Protein AF-0000000080285010 (afdb_homodimer)

pLDDT: mean 76.25, std 22.32, range [32.5, 98.94]

Sequence (422 aa):
MGVKKRWVRLGAFAVIGLLIVAAALQITGLLPKLDPFGTSTVDRSQPAVLQAVRDLSQYHAAAGDYQVVVDIEKDVKWVPASIAGERTLFVAAGTVDAYLDFGPLVENSLTVSEDRRSVEVRLPEPRLAKPNLDHERSYVFGQERGLIDRLGALVSVPDQRQFHLAAEKRIAEAAQHSGLLERAKANTKSMLTGMLRALGFQVTFPGEPTTMGVKKRWVRLGAFAVIGLLIVAAALQITGLLPKLDPFGTSTVDRSQPAVLQAVRDLSQYHAAAGDYQVVVDIEKDVKWVPASIAGERTLFVAAGTVDAYLDFGPLVENSLTVSEDRRSVEVRLPEPRLAKPNLDHERSYVFGQERGLIDRLGALVSVPDQRQFHLAAEKRIAEAAQHSGLLERAKANTKSMLTGMLRALGFQVTFPGEPTT

Radius of gyration: 30.97 Å; Cα contacts (8 Å, |Δi|>4): 823; chains: 2; bounding box: 46×106×61 Å

Organism: Amycolatopsis orientalis (NCBI:txid31958)

Nearest PDB structures (foldseek):
  6vfe-assembly1_C  TM=3.641E-01  e=1.955E+00  Homo sapiens
  3qrd-assembly1_B  TM=2.170E-01  e=9.123E-01  Homo sapiens
  7pag-assembly1_A  TM=2.673E-01  e=5.956E+00  Mus musculus
  6h03-assembly1_G  TM=2.225E-01  e=9.520E+00  Homo sapiens
  6vfe-assembly1_C  TM=3.643E-01  e=1.964E+00  Homo sapiens

Solvent-accessible surface area (backbone atoms only — not comparable to full-atom values): 22263 Å² total; per-residue (Å²): 134,73,66,62,59,54,54,52,52,50,46,51,49,47,52,49,47,51,51,47,49,53,52,48,40,62,70,68,61,72,52,70,89,65,60,50,57,45,53,54,67,50,75,68,50,53,79,32,42,81,74,47,79,43,87,42,46,31,37,35,14,16,37,38,34,34,39,30,47,36,32,45,31,46,34,45,36,88,45,58,57,90,56,52,35,40,49,34,36,34,38,38,27,32,35,34,42,13,27,31,63,45,65,57,45,48,74,76,19,65,46,66,42,93,85,65,44,36,34,39,41,56,78,68,74,55,42,74,50,78,54,33,70,37,56,91,66,28,50,76,46,69,54,79,64,46,78,65,39,39,58,56,37,20,68,64,73,65,67,62,44,54,57,53,46,52,46,42,50,37,42,47,57,39,50,75,71,65,57,40,49,61,48,13,50,51,40,44,50,52,50,50,43,43,40,41,40,70,72,60,33,46,57,30,37,82,97,46,82,67,119,134,72,68,63,59,54,54,52,51,52,47,51,50,47,52,49,47,49,51,47,49,54,54,48,41,62,70,67,62,71,52,68,87,64,59,49,59,44,53,53,66,52,75,70,48,51,78,31,41,81,75,46,77,45,85,42,45,31,38,34,14,17,34,38,35,36,38,30,48,37,32,47,29,47,34,45,35,90,45,58,58,91,56,54,37,40,50,34,35,34,38,39,27,31,35,33,41,12,26,31,65,46,66,57,43,48,74,73,18,67,46,67,41,94,85,64,44,35,34,39,41,56,76,69,74,54,44,73,49,76,54,34,70,37,56,90,66,27,50,74,47,66,54,79,61,48,78,64,37,40,57,55,37,19,68,64,76,67,68,62,46,55,56,54,48,52,46,42,50,36,42,46,57,39,51,75,72,63,56,39,50,62,47,13,49,52,41,44,49,53,51,52,43,44,40,40,40,68,72,59,33,45,56,29,38,80,98,45,81,66,118

Structure (mmCIF, N/CA/C/O backbone):
data_AF-0000000080285010-model_v1
#
loop_
_entity.id
_entity.type
_entity.pdbx_description
1 polymer 'DUF4230 domain-containing protein'
#
loop_
_atom_site.group_PDB
_atom_site.id
_atom_site.type_symbol
_atom_site.label_atom_id
_atom_site.label_alt_id
_atom_site.label_comp_id
_atom_site.label_asym_id
_atom_site.label_entity_id
_atom_site.label_seq_id
_atom_site.pdbx_PDB_ins_code
_atom_site.Cartn_x
_atom_site.Cartn_y
_atom_site.Cartn_z
_atom_site.occupancy
_atom_site.B_iso_or_equiv
_atom_site.auth_seq_id
_atom_site.auth_comp_id
_atom_site.auth_asym_id
_atom_site.auth_atom_id
_atom_site.pdbx_PDB_model_num
ATOM 1 N N . MET A 1 1 ? -8.344 67.562 26.891 1 32.5 1 MET A N 1
ATOM 2 C CA . MET A 1 1 ? -7.812 66.625 25.938 1 32.5 1 MET A CA 1
ATOM 3 C C . MET A 1 1 ? -7.59 65.25 26.625 1 32.5 1 MET A C 1
ATOM 5 O O . MET A 1 1 ? -7.074 64.312 26 1 32.5 1 MET A O 1
ATOM 9 N N . GLY A 1 2 ? -7.625 65.188 27.938 1 44.69 2 GLY A N 1
ATOM 10 C CA . GLY A 1 2 ? -7.348 64.25 29 1 44.69 2 GLY A CA 1
ATOM 11 C C . GLY A 1 2 ? -8.352 63.125 29.062 1 44.69 2 GLY A C 1
ATOM 12 O O . GLY A 1 2 ? -8.164 62.156 29.812 1 44.69 2 GLY A O 1
ATOM 13 N N . VAL A 1 3 ? -9.578 63.375 28.656 1 52.19 3 VAL A N 1
ATOM 14 C CA . VAL A 1 3 ? -10.742 62.562 28.922 1 52.19 3 VAL A CA 1
ATOM 15 C C . VAL A 1 3 ? -10.703 61.312 28.016 1 52.19 3 VAL A C 1
ATOM 17 O O . VAL A 1 3 ? -11.367 60.312 28.312 1 52.19 3 VAL A O 1
ATOM 20 N N . LYS A 1 4 ? -10.039 61.438 26.922 1 57.06 4 LYS A N 1
ATOM 21 C CA . LYS A 1 4 ? -10.164 60.344 25.953 1 57.06 4 LYS A CA 1
ATOM 22 C C . LYS A 1 4 ? -9.305 59.156 26.344 1 57.06 4 LYS A C 1
ATOM 24 O O . LYS A 1 4 ? -9.602 58.031 25.969 1 57.06 4 LYS A O 1
ATOM 29 N N . LYS A 1 5 ? -8.32 59.344 27.062 1 60.97 5 LYS A N 1
ATOM 30 C CA . LYS A 1 5 ? -7.43 58.281 27.469 1 60.97 5 LYS A CA 1
ATOM 31 C C . LYS A 1 5 ? -8.07 57.406 28.547 1 60.97 5 LYS A C 1
ATOM 33 O O . LYS A 1 5 ? -7.867 56.188 28.562 1 60.97 5 LYS A O 1
ATOM 38 N N . ARG A 1 6 ? -8.859 58.031 29.375 1 58.88 6 ARG A N 1
ATOM 39 C CA . ARG A 1 6 ? -9.492 57.281 30.469 1 58.88 6 ARG A CA 1
ATOM 40 C C . ARG A 1 6 ? -10.578 56.344 29.953 1 58.88 6 ARG A C 1
ATOM 42 O O . ARG A 1 6 ? -10.742 55.25 30.469 1 58.88 6 ARG A O 1
ATOM 49 N N . TRP A 1 7 ? -11.227 56.781 28.891 1 55.72 7 TRP A N 1
ATOM 50 C CA . T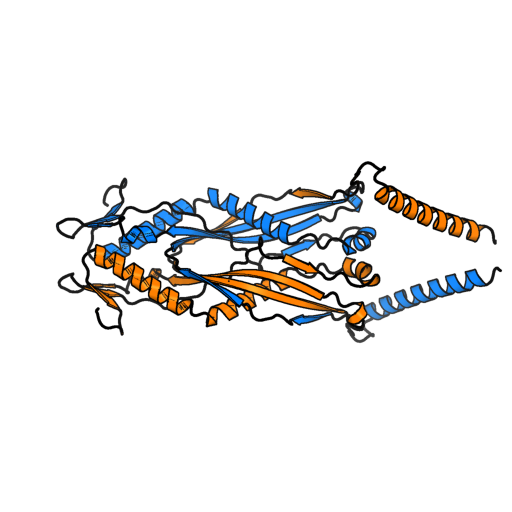RP A 1 7 ? -12.289 55.938 28.359 1 55.72 7 TRP A CA 1
ATOM 51 C C . TRP A 1 7 ? -11.711 54.719 27.641 1 55.72 7 TRP A C 1
ATOM 53 O O . TRP A 1 7 ? -12.258 53.625 27.719 1 55.72 7 TRP A O 1
ATOM 63 N N . VAL A 1 8 ? -10.57 54.875 27.016 1 56.12 8 VAL A N 1
ATOM 64 C CA . VAL A 1 8 ? -9.922 53.781 26.297 1 56.12 8 VAL A CA 1
ATOM 65 C C . VAL A 1 8 ? -9.359 52.75 27.297 1 56.12 8 VAL A C 1
ATOM 67 O O . VAL A 1 8 ? -9.469 51.562 27.094 1 56.12 8 VAL A O 1
ATOM 70 N N . ARG A 1 9 ? -8.805 53.156 28.391 1 58.53 9 ARG A N 1
ATOM 71 C CA . ARG A 1 9 ? -8.328 52.25 29.438 1 58.53 9 ARG A CA 1
ATOM 72 C C . ARG A 1 9 ? -9.492 51.562 30.141 1 58.53 9 ARG A C 1
ATOM 74 O O . ARG A 1 9 ? -9.414 50.375 30.453 1 58.53 9 ARG A O 1
ATOM 81 N N . LEU A 1 10 ? -10.562 52.312 30.312 1 58.47 10 LEU A N 1
ATOM 82 C CA . LEU A 1 10 ? -11.742 51.719 30.922 1 58.47 10 LEU A CA 1
ATOM 83 C C . LEU A 1 10 ? -12.359 50.688 30 1 58.47 10 LEU A C 1
ATOM 85 O O . LEU A 1 10 ? -12.805 49.625 30.453 1 58.47 10 LEU A O 1
ATOM 89 N N . GLY A 1 11 ? -12.219 50.969 28.719 1 56.91 11 GLY A N 1
ATOM 90 C CA . GLY A 1 11 ? -12.688 50 27.75 1 56.91 11 GLY A CA 1
ATOM 91 C C . GLY A 1 11 ? -11.812 48.781 27.672 1 56.91 11 GLY A C 1
ATOM 92 O O . GLY A 1 11 ? -12.32 47.656 27.609 1 56.91 11 GLY A O 1
ATOM 93 N N . ALA A 1 12 ? -10.539 48.969 27.719 1 57.75 12 ALA A N 1
ATOM 94 C CA . ALA A 1 12 ? -9.609 47.844 27.734 1 57.75 12 ALA A CA 1
ATOM 95 C C . ALA A 1 12 ? -9.789 47.031 29 1 57.75 12 ALA A C 1
ATOM 97 O O . ALA A 1 12 ? -9.766 45.781 28.953 1 57.75 12 ALA A O 1
ATOM 98 N N . PHE A 1 13 ? -9.992 47.656 30.109 1 58.62 13 PHE A N 1
ATOM 99 C CA . PHE A 1 13 ? -10.25 46.938 31.359 1 58.62 13 PHE A CA 1
ATOM 100 C C . PHE A 1 13 ? -11.586 46.219 31.297 1 58.62 13 PHE A C 1
ATOM 102 O O . PHE A 1 13 ? -11.703 45.094 31.781 1 58.62 13 PHE A O 1
ATOM 109 N N . ALA A 1 14 ? -12.531 46.844 30.594 1 56.75 14 ALA A N 1
ATOM 110 C CA . ALA A 1 14 ? -13.828 46.156 30.438 1 56.75 14 ALA A CA 1
ATOM 111 C C . ALA A 1 14 ? -13.703 44.938 29.547 1 56.75 14 ALA A C 1
ATOM 113 O O . ALA A 1 14 ? -14.273 43.875 29.859 1 56.75 14 ALA A O 1
ATOM 114 N N . VAL A 1 15 ? -12.891 45.062 28.516 1 56.22 15 VAL A N 1
ATOM 115 C CA . VAL A 1 15 ? -12.688 43.906 27.625 1 56.22 15 VAL A CA 1
ATOM 116 C C . VAL A 1 15 ? -11.906 42.812 28.359 1 56.22 15 VAL A C 1
ATOM 118 O O . VAL A 1 15 ? -12.25 41.656 28.297 1 56.22 15 VAL A O 1
ATOM 121 N N . ILE A 1 16 ? -10.945 43.188 29.125 1 58.22 16 ILE A N 1
ATOM 122 C CA . ILE A 1 16 ? -10.195 42.25 29.938 1 58.22 16 ILE A CA 1
ATOM 123 C C . ILE A 1 16 ? -11.102 41.656 31.016 1 58.22 16 ILE A C 1
ATOM 125 O O . ILE A 1 16 ? -11.07 40.438 31.25 1 58.22 16 ILE A O 1
ATOM 129 N N . GLY A 1 17 ? -11.867 42.469 31.641 1 57.84 17 GLY A N 1
ATOM 130 C CA . GLY A 1 17 ? -12.828 41.969 32.594 1 57.84 17 GLY A CA 1
ATOM 131 C C . GLY A 1 17 ? -13.805 40.969 32 1 57.84 17 GLY A C 1
ATOM 132 O O . GLY A 1 17 ? -14.078 39.938 32.594 1 57.84 17 GLY A O 1
ATOM 133 N N . LEU A 1 18 ? -14.289 41.312 30.797 1 57.28 18 LEU A N 1
ATOM 134 C CA . LEU A 1 18 ? -15.211 40.406 30.109 1 57.28 18 LEU A CA 1
ATOM 135 C C . LEU A 1 18 ? -14.523 39.094 29.75 1 57.28 18 LEU A C 1
ATOM 137 O O . LEU A 1 18 ? -15.109 38.031 29.891 1 57.28 18 LEU A O 1
ATOM 141 N N . LEU A 1 19 ? -13.234 39.188 29.406 1 55.5 19 LEU A N 1
ATOM 142 C CA . LEU A 1 19 ? -12.469 37.969 29.109 1 55.5 19 LEU A CA 1
ATOM 143 C C . LEU A 1 19 ? -12.227 37.156 30.375 1 55.5 19 LEU A C 1
ATOM 145 O O . LEU A 1 19 ? -12.328 35.906 30.344 1 55.5 19 LEU A O 1
ATOM 149 N N . ILE A 1 20 ? -12.031 37.781 31.453 1 55.53 20 ILE A N 1
ATOM 150 C CA . ILE A 1 20 ? -11.828 37.094 32.719 1 55.53 20 ILE A CA 1
ATOM 151 C C . ILE A 1 20 ? -13.141 36.5 33.219 1 55.53 20 ILE A C 1
ATOM 153 O O . ILE A 1 20 ? -13.172 35.344 33.656 1 55.53 20 ILE A O 1
ATOM 157 N N . VAL A 1 21 ? -14.219 37.25 33.094 1 57.94 21 VAL A N 1
ATOM 158 C CA . VAL A 1 21 ? -15.508 36.719 33.5 1 57.94 21 VAL A CA 1
ATOM 159 C C . VAL A 1 21 ? -15.875 35.531 32.625 1 57.94 21 VAL A C 1
ATOM 161 O O . VAL A 1 21 ? -16.344 34.5 33.125 1 57.94 21 VAL A O 1
ATOM 164 N N . ALA A 1 22 ? -15.547 35.625 31.359 1 52.38 22 ALA A N 1
ATOM 165 C CA . ALA A 1 22 ? -15.828 34.531 30.438 1 52.38 22 ALA A CA 1
ATOM 166 C C . ALA A 1 22 ? -14.977 33.312 30.781 1 52.38 22 ALA A C 1
ATOM 168 O O . ALA A 1 22 ? -15.469 32.188 30.797 1 52.38 22 ALA A O 1
ATOM 169 N N . ALA A 1 23 ? -13.734 33.469 31.141 1 53.62 23 ALA A N 1
ATOM 170 C CA . ALA A 1 23 ? -12.852 32.406 31.609 1 53.62 23 ALA A CA 1
ATOM 171 C C . ALA A 1 23 ? -13.328 31.828 32.938 1 53.62 23 ALA A C 1
ATOM 173 O O . ALA A 1 23 ? -13.336 30.609 33.125 1 53.62 23 ALA A O 1
ATOM 174 N N . ALA A 1 24 ? -13.719 32.656 33.812 1 52.59 24 ALA A N 1
ATOM 175 C CA . ALA A 1 24 ? -14.219 32.25 35.125 1 52.59 24 ALA A CA 1
ATOM 176 C C . ALA A 1 24 ? -15.523 31.469 35 1 52.59 24 ALA A C 1
ATOM 178 O O . ALA A 1 24 ? -15.711 30.453 35.688 1 52.59 24 ALA A O 1
ATOM 179 N N . LEU A 1 25 ? -16.453 31.938 34.188 1 50 25 LEU A N 1
ATOM 180 C CA . LEU A 1 25 ? -17.703 31.219 34 1 50 25 LEU A CA 1
ATOM 181 C C . LEU A 1 25 ? -17.453 29.859 33.375 1 50 25 LEU A C 1
ATOM 183 O O . LEU A 1 25 ? -18.172 28.891 33.688 1 50 25 LEU A O 1
ATOM 187 N N . GLN A 1 26 ? -16.406 29.719 32.594 1 45 26 GLN A N 1
ATOM 188 C CA . GLN A 1 26 ? -16.031 28.422 32.031 1 45 26 GLN A CA 1
ATOM 189 C C . GLN A 1 26 ? -15.516 27.484 33.094 1 45 26 GLN A C 1
ATOM 191 O O . GLN A 1 26 ? -15.805 26.297 33.094 1 45 26 GLN A O 1
ATOM 196 N N . ILE A 1 27 ? -14.867 27.953 34.062 1 46.5 27 ILE A N 1
ATOM 197 C CA . ILE A 1 27 ? -14.328 27.141 35.125 1 46.5 27 ILE A CA 1
ATOM 198 C C . ILE A 1 27 ? -15.461 26.734 36.094 1 46.5 27 ILE A C 1
ATOM 200 O O . ILE A 1 27 ? -15.469 25.609 36.594 1 46.5 27 ILE A O 1
ATOM 204 N N . THR A 1 28 ? -16.344 27.703 36.406 1 49.34 28 THR A N 1
ATOM 205 C CA . THR A 1 28 ? -17.328 27.375 37.438 1 49.34 28 THR A CA 1
ATOM 206 C C . THR A 1 28 ? -18.469 26.562 36.844 1 49.34 28 THR A C 1
ATOM 208 O O . THR A 1 28 ? -19.422 26.234 37.562 1 49.34 28 THR A O 1
ATOM 211 N N . GLY A 1 29 ? -18.469 25.875 35.719 1 44.84 29 GLY A N 1
ATOM 212 C CA . GLY A 1 29 ? -19.391 24.922 35.156 1 44.84 29 GLY A CA 1
ATOM 213 C C . GLY A 1 29 ? -20.766 25.516 34.875 1 44.84 29 GLY A C 1
ATOM 214 O O . GLY A 1 29 ? -21.719 24.781 34.625 1 44.84 29 GLY A O 1
ATOM 215 N N . LEU A 1 30 ? -21.125 26.594 35.406 1 41.53 30 LEU A N 1
ATOM 216 C CA . LEU A 1 30 ? -22.484 27.125 35.312 1 41.53 30 LEU A CA 1
ATOM 217 C C . LEU A 1 30 ? -22.828 27.469 33.875 1 41.53 30 LEU A C 1
ATOM 219 O O . LEU A 1 30 ? -23.984 27.781 33.562 1 41.53 30 LEU A O 1
ATOM 223 N N . LEU A 1 31 ? -21.969 28.016 33.031 1 39.28 31 LEU A N 1
ATOM 224 C CA . LEU A 1 31 ? -22.359 28.172 31.625 1 39.28 31 LEU A CA 1
ATOM 225 C C . LEU A 1 31 ? -22.578 26.797 30.969 1 39.28 31 LEU A C 1
ATOM 227 O O . LEU A 1 31 ? -21.781 25.875 31.188 1 39.28 31 LEU A O 1
ATOM 231 N N . PRO A 1 32 ? -23.812 26.453 30.641 1 39.94 32 PRO A N 1
ATOM 232 C CA . PRO A 1 32 ? -23.938 25.172 29.938 1 39.94 32 PRO A CA 1
ATOM 233 C C . PRO A 1 32 ? -22.766 24.891 29.016 1 39.94 32 PRO A C 1
ATOM 235 O O . PRO A 1 32 ? -22.109 25.812 28.547 1 39.94 32 PRO A O 1
ATOM 238 N N . LYS A 1 33 ? -22.062 23.828 29.125 1 41.59 33 LYS A N 1
ATOM 239 C CA . LYS A 1 33 ? -21.062 23.391 28.156 1 41.59 33 LYS A CA 1
ATOM 240 C C . LYS A 1 33 ? -21.391 23.906 26.766 1 41.59 33 LYS A C 1
ATOM 242 O O . LYS A 1 33 ? -22.016 23.188 25.969 1 41.59 33 LYS A O 1
ATOM 247 N N . LEU A 1 34 ? -22.016 25.094 26.578 1 34.59 34 LEU A N 1
ATOM 248 C CA . LEU A 1 34 ? -22.188 25.688 25.25 1 34.59 34 LEU A CA 1
ATOM 249 C C . LEU A 1 34 ? -20.875 25.719 24.484 1 34.59 34 LEU A C 1
ATOM 251 O O . LEU A 1 34 ? -19.953 26.453 24.844 1 34.59 34 LEU A O 1
ATOM 255 N N . ASP A 1 35 ? -20.375 24.656 24.312 1 36.16 35 ASP A N 1
ATOM 256 C CA . ASP A 1 35 ? -19.219 24.656 23.406 1 36.16 35 ASP A CA 1
ATOM 257 C C . ASP A 1 35 ? -19.469 25.547 22.188 1 36.16 35 ASP A C 1
ATOM 259 O O . ASP A 1 35 ? -19.953 25.078 21.172 1 36.16 35 ASP A O 1
ATOM 263 N N . PRO A 1 36 ? -19.922 26.734 22.406 1 38.62 36 PRO A N 1
ATOM 264 C CA . PRO A 1 36 ? -20.234 27.672 21.312 1 38.62 36 PRO A CA 1
ATOM 265 C C . PRO A 1 36 ? -19.219 27.594 20.172 1 38.62 36 PRO A C 1
ATOM 267 O O . PRO A 1 36 ? -19.469 28.125 19.078 1 38.62 36 PRO A O 1
ATOM 270 N N . PHE A 1 37 ? -18.062 27.266 20.406 1 38.59 37 PHE A N 1
ATOM 271 C CA . PHE A 1 37 ? -17 27.109 19.438 1 38.59 37 PHE A CA 1
ATOM 272 C C . PHE A 1 37 ? -16.938 25.672 18.922 1 38.59 37 PHE A C 1
ATOM 274 O O . PHE A 1 37 ? -15.883 25.219 18.453 1 38.59 37 PHE A O 1
ATOM 281 N N . GLY A 1 38 ? -17.953 25.016 19.219 1 40.72 38 GLY A N 1
ATOM 282 C CA . GLY A 1 38 ? -17.906 23.688 18.641 1 40.72 38 GLY A CA 1
ATOM 283 C C . GLY A 1 38 ? -17.703 23.688 17.141 1 40.72 38 GLY A C 1
ATOM 284 O O . GLY A 1 38 ? -18.219 24.578 16.438 1 40.72 38 GLY A O 1
ATOM 285 N N . THR A 1 39 ? -16.625 23.359 16.625 1 45.81 39 THR A N 1
ATOM 286 C CA . THR A 1 39 ? -16.281 23.188 15.219 1 45.81 39 THR A CA 1
ATOM 287 C C . THR A 1 39 ? -17 21.984 14.625 1 45.81 39 THR A C 1
ATOM 289 O O . THR A 1 39 ? -17.016 20.906 15.219 1 45.81 39 THR A O 1
ATOM 292 N N . SER A 1 40 ? -18.203 22.312 14.031 1 48.41 40 SER A N 1
ATOM 293 C CA . SER A 1 40 ? -18.797 21.219 13.258 1 48.41 40 SER A CA 1
ATOM 294 C C . SER A 1 40 ? -18 20.969 11.977 1 48.41 40 SER A C 1
ATOM 296 O O . SER A 1 40 ? -17.656 21.906 11.25 1 48.41 40 SER A O 1
ATOM 298 N N . THR A 1 41 ? -17.281 19.953 11.984 1 52.5 41 THR A N 1
ATOM 299 C CA . THR A 1 41 ? -16.609 19.5 10.781 1 52.5 41 THR A CA 1
ATOM 300 C C . THR A 1 41 ? -17.625 18.969 9.766 1 52.5 41 THR A C 1
ATOM 302 O O . THR A 1 41 ? -18.375 18.031 10.062 1 52.5 41 THR A O 1
ATOM 305 N N . VAL A 1 42 ? -18.141 19.781 8.891 1 53.66 42 VAL A N 1
ATOM 306 C CA . VAL A 1 42 ? -19 19.297 7.816 1 53.66 42 VAL A CA 1
ATOM 307 C C . VAL A 1 42 ? -18.141 18.703 6.699 1 53.66 42 VAL A C 1
ATOM 309 O O . VAL A 1 42 ? -17.266 19.391 6.156 1 53.66 42 VAL A O 1
ATOM 312 N N . ASP A 1 43 ? -18.141 17.391 6.527 1 57.81 43 ASP A N 1
ATOM 313 C CA . ASP A 1 43 ? -17.453 16.641 5.48 1 57.81 43 ASP A CA 1
ATOM 314 C C . ASP A 1 43 ? -18.172 16.766 4.145 1 57.81 43 ASP A C 1
ATOM 316 O O . ASP A 1 43 ? -19.234 16.172 3.941 1 57.81 43 ASP A O 1
ATOM 320 N N . ARG A 1 44 ? -18.016 17.797 3.443 1 65.69 44 ARG A N 1
ATOM 321 C CA . ARG A 1 44 ? -18.547 17.938 2.094 1 65.69 44 ARG A CA 1
ATOM 322 C C . ARG A 1 44 ? -17.625 17.266 1.07 1 65.69 44 ARG A C 1
ATOM 324 O O . ARG A 1 44 ? -17.406 17.812 -0.01 1 65.69 44 ARG A O 1
ATOM 331 N N . SER A 1 45 ? -17.141 16.125 1.424 1 70.75 45 SER A N 1
ATOM 332 C CA . SER A 1 45 ? -16.203 15.43 0.561 1 70.75 45 SER A CA 1
ATOM 333 C C . SER A 1 45 ? -16.891 14.812 -0.645 1 70.75 45 SER A C 1
ATOM 335 O O . SER A 1 45 ? -18.047 14.383 -0.546 1 70.75 45 SER A O 1
ATOM 337 N N . GLN A 1 46 ? -16.391 15.039 -1.846 1 81.06 46 GLN A N 1
ATOM 338 C CA . GLN A 1 46 ? -16.844 14.406 -3.08 1 81.06 46 GLN A CA 1
ATOM 339 C C . GLN A 1 46 ? -16.391 12.953 -3.15 1 81.06 46 GLN A C 1
ATOM 341 O O . GLN A 1 46 ? -15.414 12.562 -2.5 1 81.06 46 GLN A O 1
ATOM 346 N N . PRO A 1 47 ? -17.203 12.203 -3.904 1 87.75 47 PRO A N 1
ATOM 347 C CA . PRO A 1 47 ? -16.734 10.836 -4.133 1 87.75 47 PRO A CA 1
ATOM 348 C C . PRO A 1 47 ? -15.391 10.781 -4.852 1 87.75 47 PRO A C 1
ATOM 350 O O . PRO A 1 47 ? -15.07 11.672 -5.637 1 87.75 47 PRO A O 1
ATOM 353 N N . ALA A 1 48 ? -14.57 9.805 -4.41 1 94.88 48 ALA A N 1
ATOM 354 C CA . ALA A 1 48 ? -13.297 9.625 -5.109 1 94.88 48 ALA A CA 1
ATOM 355 C C . ALA A 1 48 ? -13.523 9.203 -6.559 1 94.88 48 ALA A C 1
ATOM 357 O O . ALA A 1 48 ? -14.438 8.422 -6.852 1 94.88 48 ALA A O 1
ATOM 358 N N . VAL A 1 49 ? -12.703 9.688 -7.414 1 95.31 49 VAL A N 1
ATOM 359 C CA . VAL A 1 49 ? -12.812 9.422 -8.844 1 95.31 49 VAL A CA 1
ATOM 360 C C . VAL A 1 49 ? -11.727 8.438 -9.273 1 95.31 49 VAL A C 1
ATOM 362 O O . VAL A 1 49 ? -10.555 8.625 -8.961 1 95.31 49 VAL A O 1
ATOM 365 N N . LEU A 1 50 ? -12.164 7.367 -9.977 1 96.88 50 LEU A N 1
ATOM 366 C CA . LEU A 1 50 ? -11.219 6.434 -10.578 1 96.88 50 LEU A CA 1
ATOM 367 C C . LEU A 1 50 ? -10.5 7.074 -11.758 1 96.88 50 LEU A C 1
ATOM 369 O O . LEU A 1 50 ? -11.141 7.504 -12.719 1 96.88 50 LEU A O 1
ATOM 373 N N . GLN A 1 51 ? -9.211 7.094 -11.633 1 97.06 51 GLN A N 1
ATOM 374 C CA . GLN A 1 51 ? -8.43 7.738 -12.688 1 97.06 51 GLN A CA 1
ATOM 375 C C . GLN A 1 51 ? -7.938 6.715 -13.703 1 97.06 51 GLN A C 1
ATOM 377 O O . GLN A 1 51 ? -7.898 7 -14.906 1 97.06 51 GLN A O 1
ATOM 382 N N . ALA A 1 52 ? -7.52 5.527 -13.195 1 98 52 ALA A N 1
ATOM 383 C CA . ALA A 1 52 ? -6.984 4.492 -14.078 1 98 52 ALA A CA 1
ATOM 384 C C . ALA A 1 52 ? -7.047 3.119 -13.414 1 98 52 ALA A C 1
ATOM 386 O O . ALA A 1 52 ? -7.012 3.018 -12.18 1 98 52 ALA A O 1
ATOM 387 N N . VAL A 1 53 ? -7.188 2.143 -14.219 1 97.94 53 VAL A N 1
ATOM 388 C CA . VAL A 1 53 ? -7.062 0.752 -13.797 1 97.94 53 VAL A CA 1
ATOM 389 C C . VAL A 1 53 ? -5.82 0.13 -14.43 1 97.94 53 VAL A C 1
ATOM 391 O O . VAL A 1 53 ? -5.562 0.308 -15.617 1 97.94 53 VAL A O 1
ATOM 394 N N . ARG A 1 54 ? -5.062 -0.532 -13.617 1 98.25 54 ARG A N 1
ATOM 395 C CA . ARG A 1 54 ? -3.861 -1.21 -14.094 1 98.25 54 ARG A CA 1
ATOM 396 C C . ARG A 1 54 ? -3.936 -2.709 -13.828 1 98.25 54 ARG A C 1
ATOM 398 O O . ARG A 1 54 ? -4.402 -3.133 -12.766 1 98.25 54 ARG A O 1
ATOM 405 N N . ASP A 1 55 ? -3.477 -3.473 -14.82 1 98.12 55 ASP A N 1
ATOM 406 C CA . ASP A 1 55 ? -3.279 -4.902 -14.609 1 98.12 55 ASP A CA 1
ATOM 407 C C . ASP A 1 55 ? -1.957 -5.176 -13.891 1 98.12 55 ASP A C 1
ATOM 409 O O . ASP A 1 55 ? -0.911 -4.664 -14.297 1 98.12 55 ASP A O 1
ATOM 413 N N . LEU A 1 56 ? -2.07 -5.969 -12.891 1 98.19 56 LEU A N 1
ATOM 414 C CA . LEU A 1 56 ? -0.872 -6.359 -12.148 1 98.19 56 LEU A CA 1
ATOM 415 C C . LEU A 1 56 ? -0.634 -7.859 -12.25 1 98.19 56 LEU A C 1
ATOM 417 O O . LEU A 1 56 ? -1.531 -8.609 -12.641 1 98.19 56 LEU A O 1
ATOM 421 N N . SER A 1 57 ? 0.573 -8.258 -11.984 1 97.62 57 SER A N 1
ATOM 422 C CA . SER A 1 57 ? 0.99 -9.641 -11.805 1 97.62 57 SER A CA 1
ATOM 423 C C . SER A 1 57 ? 2.061 -9.766 -10.727 1 97.62 57 SER A C 1
ATOM 425 O O . SER A 1 57 ? 3.15 -10.281 -10.984 1 97.62 57 SER A O 1
ATOM 427 N N . GLN A 1 58 ? 1.673 -9.328 -9.57 1 98.44 58 GLN A N 1
ATOM 428 C CA . GLN A 1 58 ? 2.648 -9.273 -8.484 1 98.44 58 GLN A CA 1
ATOM 429 C C . GLN A 1 58 ? 2.293 -10.258 -7.379 1 98.44 58 GLN A C 1
ATOM 431 O O . GLN A 1 58 ? 1.164 -10.266 -6.883 1 98.44 58 GLN A O 1
ATOM 436 N N . TYR A 1 59 ? 3.223 -11.086 -7.043 1 98 59 TYR A N 1
ATOM 437 C CA . TYR A 1 59 ? 3.061 -11.945 -5.879 1 98 59 TYR A CA 1
ATOM 438 C C . TYR A 1 59 ? 3.713 -11.328 -4.648 1 98 59 TYR A C 1
ATOM 440 O O . TYR A 1 59 ? 4.941 -11.328 -4.52 1 98 59 TYR A O 1
ATOM 448 N N . HIS A 1 60 ? 2.924 -10.766 -3.775 1 98.81 60 HIS A N 1
ATOM 449 C CA . HIS A 1 60 ? 3.398 -10.234 -2.504 1 98.81 60 HIS A CA 1
ATOM 450 C C . HIS A 1 60 ? 3.617 -11.344 -1.485 1 98.81 60 HIS A C 1
ATOM 452 O O . HIS A 1 60 ? 2.668 -12.023 -1.081 1 98.81 60 HIS A O 1
ATOM 458 N N . ALA A 1 61 ? 4.879 -11.477 -1.021 1 98.75 61 ALA A N 1
ATOM 459 C CA . ALA A 1 61 ? 5.258 -12.695 -0.321 1 98.75 61 ALA A CA 1
ATOM 460 C C . ALA A 1 61 ? 5.691 -12.398 1.112 1 98.75 61 ALA A C 1
ATOM 462 O O . ALA A 1 61 ? 5.746 -13.305 1.951 1 98.75 61 ALA A O 1
ATOM 463 N N . ALA A 1 62 ? 6.02 -11.211 1.382 1 98.88 62 ALA A N 1
ATOM 464 C CA . ALA A 1 62 ? 6.395 -10.789 2.73 1 98.88 62 ALA A CA 1
ATOM 465 C C . ALA A 1 62 ? 6.07 -9.32 2.955 1 98.88 62 ALA A C 1
ATOM 467 O O . ALA A 1 62 ? 6.008 -8.539 2.002 1 98.88 62 ALA A O 1
ATOM 468 N N . ALA A 1 63 ? 5.887 -8.984 4.238 1 98.88 63 ALA A N 1
ATOM 469 C CA . ALA A 1 63 ? 5.652 -7.59 4.613 1 98.88 63 ALA A CA 1
ATOM 470 C C . ALA A 1 63 ? 6.379 -7.242 5.91 1 98.88 63 ALA A C 1
ATOM 472 O O . ALA A 1 63 ? 6.461 -8.07 6.82 1 98.88 63 ALA A O 1
ATOM 473 N N . GLY A 1 64 ? 6.852 -6.047 5.91 1 98.88 64 GLY A N 1
ATOM 474 C CA . GLY A 1 64 ? 7.395 -5.488 7.137 1 98.88 64 GLY A CA 1
ATOM 475 C C . GLY A 1 64 ? 6.57 -4.344 7.691 1 98.88 64 GLY A C 1
ATOM 476 O O . GLY A 1 64 ? 6.102 -3.488 6.938 1 98.88 64 GLY A O 1
ATOM 477 N N . ASP A 1 65 ? 6.414 -4.395 9.031 1 98.62 65 ASP A N 1
ATOM 478 C CA . ASP A 1 65 ? 5.805 -3.281 9.75 1 98.62 65 ASP A CA 1
ATOM 479 C C . ASP A 1 65 ? 6.871 -2.408 10.414 1 98.62 65 ASP A C 1
ATOM 481 O O . ASP A 1 65 ? 7.758 -2.916 11.102 1 98.62 65 ASP A O 1
ATOM 485 N N . TYR A 1 66 ? 6.699 -1.116 10.195 1 98.5 66 TYR A N 1
ATOM 486 C CA . TYR A 1 66 ? 7.727 -0.197 10.68 1 98.5 66 TYR A CA 1
ATOM 487 C C . TYR A 1 66 ? 7.109 0.938 11.484 1 98.5 66 TYR A C 1
ATOM 489 O O . TYR A 1 66 ? 5.926 1.252 11.32 1 98.5 66 TYR A O 1
ATOM 497 N N . GLN A 1 67 ? 7.969 1.529 12.297 1 97.19 67 GLN A N 1
ATOM 498 C CA . GLN A 1 67 ? 7.66 2.771 12.992 1 97.19 67 GLN A CA 1
ATOM 499 C C . GLN A 1 67 ? 8.828 3.748 12.922 1 97.19 67 GLN A C 1
ATOM 501 O O . GLN A 1 67 ? 9.992 3.34 13.016 1 97.19 67 GLN A O 1
ATOM 506 N N . VAL A 1 68 ? 8.469 5.039 12.727 1 95.75 68 VAL A N 1
ATOM 507 C CA . VAL A 1 68 ? 9.516 6.051 12.68 1 95.75 68 VAL A CA 1
ATOM 508 C C . VAL A 1 68 ? 9.039 7.324 13.375 1 95.75 68 VAL A C 1
ATOM 510 O O . VAL A 1 68 ? 7.844 7.641 13.359 1 95.75 68 VAL A O 1
ATOM 513 N N . VAL A 1 69 ? 9.969 7.949 14.008 1 91.75 69 VAL A N 1
ATOM 514 C CA . VAL A 1 69 ? 9.711 9.266 14.586 1 91.75 69 VAL A CA 1
ATOM 515 C C . VAL A 1 69 ? 10.445 10.336 13.789 1 91.75 69 VAL A C 1
ATOM 517 O O . VAL A 1 69 ? 11.68 10.32 13.711 1 91.75 69 VAL A O 1
ATOM 520 N N . VAL A 1 70 ? 9.625 11.164 13.188 1 87.12 70 VAL A N 1
ATOM 521 C CA . VAL A 1 70 ? 10.188 12.258 12.406 1 87.12 70 VAL A CA 1
ATOM 522 C C . VAL A 1 70 ? 10.133 13.555 13.211 1 87.12 70 VAL A C 1
ATOM 524 O O . VAL A 1 70 ? 9.078 13.914 13.734 1 87.12 70 VAL A O 1
ATOM 527 N N . ASP A 1 71 ? 11.25 14.141 13.391 1 80.12 71 ASP A N 1
ATOM 528 C CA . ASP A 1 71 ? 11.367 15.414 14.086 1 80.12 71 ASP A CA 1
ATOM 529 C C . ASP A 1 71 ? 11.711 16.547 13.117 1 80.12 71 ASP A C 1
ATOM 531 O O . ASP A 1 71 ? 12.828 16.609 12.602 1 80.12 71 ASP A O 1
ATOM 535 N N . ILE A 1 72 ? 10.648 17.297 12.875 1 64.56 72 ILE A N 1
ATOM 536 C CA . ILE A 1 72 ? 10.922 18.406 11.977 1 64.56 72 ILE A CA 1
ATOM 537 C C . ILE A 1 72 ? 10.945 19.703 12.758 1 64.56 72 ILE A C 1
ATOM 539 O O . ILE A 1 72 ? 9.977 20.062 13.438 1 64.56 72 ILE A O 1
ATOM 543 N N . GLU A 1 73 ? 12.023 20.172 12.945 1 63.41 73 GLU A N 1
ATOM 544 C CA . GLU A 1 73 ? 12.18 21.469 13.602 1 63.41 73 GLU A CA 1
ATOM 545 C C . GLU A 1 73 ? 12.172 22.609 12.578 1 63.41 73 GLU A C 1
ATOM 547 O O . GLU A 1 73 ? 12.898 22.562 11.586 1 63.41 73 GLU A O 1
ATOM 552 N N . LYS A 1 74 ? 11.078 23.375 12.688 1 54.94 74 LYS A N 1
ATOM 553 C CA . LYS A 1 74 ? 11.148 24.594 11.891 1 54.94 74 LYS A CA 1
ATOM 554 C C . LYS A 1 74 ? 11.797 25.719 12.672 1 54.94 74 LYS A C 1
ATOM 556 O O . LYS A 1 74 ? 11.281 26.141 13.719 1 54.94 74 LYS A O 1
ATOM 561 N N . ASP A 1 75 ? 13 25.922 12.43 1 52.84 75 ASP A N 1
ATOM 562 C CA . ASP A 1 75 ? 13.688 27.031 13.094 1 52.84 75 ASP A CA 1
ATOM 563 C C . ASP A 1 75 ? 13.492 28.344 12.336 1 52.84 75 ASP A C 1
ATOM 565 O O . ASP A 1 75 ? 13.594 28.375 11.109 1 52.84 75 ASP A O 1
ATOM 569 N N . VAL A 1 76 ? 12.672 29.219 13.023 1 49.44 76 VAL A N 1
ATOM 570 C CA . VAL A 1 76 ? 12.633 30.578 12.469 1 49.44 76 VAL A CA 1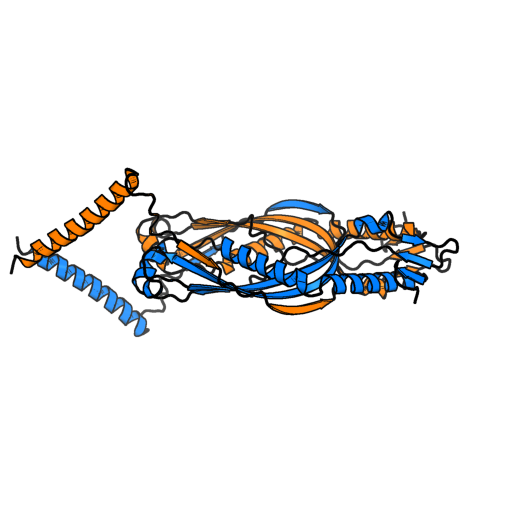
ATOM 571 C C . VAL A 1 76 ? 13.992 31.25 12.656 1 49.44 76 VAL A C 1
ATOM 573 O O . VAL A 1 76 ? 14.562 31.219 13.742 1 49.44 76 VAL A O 1
ATOM 576 N N . LYS A 1 77 ? 14.344 31.734 11.594 1 50.47 77 LYS A N 1
ATOM 577 C CA . LYS A 1 77 ? 15.625 32.469 11.641 1 50.47 77 LYS A CA 1
ATOM 578 C C . LYS A 1 77 ? 15.586 33.594 12.672 1 50.47 77 LYS A C 1
ATOM 580 O O . LYS A 1 77 ? 14.594 34.312 12.773 1 50.47 77 LYS A O 1
ATOM 585 N N . TRP A 1 78 ? 16.625 33.594 13.586 1 49.81 78 TRP A N 1
ATOM 586 C CA . TRP A 1 78 ? 17 34.656 14.508 1 49.81 78 TRP A CA 1
ATOM 587 C C . TRP A 1 78 ? 16.312 34.469 15.859 1 49.81 78 TRP A C 1
ATOM 589 O O . TRP A 1 78 ? 16.531 35.281 16.781 1 49.81 78 TRP A O 1
ATOM 599 N N . VAL A 1 79 ? 15.289 33.688 15.828 1 51.12 79 VAL A N 1
ATOM 600 C CA . VAL A 1 79 ? 14.688 33.5 17.141 1 51.12 79 VAL A CA 1
ATOM 601 C C . VAL A 1 79 ? 15.289 32.281 17.812 1 51.12 79 VAL A C 1
ATOM 603 O O . VAL A 1 79 ? 15.328 31.188 17.234 1 51.12 79 VAL A O 1
ATOM 606 N N . PRO A 1 80 ? 15.992 32.656 18.875 1 52.75 80 PRO A N 1
ATOM 607 C CA . PRO A 1 80 ? 16.578 31.5 19.594 1 52.75 80 PRO A CA 1
ATOM 608 C C . PRO A 1 80 ? 15.602 30.344 19.734 1 52.75 80 PRO A C 1
ATOM 610 O O . PRO A 1 80 ? 14.398 30.547 19.938 1 52.75 80 PRO A O 1
ATOM 613 N N . ALA A 1 81 ? 16.016 29.109 19.422 1 52.22 81 ALA A N 1
ATOM 614 C CA . ALA A 1 81 ? 15.25 27.875 19.453 1 52.22 81 ALA A CA 1
ATOM 615 C C . ALA A 1 81 ? 14.453 27.766 20.766 1 52.22 81 ALA A C 1
ATOM 617 O O . ALA A 1 81 ? 13.375 27.172 20.781 1 52.22 81 ALA A O 1
ATOM 618 N N . SER A 1 82 ? 15.07 28.234 21.75 1 52.06 82 SER A N 1
ATOM 619 C CA . SER A 1 82 ? 14.492 28.141 23.078 1 52.06 82 SER A CA 1
ATOM 620 C C . SER A 1 82 ? 13.164 28.891 23.156 1 52.06 82 SER A C 1
ATOM 622 O O . SER A 1 82 ? 12.344 28.609 24.047 1 52.06 82 SER A O 1
ATOM 624 N N . ILE A 1 83 ? 13 29.75 22.297 1 49.56 83 ILE A N 1
ATOM 625 C CA . ILE A 1 83 ? 11.805 30.578 22.375 1 49.56 83 ILE A CA 1
ATOM 626 C C . ILE A 1 83 ? 10.82 30.172 21.281 1 49.56 83 ILE A C 1
ATOM 628 O O . ILE A 1 83 ? 9.609 30.094 21.531 1 49.56 83 ILE A O 1
ATOM 632 N N . ALA A 1 84 ? 11.344 30.094 20.047 1 49.41 84 ALA A N 1
ATOM 633 C CA . ALA A 1 84 ? 10.445 30.016 18.891 1 49.41 84 ALA A CA 1
ATOM 634 C C . ALA A 1 84 ? 10.438 28.594 18.312 1 49.41 84 ALA A C 1
ATOM 636 O O . ALA A 1 84 ? 9.711 28.312 17.359 1 49.41 84 ALA A O 1
ATOM 637 N N . GLY A 1 85 ? 11.164 27.719 18.984 1 50.81 85 GLY A N 1
ATOM 638 C CA . GLY A 1 85 ? 11.336 26.453 18.281 1 50.81 85 GLY A CA 1
ATOM 639 C C . GLY A 1 85 ? 10.148 25.516 18.438 1 50.81 85 GLY A C 1
ATOM 640 O O . GLY A 1 85 ? 9.68 25.297 19.547 1 50.81 85 GLY A O 1
ATOM 641 N N . GLU A 1 86 ? 9.227 25.547 17.5 1 57.19 86 GLU A N 1
ATOM 642 C CA . GLU A 1 86 ? 8.195 24.516 17.531 1 57.19 86 GLU A CA 1
ATOM 643 C C . GLU A 1 86 ? 8.742 23.172 17.047 1 57.19 86 GLU A C 1
ATOM 645 O O . GLU A 1 86 ? 9.375 23.109 15.992 1 57.19 86 GLU A O 1
ATOM 650 N N . ARG A 1 87 ? 9 22.344 18.156 1 63.66 87 ARG A N 1
ATOM 651 C CA . ARG A 1 87 ? 9.375 20.984 17.781 1 63.66 87 ARG A CA 1
ATOM 652 C C . ARG A 1 87 ? 8.133 20.141 17.516 1 63.66 87 ARG A C 1
ATOM 654 O O . ARG A 1 87 ? 7.219 20.094 18.344 1 63.66 87 ARG A O 1
ATOM 661 N N . THR A 1 88 ? 7.977 19.859 16.266 1 71.62 88 THR A N 1
ATOM 662 C CA . THR A 1 88 ? 6.902 18.938 15.906 1 71.62 88 THR A CA 1
ATOM 663 C C . THR A 1 88 ? 7.445 17.547 15.656 1 71.62 88 THR A C 1
ATOM 665 O O . THR A 1 88 ? 8.406 17.359 14.906 1 71.62 88 THR A O 1
ATOM 668 N N . LEU A 1 89 ? 6.914 16.625 16.484 1 79.62 89 LEU A N 1
ATOM 669 C CA . LEU A 1 89 ? 7.238 15.219 16.312 1 79.62 89 LEU A CA 1
ATOM 670 C C . LEU A 1 89 ? 6.109 14.484 15.586 1 79.62 89 LEU A C 1
ATOM 672 O O . LEU A 1 89 ? 4.934 14.719 15.867 1 79.62 89 LEU A O 1
ATOM 676 N N . PHE A 1 90 ? 6.543 13.828 14.609 1 84.31 90 PHE A N 1
ATOM 677 C CA . PHE A 1 90 ? 5.598 12.992 13.875 1 84.31 90 PHE A CA 1
ATOM 678 C C . PHE A 1 90 ? 5.945 11.516 14.031 1 84.31 90 PHE A C 1
ATOM 680 O O . PHE A 1 90 ? 6.992 11.07 13.562 1 84.31 90 PHE A O 1
ATOM 687 N N . VAL A 1 91 ? 5.074 10.82 14.703 1 90.38 91 VAL A N 1
ATOM 688 C CA . VAL A 1 91 ? 5.215 9.367 14.812 1 90.38 91 VAL A CA 1
ATOM 689 C C . VAL A 1 91 ? 4.414 8.695 13.703 1 90.38 91 VAL A C 1
ATOM 691 O O . VAL A 1 91 ? 3.193 8.852 13.617 1 90.38 91 VAL A O 1
ATOM 694 N N . ALA A 1 92 ? 5.129 7.965 12.922 1 93.5 92 ALA A N 1
ATOM 695 C CA . ALA A 1 92 ? 4.477 7.359 11.766 1 93.5 92 ALA A CA 1
ATOM 696 C C . ALA A 1 92 ? 4.672 5.844 11.758 1 93.5 92 ALA A C 1
ATOM 698 O O . ALA A 1 92 ? 5.766 5.352 12.047 1 93.5 92 ALA A O 1
ATOM 699 N N . ALA A 1 93 ? 3.584 5.156 11.516 1 96.94 93 ALA A N 1
ATOM 700 C CA . ALA A 1 93 ? 3.607 3.719 11.25 1 96.94 93 ALA A CA 1
ATOM 701 C C . ALA A 1 93 ? 3.357 3.43 9.773 1 96.94 93 ALA A C 1
ATOM 703 O O . ALA A 1 93 ? 2.643 4.176 9.102 1 96.94 93 ALA A O 1
ATOM 704 N N . GLY A 1 94 ? 3.996 2.346 9.273 1 98.12 94 GLY A N 1
ATOM 705 C CA . GLY A 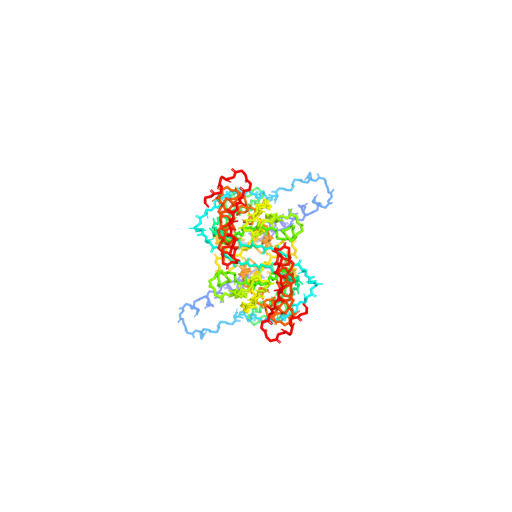1 94 ? 3.779 1.97 7.883 1 98.12 94 GLY A CA 1
ATOM 706 C C . GLY A 1 94 ? 4.227 0.554 7.57 1 98.12 94 GLY A C 1
ATOM 707 O O . GLY A 1 94 ? 4.875 -0.094 8.398 1 98.12 94 GLY A O 1
ATOM 708 N N . THR A 1 95 ? 3.842 0.129 6.422 1 98.75 95 THR A N 1
ATOM 709 C CA . THR A 1 95 ? 4.176 -1.212 5.957 1 98.75 95 THR A CA 1
ATOM 710 C C . THR A 1 95 ? 4.883 -1.155 4.605 1 98.75 95 THR A C 1
ATOM 712 O O . THR A 1 95 ? 4.66 -0.231 3.82 1 98.75 95 THR A O 1
ATOM 715 N N . VAL A 1 96 ? 5.75 -2.064 4.41 1 98.88 96 VAL A N 1
ATOM 716 C CA . VAL A 1 96 ? 6.379 -2.285 3.111 1 98.88 96 VAL A CA 1
ATOM 717 C C . VAL A 1 96 ? 6.238 -3.752 2.711 1 98.88 96 VAL A C 1
ATOM 719 O O . VAL A 1 96 ? 6.637 -4.648 3.459 1 98.88 96 VAL A O 1
ATOM 722 N N . ASP A 1 97 ? 5.688 -3.949 1.554 1 98.88 97 ASP A N 1
ATOM 723 C CA . ASP A 1 97 ? 5.625 -5.301 1.009 1 98.88 97 ASP A CA 1
ATOM 724 C C . ASP A 1 97 ? 6.871 -5.621 0.183 1 98.88 97 ASP A C 1
ATOM 726 O O . ASP A 1 97 ? 7.453 -4.73 -0.437 1 98.88 97 ASP A O 1
ATOM 730 N N . ALA A 1 98 ? 7.277 -6.836 0.187 1 98.94 98 ALA A N 1
ATOM 731 C CA . ALA A 1 98 ? 8.219 -7.398 -0.78 1 98.94 98 ALA A CA 1
ATOM 732 C C . ALA A 1 98 ? 7.52 -8.375 -1.723 1 98.94 98 ALA A C 1
ATOM 734 O O . ALA A 1 98 ? 6.75 -9.227 -1.28 1 98.94 98 ALA A O 1
ATOM 735 N N . TYR A 1 99 ? 7.793 -8.195 -3.033 1 98.75 99 TYR A N 1
ATOM 736 C CA . TYR A 1 99 ? 7.027 -8.984 -3.998 1 98.75 99 TYR A CA 1
ATOM 737 C C . TYR A 1 99 ? 7.898 -9.383 -5.188 1 98.75 99 TYR A C 1
ATOM 739 O O . TYR A 1 99 ? 9 -8.852 -5.363 1 98.75 99 TYR A O 1
ATOM 747 N N . LEU A 1 100 ? 7.441 -10.367 -5.848 1 97.88 100 LEU A N 1
ATOM 748 C CA . LEU A 1 100 ? 8.023 -10.773 -7.121 1 97.88 100 LEU A CA 1
ATOM 749 C C . LEU A 1 100 ? 7.027 -10.57 -8.258 1 97.88 100 LEU A C 1
ATOM 751 O O . LEU A 1 100 ? 5.84 -10.852 -8.109 1 97.88 100 LEU A O 1
ATOM 755 N N . ASP A 1 101 ? 7.523 -10.094 -9.375 1 96.75 101 ASP A N 1
ATOM 756 C CA . ASP A 1 101 ? 6.699 -9.945 -10.57 1 96.75 101 ASP A CA 1
ATOM 757 C C . ASP A 1 101 ? 6.527 -11.281 -11.281 1 96.75 101 ASP A C 1
ATOM 759 O O . ASP A 1 101 ? 7.504 -11.883 -11.742 1 96.75 101 ASP A O 1
ATOM 763 N N . PHE A 1 102 ? 5.277 -11.711 -11.477 1 95.88 102 PHE A N 1
ATOM 764 C CA . PHE A 1 102 ? 5.02 -13.008 -12.094 1 95.88 102 PHE A CA 1
ATOM 765 C C . PHE A 1 102 ? 4.742 -12.859 -13.586 1 95.88 102 PHE A C 1
ATOM 767 O O . PHE A 1 102 ? 4.539 -13.852 -14.281 1 95.88 102 PHE A O 1
ATOM 774 N N . GLY A 1 103 ? 4.746 -11.695 -14.031 1 89.69 103 GLY A N 1
ATOM 775 C CA . GLY A 1 103 ? 4.582 -11.508 -15.461 1 89.69 103 GLY A CA 1
ATOM 776 C C . GLY A 1 103 ? 5.504 -12.391 -16.281 1 89.69 103 GLY A C 1
ATOM 777 O O . GLY A 1 103 ? 5.039 -13.172 -17.125 1 89.69 103 GLY A O 1
ATOM 778 N N . PRO A 1 104 ? 6.762 -12.391 -15.992 1 79.75 104 PRO A N 1
ATOM 779 C CA . PRO A 1 104 ? 7.734 -13.195 -16.734 1 79.75 104 PRO A CA 1
ATOM 780 C C . PRO A 1 104 ? 7.594 -14.688 -16.469 1 79.75 104 PRO A C 1
ATOM 782 O O . PRO A 1 104 ? 8.133 -15.508 -17.219 1 79.75 104 PRO A O 1
ATOM 785 N N . LEU A 1 105 ? 7.008 -15.102 -15.359 1 78.12 105 LEU A N 1
ATOM 786 C CA . LEU A 1 105 ? 6.949 -16.516 -14.969 1 78.12 105 LEU A CA 1
ATOM 787 C C . LEU A 1 105 ? 6.23 -17.344 -16.031 1 78.12 105 LEU A C 1
ATOM 789 O O . LEU A 1 105 ? 6.629 -18.469 -16.312 1 78.12 105 LEU A O 1
ATOM 793 N N . VAL A 1 106 ? 5.246 -16.875 -16.609 1 73.38 106 VAL A N 1
ATOM 794 C CA . VAL A 1 106 ? 4.438 -17.562 -17.609 1 73.38 106 VAL A CA 1
ATOM 795 C C . VAL A 1 106 ? 5.234 -17.719 -18.906 1 73.38 106 VAL A C 1
ATOM 797 O O . VAL A 1 106 ? 5.109 -18.719 -19.609 1 73.38 106 VAL A O 1
ATOM 800 N N . GLU A 1 107 ? 6.129 -16.891 -19.141 1 73.25 107 GLU A N 1
ATOM 801 C CA . GLU A 1 107 ? 6.742 -16.859 -20.469 1 73.25 107 GLU A CA 1
ATOM 802 C C . GLU A 1 107 ? 8.039 -17.672 -20.484 1 73.25 107 GLU A C 1
ATOM 804 O O . GLU A 1 107 ? 8.258 -18.469 -21.406 1 73.25 107 GLU A O 1
ATOM 809 N N . ASN A 1 108 ? 8.836 -17.5 -19.531 1 78.38 108 ASN A N 1
ATOM 810 C CA . ASN A 1 108 ? 10.188 -18.016 -19.75 1 78.38 108 ASN A CA 1
ATOM 811 C C . ASN A 1 108 ? 10.797 -18.531 -18.438 1 78.38 108 ASN A C 1
ATOM 813 O O . ASN A 1 108 ? 11.992 -18.812 -18.375 1 78.38 108 ASN A O 1
ATOM 817 N N . SER A 1 109 ? 9.906 -18.75 -17.562 1 88.69 109 SER A N 1
ATOM 818 C CA . SER A 1 109 ? 10.539 -19.016 -16.281 1 88.69 109 SER A CA 1
ATOM 819 C C . SER A 1 109 ? 10.305 -20.453 -15.82 1 88.69 109 SER A C 1
ATOM 821 O O . SER A 1 109 ? 10.789 -20.859 -14.766 1 88.69 109 SER A O 1
ATOM 823 N N . LEU A 1 110 ? 9.594 -21.156 -16.578 1 92.94 110 LEU A N 1
ATOM 824 C CA . LEU A 1 110 ? 9.328 -22.562 -16.25 1 92.94 110 LEU A CA 1
ATOM 825 C C . LEU A 1 110 ? 9.875 -23.484 -17.312 1 92.94 110 LEU A C 1
ATOM 827 O O . LEU A 1 110 ? 9.57 -23.344 -18.5 1 92.94 110 LEU A O 1
ATOM 831 N N . THR A 1 111 ? 10.758 -24.375 -16.969 1 93.44 111 THR A N 1
ATOM 832 C CA . THR A 1 111 ? 11.258 -25.406 -17.859 1 93.44 111 THR A CA 1
ATOM 833 C C . THR A 1 111 ? 10.836 -26.797 -17.391 1 93.44 111 THR A C 1
ATOM 835 O O . THR A 1 111 ? 11.234 -27.234 -16.312 1 93.44 111 THR A O 1
ATOM 838 N N . VAL A 1 112 ? 10.078 -27.438 -18.219 1 92.94 112 VAL A N 1
ATOM 839 C CA . VAL A 1 112 ? 9.555 -28.766 -17.875 1 92.94 112 VAL A CA 1
ATOM 840 C C . VAL A 1 112 ? 10.422 -29.844 -18.5 1 92.94 112 VAL A C 1
ATOM 842 O O . VAL A 1 112 ? 10.828 -29.719 -19.656 1 92.94 112 VAL A O 1
ATOM 845 N N . SER A 1 113 ? 10.656 -30.844 -17.719 1 92.69 113 SER A N 1
ATOM 846 C CA . SER A 1 113 ? 11.438 -31.953 -18.25 1 92.69 113 SER A CA 1
ATOM 847 C C . SER A 1 113 ? 10.68 -32.688 -19.344 1 92.69 113 SER A C 1
ATOM 849 O O . SER A 1 113 ? 9.453 -32.562 -19.453 1 92.69 113 SER A O 1
ATOM 851 N N . GLU A 1 114 ? 11.438 -33.469 -20.109 1 91.38 114 GLU A N 1
ATOM 852 C CA . GLU A 1 114 ? 10.859 -34.219 -21.219 1 91.38 114 GLU A CA 1
ATOM 853 C C . GLU A 1 114 ? 9.828 -35.219 -20.734 1 91.38 114 GLU A C 1
ATOM 855 O O . GLU A 1 114 ? 8.805 -35.438 -21.391 1 91.38 114 GLU A O 1
ATOM 860 N N . ASP A 1 115 ? 10.164 -35.875 -19.594 1 88.44 115 ASP A N 1
ATOM 861 C CA . ASP A 1 115 ? 9.258 -36.875 -19.078 1 88.44 115 ASP A CA 1
ATOM 862 C C . ASP A 1 115 ? 8.117 -36.25 -18.281 1 88.44 115 ASP A C 1
ATOM 864 O O . ASP A 1 115 ? 7.297 -36.969 -17.703 1 88.44 115 ASP A O 1
ATOM 868 N N . ARG A 1 116 ? 8.086 -34.906 -18.156 1 87.88 116 ARG A N 1
ATOM 869 C CA . ARG A 1 116 ? 7.043 -34.125 -17.5 1 87.88 116 ARG A CA 1
ATOM 870 C C . ARG A 1 116 ? 6.961 -34.469 -16.016 1 87.88 116 ARG A C 1
ATOM 872 O O . ARG A 1 116 ? 5.871 -34.531 -15.438 1 87.88 116 ARG A O 1
ATOM 879 N N . ARG A 1 117 ? 8.102 -34.688 -15.414 1 91.56 117 ARG A N 1
ATOM 880 C CA . ARG A 1 117 ? 8.102 -35.062 -14 1 91.56 117 ARG A CA 1
ATOM 881 C C . ARG A 1 117 ? 8.797 -33.969 -13.172 1 91.56 117 ARG A C 1
ATOM 883 O O . ARG A 1 117 ? 8.656 -33.938 -11.945 1 91.56 117 ARG A O 1
ATOM 890 N N . SER A 1 118 ? 9.539 -33.156 -13.883 1 95.38 118 SER A N 1
ATOM 891 C CA . SER A 1 118 ? 10.281 -32.125 -13.148 1 95.38 118 SER A CA 1
ATOM 892 C C . SER A 1 118 ? 10.148 -30.766 -13.812 1 95.38 118 SER A C 1
ATOM 894 O O . SER A 1 118 ? 9.953 -30.672 -15.023 1 95.38 118 SER A O 1
ATOM 896 N N . VAL A 1 119 ? 10.164 -29.797 -12.961 1 95.75 119 VAL A N 1
ATOM 897 C CA . VAL A 1 119 ? 10.109 -28.422 -13.445 1 95.75 119 VAL A CA 1
ATOM 898 C C . VAL A 1 119 ? 11.227 -27.609 -12.812 1 95.75 119 VAL A C 1
ATOM 900 O O . VAL A 1 119 ? 11.453 -27.688 -11.602 1 95.75 119 VAL A O 1
ATOM 903 N N . GLU A 1 120 ? 11.969 -26.891 -13.594 1 95.94 120 GLU A N 1
ATOM 904 C CA . GLU A 1 120 ? 12.914 -25.891 -13.125 1 95.94 120 GLU A CA 1
ATOM 905 C C . GLU A 1 120 ? 12.305 -24.484 -13.18 1 95.94 120 GLU A C 1
ATOM 907 O O . GLU A 1 120 ? 11.82 -24.062 -14.227 1 95.94 120 GLU A O 1
ATOM 912 N N . VAL A 1 121 ? 12.375 -23.844 -12.039 1 95.62 121 VAL A N 1
ATOM 913 C CA . VAL A 1 121 ? 11.766 -22.531 -11.953 1 95.62 121 VAL A CA 1
ATOM 914 C C . VAL A 1 121 ? 12.844 -21.469 -11.781 1 95.62 121 VAL A C 1
ATOM 916 O O . VAL A 1 121 ? 13.641 -21.516 -10.836 1 95.62 121 VAL A O 1
ATOM 919 N N . ARG A 1 122 ? 12.836 -20.5 -12.648 1 94.62 122 ARG A N 1
ATOM 920 C CA . ARG A 1 122 ? 13.688 -19.328 -12.5 1 94.62 122 ARG A CA 1
ATOM 921 C C . ARG A 1 122 ? 12.898 -18.141 -11.953 1 94.62 122 ARG A C 1
ATOM 923 O O . ARG A 1 122 ? 12.023 -17.609 -12.641 1 94.62 122 ARG A O 1
ATOM 930 N N . LEU A 1 123 ? 13.266 -17.75 -10.812 1 94.56 123 LEU A N 1
ATOM 931 C CA . LEU A 1 123 ? 12.523 -16.656 -10.172 1 94.56 123 LEU A CA 1
ATOM 932 C C . LEU A 1 123 ? 13.141 -15.305 -10.508 1 94.56 123 LEU A C 1
ATOM 934 O O . LEU A 1 123 ? 14.367 -15.172 -10.555 1 94.56 123 LEU A O 1
ATOM 938 N N . PRO A 1 124 ? 12.312 -14.312 -10.805 1 94.31 124 PRO A N 1
ATOM 939 C CA . PRO A 1 124 ? 12.852 -12.953 -10.867 1 94.31 124 PRO A CA 1
ATOM 940 C C . PRO A 1 124 ? 13.305 -12.438 -9.508 1 94.31 124 PRO A C 1
ATOM 942 O O . PRO A 1 124 ? 13.039 -13.07 -8.484 1 94.31 124 PRO A O 1
ATOM 945 N N . GLU A 1 125 ? 13.984 -11.312 -9.516 1 95.25 125 GLU A N 1
ATOM 946 C CA . GLU A 1 125 ? 14.422 -10.703 -8.258 1 95.25 125 GLU A CA 1
ATOM 947 C C . GLU A 1 125 ? 13.25 -10.062 -7.523 1 95.25 125 GLU A C 1
ATOM 949 O O . GLU A 1 125 ? 12.391 -9.43 -8.148 1 95.25 125 GLU A O 1
ATOM 954 N N . PRO A 1 126 ? 13.195 -10.305 -6.293 1 98.06 126 PRO A N 1
ATOM 955 C CA . PRO A 1 126 ? 12.156 -9.609 -5.52 1 98.06 126 PRO A CA 1
ATOM 956 C C . PRO A 1 126 ? 12.375 -8.102 -5.461 1 98.06 126 PRO A C 1
ATOM 958 O O . PRO A 1 126 ? 13.5 -7.629 -5.645 1 98.06 126 PRO A O 1
ATOM 961 N N . ARG A 1 127 ? 11.305 -7.387 -5.215 1 98.5 127 ARG A N 1
ATOM 962 C CA . ARG A 1 127 ? 11.328 -5.93 -5.105 1 98.5 127 ARG A CA 1
ATOM 963 C C . ARG A 1 127 ? 10.539 -5.461 -3.889 1 98.5 127 ARG A C 1
ATOM 965 O O . ARG A 1 127 ? 9.688 -6.188 -3.371 1 98.5 127 ARG A O 1
ATOM 972 N N . LEU A 1 128 ? 10.859 -4.273 -3.479 1 98.88 128 LEU A N 1
ATOM 973 C CA . LEU A 1 128 ? 10.109 -3.646 -2.398 1 98.88 128 LEU A CA 1
ATOM 974 C C . LEU A 1 128 ? 9.039 -2.715 -2.951 1 98.88 128 LEU A C 1
ATOM 976 O O . LEU A 1 128 ? 9.289 -1.975 -3.908 1 98.88 128 LEU A O 1
ATOM 980 N N . ALA A 1 129 ? 7.848 -2.854 -2.391 1 98.69 129 ALA A N 1
ATOM 981 C CA . ALA A 1 129 ? 6.781 -1.922 -2.744 1 98.69 129 ALA A CA 1
ATOM 982 C C . ALA A 1 129 ? 6.98 -0.573 -2.059 1 98.69 129 ALA A C 1
ATOM 984 O O . ALA A 1 129 ? 7.793 -0.452 -1.139 1 98.69 129 ALA A O 1
ATOM 985 N N . LYS A 1 130 ? 6.238 0.445 -2.557 1 97.75 130 LYS A N 1
ATOM 986 C CA . LYS A 1 130 ? 6.207 1.732 -1.869 1 97.75 130 LYS A CA 1
ATOM 987 C C . LYS A 1 130 ? 5.617 1.593 -0.469 1 97.75 130 LYS A C 1
ATOM 989 O O . LYS A 1 130 ? 4.633 0.875 -0.273 1 97.75 130 LYS A O 1
ATOM 994 N N . PRO A 1 131 ? 6.207 2.289 0.446 1 98.69 131 PRO A N 1
ATOM 995 C CA . PRO A 1 131 ? 5.625 2.246 1.79 1 98.69 131 PRO A CA 1
ATOM 996 C C . PRO A 1 131 ? 4.172 2.719 1.819 1 98.69 131 PRO A C 1
ATOM 998 O O . PRO A 1 131 ? 3.812 3.662 1.111 1 98.69 131 PRO A O 1
ATOM 1001 N N . ASN A 1 132 ? 3.396 2.08 2.598 1 98.62 132 ASN A N 1
ATOM 1002 C CA . ASN A 1 132 ? 2.031 2.494 2.9 1 98.62 132 ASN A CA 1
ATOM 1003 C C . ASN A 1 132 ? 1.895 2.957 4.348 1 98.62 132 ASN A C 1
ATOM 1005 O O . ASN A 1 132 ? 1.953 2.145 5.273 1 98.62 132 ASN A O 1
ATOM 1009 N N . LEU A 1 133 ? 1.694 4.25 4.516 1 97.44 133 LEU A N 1
ATOM 1010 C CA . LEU A 1 133 ? 1.567 4.781 5.867 1 97.44 133 LEU A CA 1
ATOM 1011 C C . LEU A 1 133 ? 0.204 4.441 6.461 1 97.44 133 LEU A C 1
ATOM 1013 O O . LEU A 1 133 ? -0.815 4.523 5.77 1 97.44 133 LEU A O 1
ATOM 1017 N N . ASP A 1 134 ? 0.211 4.012 7.695 1 96.69 134 ASP A N 1
ATOM 1018 C CA . ASP A 1 134 ? -1.011 3.779 8.461 1 96.69 134 ASP A CA 1
ATOM 1019 C C . ASP A 1 134 ? -1.438 5.039 9.211 1 96.69 134 ASP A C 1
ATOM 1021 O O . ASP A 1 134 ? -0.943 5.312 10.305 1 96.69 134 ASP A O 1
ATOM 1025 N N . HIS A 1 135 ? -2.398 5.688 8.711 1 93.44 135 HIS A N 1
ATOM 1026 C CA . HIS A 1 135 ? -2.76 6.988 9.258 1 93.44 135 HIS A CA 1
ATOM 1027 C C . HIS A 1 135 ? -3.525 6.84 10.57 1 93.44 135 HIS A C 1
ATOM 1029 O O . HIS A 1 135 ? -3.629 7.793 11.344 1 93.44 135 HIS A O 1
ATOM 1035 N N . GLU A 1 136 ? -4.078 5.66 10.852 1 92.56 136 GLU A N 1
ATOM 1036 C CA . GLU A 1 136 ? -4.707 5.406 12.141 1 92.56 136 GLU A CA 1
ATOM 1037 C C . GLU A 1 136 ? -3.668 5.324 13.258 1 92.56 136 GLU A C 1
ATOM 1039 O O . GLU A 1 136 ? -3.963 5.641 14.414 1 92.56 136 GLU A O 1
ATOM 1044 N N . ARG A 1 137 ? -2.516 4.98 12.852 1 93.81 137 ARG A N 1
ATOM 1045 C CA . ARG A 1 137 ? -1.478 4.746 13.852 1 93.81 137 ARG A CA 1
ATOM 1046 C C . ARG A 1 137 ? -0.392 5.812 13.781 1 93.81 137 ARG A C 1
ATOM 1048 O O . ARG A 1 137 ? 0.655 5.688 14.414 1 93.81 137 ARG A O 1
ATOM 1055 N N . SER A 1 138 ? -0.6 6.785 12.984 1 91.75 138 SER A N 1
ATOM 1056 C CA . SER A 1 138 ? 0.336 7.895 12.852 1 91.75 138 SER A CA 1
ATOM 1057 C C . SER A 1 138 ? -0.237 9.18 13.453 1 91.75 138 SER A C 1
ATOM 1059 O O . SER A 1 138 ? -1.429 9.453 13.305 1 91.75 138 SER A O 1
ATOM 1061 N N . TYR A 1 139 ? 0.619 9.898 14.141 1 83.12 139 TYR A N 1
ATOM 1062 C CA . TYR A 1 139 ? 0.105 11.109 14.766 1 83.12 139 TYR A CA 1
ATOM 1063 C C . TYR A 1 139 ? 1.224 12.117 15 1 83.12 139 TYR A C 1
ATOM 1065 O O . TYR A 1 139 ? 2.391 11.742 15.133 1 83.12 139 TYR A O 1
ATOM 1073 N N . VAL A 1 140 ? 0.766 13.414 14.938 1 77.81 140 VAL A N 1
ATOM 1074 C CA . VAL A 1 140 ? 1.685 14.523 15.164 1 77.81 140 VAL A CA 1
ATOM 1075 C C . VAL A 1 140 ? 1.622 14.953 16.625 1 77.81 140 VAL A C 1
ATOM 1077 O O . VAL A 1 140 ? 0.535 15.109 17.188 1 77.81 140 VAL A O 1
ATOM 1080 N N . PHE A 1 141 ? 2.797 14.914 17.25 1 70.38 141 PHE A N 1
ATOM 1081 C CA . PHE A 1 141 ? 2.924 15.477 18.578 1 70.38 141 PHE A CA 1
ATOM 1082 C C . PHE A 1 141 ? 3.582 16.844 18.547 1 70.38 141 PHE A C 1
ATOM 1084 O O . PHE A 1 141 ? 4.656 17.016 17.953 1 70.38 141 PHE A O 1
ATOM 1091 N N . GLY A 1 142 ? 2.688 17.922 18.703 1 62.25 142 GLY A N 1
ATOM 1092 C CA . GLY A 1 142 ? 3.268 19.25 18.766 1 62.25 142 GLY A CA 1
ATOM 1093 C C . GLY A 1 142 ? 3.494 19.734 20.172 1 62.25 142 GLY A C 1
ATOM 1094 O O . GLY A 1 142 ? 2.646 19.547 21.047 1 62.25 142 GLY A O 1
ATOM 1095 N N . GLN A 1 143 ? 4.727 19.906 20.578 1 51.88 143 GLN A N 1
ATOM 1096 C CA . GLN A 1 143 ? 4.984 20.594 21.828 1 51.88 143 GLN A CA 1
ATO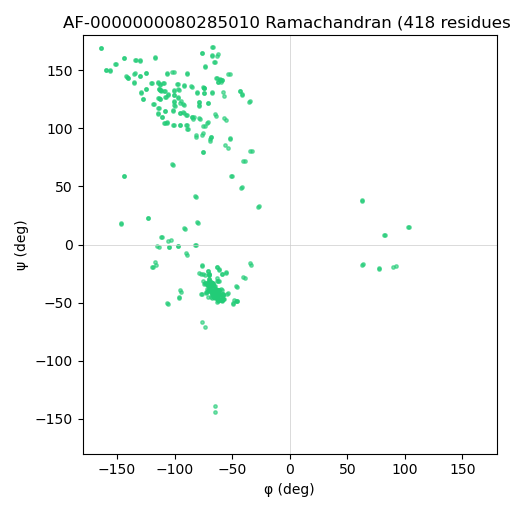M 1097 C C . GLN A 1 143 ? 4.805 22.109 21.672 1 51.88 143 GLN A C 1
ATOM 1099 O O . GLN A 1 143 ? 5.398 22.719 20.781 1 51.88 143 GLN A O 1
ATOM 1104 N N . GLU A 1 144 ? 3.521 22.562 22.031 1 48.03 144 GLU A N 1
ATOM 1105 C CA . GLU A 1 144 ? 3.203 24 22.016 1 48.03 144 GLU A CA 1
ATOM 1106 C C . GLU A 1 144 ? 4.168 24.781 22.906 1 48.03 144 GLU A C 1
ATOM 1108 O O . GLU A 1 144 ? 4.309 24.484 24.094 1 48.03 144 GLU A O 1
ATOM 1113 N N . ARG A 1 145 ? 5.211 25.172 22.547 1 47.25 145 ARG A N 1
ATOM 1114 C CA . ARG A 1 145 ? 5.859 26.094 23.469 1 47.25 145 ARG A CA 1
ATOM 1115 C C . ARG A 1 145 ? 5.059 27.375 23.609 1 47.25 145 ARG A C 1
ATOM 1117 O O . ARG A 1 145 ? 3.969 27.5 23.047 1 47.25 145 ARG A O 1
ATOM 1124 N N . GLY A 1 146 ? 6.004 28.625 23.641 1 41.25 146 GLY A N 1
ATOM 1125 C CA . GLY A 1 146 ? 5.781 29.953 24.203 1 41.25 146 GLY A CA 1
ATOM 1126 C C . GLY A 1 146 ? 4.656 30.703 23.531 1 41.25 146 GLY A C 1
ATOM 1127 O O . GLY A 1 146 ? 4.18 30.297 22.469 1 41.25 146 GLY A O 1
ATOM 1128 N N . LEU A 1 147 ? 4.09 31.797 24.203 1 37.34 147 LEU A N 1
ATOM 1129 C CA . LEU A 1 147 ? 3.035 32.75 23.906 1 37.34 147 LEU A CA 1
ATOM 1130 C C . LEU A 1 147 ? 3.158 33.281 22.484 1 37.34 147 LEU A C 1
ATOM 1132 O O . LEU A 1 147 ? 2.148 33.531 21.812 1 37.34 147 LEU A O 1
ATOM 1136 N N . ILE A 1 148 ? 4.277 33.688 22.094 1 37.53 148 ILE A N 1
ATOM 1137 C CA . ILE A 1 148 ? 4.504 34.344 20.828 1 37.53 148 ILE A CA 1
ATOM 1138 C C . ILE A 1 148 ? 4.258 33.375 19.672 1 37.53 148 ILE A C 1
ATOM 1140 O O . ILE A 1 148 ? 3.834 33.781 18.594 1 37.53 148 ILE A O 1
ATOM 1144 N N . ASP A 1 149 ? 4.543 32.219 19.875 1 44.12 149 ASP A N 1
ATOM 1145 C CA . ASP A 1 149 ? 4.473 31.141 18.859 1 44.12 149 ASP A CA 1
ATOM 1146 C C . ASP A 1 149 ? 3.025 30.844 18.5 1 44.12 149 ASP A C 1
ATOM 1148 O O . ASP A 1 149 ? 2.738 30.453 17.359 1 44.12 149 ASP A O 1
ATOM 1152 N N . ARG A 1 150 ? 2.361 31.016 19.516 1 41.97 150 ARG A N 1
ATOM 1153 C CA . ARG A 1 150 ? 0.929 30.938 19.25 1 41.97 150 ARG A CA 1
ATOM 1154 C C . ARG A 1 150 ? 0.534 31.906 18.141 1 41.97 150 ARG A C 1
ATOM 1156 O O . ARG A 1 150 ? -0.342 31.609 17.328 1 41.97 150 ARG A O 1
ATOM 1163 N N . LEU A 1 151 ? 1.166 33.094 18.312 1 38.56 151 LEU A N 1
ATOM 1164 C CA . LEU A 1 151 ? 0.867 34.094 17.297 1 38.56 151 LEU A CA 1
ATOM 1165 C C . LEU A 1 151 ? 1.439 33.688 15.938 1 38.56 151 LEU A C 1
ATOM 1167 O O . LEU A 1 151 ? 0.846 34 14.898 1 38.56 151 LEU A O 1
ATOM 1171 N N . GLY A 1 152 ? 2.674 33.25 15.914 1 37.53 152 GLY A N 1
ATOM 1172 C CA . GLY A 1 152 ? 3.336 32.812 14.695 1 37.53 152 GLY A CA 1
ATOM 1173 C C . GLY A 1 152 ? 2.777 31.516 14.141 1 37.53 152 GLY A C 1
ATOM 1174 O O . GLY A 1 152 ? 3.004 31.172 12.977 1 37.53 152 GLY A O 1
ATOM 1175 N N . ALA A 1 153 ? 2.34 30.734 15.008 1 40.88 153 ALA A N 1
ATOM 1176 C CA . ALA A 1 153 ? 1.714 29.469 14.656 1 40.88 153 ALA A CA 1
ATOM 1177 C C . ALA A 1 153 ? 0.554 29.672 13.688 1 40.88 153 ALA A C 1
ATOM 1179 O O . ALA A 1 153 ? 0.072 28.719 13.078 1 40.88 153 ALA A O 1
ATOM 1180 N N . LEU A 1 154 ? 0.045 30.859 13.773 1 35.16 154 LEU A N 1
ATOM 1181 C CA . LEU A 1 154 ? -1.012 31.219 12.836 1 35.16 154 LEU A CA 1
ATOM 1182 C C . LEU A 1 154 ? -0.631 30.828 11.414 1 35.16 154 LEU A C 1
ATOM 1184 O O . LEU A 1 154 ? -1.502 30.531 10.594 1 35.16 154 LEU A O 1
ATOM 1188 N N . VAL A 1 155 ? 0.533 31.203 11.102 1 35 155 VAL A N 1
ATOM 1189 C CA . VAL A 1 155 ? 0.881 31.266 9.688 1 35 155 VAL A CA 1
ATOM 1190 C C . VAL A 1 155 ? 1.061 29.859 9.133 1 35 155 VAL A C 1
ATOM 1192 O O . VAL A 1 155 ? 0.62 29.562 8.023 1 35 155 VAL A O 1
ATOM 1195 N N . SER A 1 156 ? 2.213 29 9.5 1 38.97 156 SER A N 1
ATOM 1196 C CA . SER A 1 156 ? 2.672 28.031 8.508 1 38.97 156 SER A CA 1
ATOM 1197 C C . SER A 1 156 ? 2.166 26.625 8.828 1 38.97 156 SER A C 1
ATOM 1199 O O . SER A 1 156 ? 2.531 26.047 9.859 1 38.97 156 SER A O 1
ATOM 1201 N N . VAL A 1 157 ? 0.873 26.344 8.727 1 43.22 157 VAL A N 1
ATOM 1202 C CA . VAL A 1 157 ? 0.561 24.922 8.648 1 43.22 157 VAL A CA 1
ATOM 1203 C C . VAL A 1 157 ? 1.686 24.172 7.922 1 43.22 157 VAL A C 1
ATOM 1205 O O . VAL A 1 157 ? 1.92 24.406 6.734 1 43.22 157 VAL A O 1
ATOM 1208 N N . PRO A 1 158 ? 2.773 23.891 8.688 1 46.72 158 PRO A N 1
ATOM 1209 C CA . PRO A 1 158 ? 3.83 23.219 7.934 1 46.72 158 PRO A CA 1
ATOM 1210 C C . PRO A 1 158 ? 3.285 22.156 6.977 1 46.72 158 PRO A C 1
ATOM 1212 O O . PRO A 1 158 ? 2.225 21.578 7.227 1 46.72 158 PRO A O 1
ATOM 1215 N N . ASP A 1 159 ? 3.738 22.266 5.738 1 55.56 159 ASP A N 1
ATOM 1216 C CA . ASP A 1 159 ? 3.477 21.328 4.648 1 55.56 159 ASP A CA 1
ATOM 1217 C C . ASP A 1 159 ? 3.508 19.875 5.145 1 55.56 159 ASP A C 1
ATOM 1219 O O . ASP A 1 159 ? 4.582 19.328 5.375 1 55.56 159 ASP A O 1
ATOM 1223 N N . GLN A 1 160 ? 2.498 19.453 5.898 1 68.12 160 GLN A N 1
ATOM 1224 C CA . GLN A 1 160 ? 2.271 18.094 6.383 1 68.12 160 GLN A CA 1
ATOM 1225 C C . GLN A 1 160 ? 2.754 17.062 5.367 1 68.12 160 GLN A C 1
ATOM 1227 O O . GLN A 1 160 ? 3.121 15.945 5.734 1 68.12 160 GLN A O 1
ATOM 1232 N N . ARG A 1 161 ? 2.918 17.5 4.199 1 77.94 161 ARG A N 1
ATOM 1233 C CA . ARG A 1 161 ? 3.4 16.625 3.146 1 77.94 161 ARG A CA 1
ATOM 1234 C C . ARG A 1 161 ? 4.848 16.203 3.395 1 77.94 161 ARG A C 1
ATOM 1236 O O . ARG A 1 161 ? 5.219 15.055 3.18 1 77.94 161 ARG A O 1
ATOM 1243 N N . GLN A 1 162 ? 5.488 17.109 3.957 1 79.38 162 GLN A N 1
ATOM 1244 C CA . GLN A 1 162 ? 6.91 16.844 4.152 1 79.38 162 GLN A CA 1
ATOM 1245 C C . GLN A 1 162 ? 7.129 15.789 5.23 1 79.38 162 GLN A C 1
ATOM 1247 O O . GLN A 1 162 ? 8.047 14.977 5.129 1 79.38 162 GLN A O 1
ATOM 1252 N N . PHE A 1 163 ? 6.281 15.805 6.207 1 83.12 163 PHE A N 1
ATOM 1253 C CA . PHE A 1 163 ? 6.402 14.82 7.277 1 83.12 163 PHE A CA 1
ATOM 1254 C C . PHE A 1 163 ? 6.117 13.414 6.758 1 83.12 163 PHE A C 1
ATOM 1256 O O . PHE A 1 163 ? 6.859 12.477 7.051 1 83.12 163 PHE A O 1
ATOM 1263 N N . HIS A 1 164 ? 5.109 13.367 5.953 1 90.38 164 HIS A N 1
ATOM 1264 C CA . HIS A 1 164 ? 4.734 12.055 5.43 1 90.38 164 HIS A CA 1
ATOM 1265 C C . HIS A 1 164 ? 5.781 11.539 4.445 1 90.38 164 HIS A C 1
ATOM 1267 O O . HIS A 1 164 ? 6.125 10.352 4.469 1 90.38 164 HIS A O 1
ATOM 1273 N N . LEU A 1 165 ? 6.262 12.469 3.703 1 92.44 165 LEU A N 1
ATOM 1274 C CA . LEU A 1 165 ? 7.289 12.055 2.75 1 92.44 165 LEU A CA 1
ATOM 1275 C C . LEU A 1 165 ? 8.562 11.625 3.471 1 92.44 165 LEU A C 1
ATOM 1277 O O . LEU A 1 165 ? 9.211 10.656 3.066 1 92.44 165 LEU A O 1
ATOM 1281 N N . ALA A 1 166 ? 8.898 12.383 4.473 1 90.44 166 ALA A N 1
ATOM 1282 C CA . ALA A 1 166 ? 10.078 12.016 5.254 1 90.44 166 ALA A CA 1
ATOM 1283 C C . ALA A 1 166 ? 9.898 10.656 5.914 1 90.44 166 ALA A C 1
ATOM 1285 O O . ALA A 1 166 ? 10.82 9.836 5.93 1 90.44 166 ALA A O 1
ATOM 1286 N N . ALA A 1 167 ? 8.758 10.398 6.441 1 93.88 167 ALA A N 1
ATOM 1287 C CA . ALA A 1 167 ? 8.461 9.109 7.062 1 93.88 167 ALA A CA 1
ATOM 1288 C C . ALA A 1 167 ? 8.555 7.973 6.047 1 93.88 167 ALA A C 1
ATOM 1290 O O . ALA A 1 167 ? 9.172 6.941 6.312 1 93.88 167 ALA A O 1
ATOM 1291 N N . GLU A 1 168 ? 7.934 8.172 4.883 1 96.81 168 GLU A N 1
ATOM 1292 C CA . GLU A 1 168 ? 7.984 7.168 3.826 1 96.81 168 GLU A CA 1
ATOM 1293 C C . GLU A 1 168 ? 9.422 6.863 3.418 1 96.81 168 GLU A C 1
ATOM 1295 O O . GLU A 1 168 ? 9.781 5.703 3.207 1 96.81 168 GLU A O 1
ATOM 1300 N N . LYS A 1 169 ? 10.172 7.895 3.311 1 96.06 169 LYS A N 1
ATOM 1301 C CA . LYS A 1 169 ? 11.57 7.719 2.908 1 96.06 169 LYS A CA 1
ATOM 1302 C C . LYS A 1 169 ? 12.344 6.902 3.941 1 96.06 169 LYS A C 1
ATOM 1304 O O . LYS A 1 169 ? 13.078 5.984 3.586 1 96.06 169 LYS A O 1
ATOM 1309 N N . ARG A 1 170 ? 12.172 7.207 5.184 1 96.19 170 ARG A N 1
ATOM 1310 C CA . ARG A 1 170 ? 12.875 6.504 6.25 1 96.19 170 ARG A CA 1
ATOM 1311 C C . ARG A 1 170 ? 12.438 5.043 6.328 1 96.19 170 ARG A C 1
ATOM 1313 O O . ARG A 1 170 ? 13.258 4.152 6.551 1 96.19 170 ARG A O 1
ATOM 1320 N N . ILE A 1 171 ? 11.203 4.82 6.164 1 98 171 ILE A N 1
ATOM 1321 C CA . ILE A 1 171 ? 10.672 3.459 6.188 1 98 171 ILE A CA 1
ATOM 1322 C C . ILE A 1 171 ? 11.211 2.676 4.992 1 98 171 ILE A C 1
ATOM 1324 O O . ILE A 1 171 ? 11.625 1.522 5.133 1 98 171 ILE A O 1
ATOM 1328 N N . ALA A 1 172 ? 11.188 3.287 3.838 1 98.25 172 ALA A N 1
ATOM 1329 C CA . ALA A 1 172 ? 11.734 2.639 2.646 1 98.25 172 ALA A CA 1
ATOM 1330 C C . ALA A 1 172 ? 13.195 2.266 2.844 1 98.25 172 ALA A C 1
ATOM 1332 O O . ALA A 1 172 ? 13.625 1.173 2.463 1 98.25 172 ALA A O 1
ATOM 1333 N N . GLU A 1 173 ? 13.922 3.158 3.404 1 97.38 173 GLU A N 1
ATOM 1334 C CA . GLU A 1 173 ? 15.336 2.908 3.65 1 97.38 173 GLU A CA 1
ATOM 1335 C C . GLU A 1 173 ? 15.531 1.743 4.617 1 97.38 173 GLU A C 1
ATOM 1337 O O . GLU A 1 173 ? 16.375 0.875 4.391 1 97.38 173 GLU A O 1
ATOM 1342 N N . ALA A 1 174 ? 14.797 1.737 5.641 1 97.69 174 ALA A N 1
ATOM 1343 C CA . ALA A 1 174 ? 14.883 0.645 6.609 1 97.69 174 ALA A CA 1
ATOM 1344 C C . ALA A 1 174 ? 14.523 -0.689 5.961 1 97.69 174 ALA A C 1
ATOM 1346 O O . ALA A 1 174 ? 15.125 -1.719 6.266 1 97.69 174 ALA A O 1
ATOM 1347 N N . ALA A 1 175 ? 13.531 -0.684 5.102 1 98.62 175 ALA A N 1
ATOM 1348 C CA . ALA A 1 175 ? 13.055 -1.905 4.461 1 98.62 175 ALA A CA 1
ATOM 1349 C C . ALA A 1 175 ? 14.141 -2.531 3.594 1 98.62 175 ALA A C 1
ATOM 1351 O O . ALA A 1 175 ? 14.195 -3.754 3.439 1 98.62 175 ALA A O 1
ATOM 1352 N N . GLN A 1 176 ? 14.992 -1.711 3.031 1 97.88 176 GLN A N 1
ATOM 1353 C CA . GLN A 1 176 ? 16.062 -2.201 2.182 1 97.88 176 GLN A CA 1
ATOM 1354 C C . GLN A 1 176 ? 17.031 -3.096 2.967 1 97.88 176 GLN A C 1
ATOM 1356 O O . GLN A 1 176 ? 17.703 -3.941 2.387 1 97.88 176 GLN A O 1
ATOM 1361 N N . HIS A 1 177 ? 17 -2.967 4.258 1 95.88 177 HIS A N 1
ATOM 1362 C CA . HIS A 1 177 ? 17.984 -3.678 5.062 1 95.88 177 HIS A CA 1
ATOM 1363 C C . HIS A 1 177 ? 17.312 -4.59 6.082 1 95.88 177 HIS A C 1
ATOM 1365 O O . HIS A 1 177 ? 17.906 -4.93 7.105 1 95.88 177 HIS A O 1
ATOM 1371 N N . SER A 1 178 ? 16.141 -4.98 5.867 1 96.94 178 SER A N 1
ATOM 1372 C CA . SER A 1 178 ? 15.391 -5.703 6.883 1 96.94 178 SER A CA 1
ATOM 1373 C C . SER A 1 178 ? 15.297 -7.191 6.551 1 96.94 178 SER A C 1
ATOM 1375 O O . SER A 1 178 ? 14.695 -7.961 7.305 1 96.94 178 SER A O 1
ATOM 1377 N N . GLY A 1 179 ? 15.82 -7.699 5.426 1 97.31 179 GLY A N 1
ATOM 1378 C CA . GLY A 1 179 ? 15.734 -9.094 5.027 1 97.31 179 GLY A CA 1
ATOM 1379 C C . GLY A 1 179 ? 14.422 -9.453 4.359 1 97.31 179 GLY A C 1
ATOM 1380 O O . GLY A 1 179 ? 14.117 -10.625 4.164 1 97.31 179 GLY A O 1
ATOM 1381 N N . LEU A 1 180 ? 13.641 -8.453 4.082 1 98.5 180 LEU A N 1
ATOM 1382 C CA . LEU A 1 180 ? 12.336 -8.68 3.479 1 98.5 180 LEU A CA 1
ATOM 1383 C C . LEU A 1 180 ? 12.477 -9.328 2.107 1 98.5 180 LEU A C 1
ATOM 1385 O O . LEU A 1 180 ? 11.672 -10.195 1.739 1 98.5 180 LEU A O 1
ATOM 1389 N N . LEU A 1 181 ? 13.445 -8.906 1.381 1 98.56 181 LEU A N 1
ATOM 1390 C CA . LEU A 1 181 ? 13.633 -9.422 0.03 1 98.56 181 LEU A CA 1
ATOM 1391 C C . LEU A 1 181 ? 13.961 -10.914 0.06 1 98.56 181 LEU A C 1
ATOM 1393 O O . LEU A 1 181 ? 13.406 -11.695 -0.71 1 98.56 181 LEU A O 1
ATOM 1397 N N . GLU A 1 182 ? 14.844 -11.312 0.916 1 98.06 182 GLU A N 1
ATOM 1398 C CA . GLU A 1 182 ? 15.203 -12.727 1.064 1 98.06 182 GLU A CA 1
ATOM 1399 C C . GLU A 1 182 ? 14.008 -13.547 1.531 1 98.06 182 GLU A C 1
ATOM 1401 O O . GLU A 1 182 ? 13.789 -14.664 1.053 1 98.06 182 GLU A O 1
ATOM 1406 N N . ARG A 1 183 ? 13.305 -12.961 2.418 1 98.62 183 ARG A N 1
ATOM 1407 C CA . ARG A 1 183 ? 12.117 -13.648 2.926 1 98.62 183 ARG A CA 1
ATOM 1408 C C . ARG A 1 183 ? 11.078 -13.828 1.825 1 98.62 183 ARG A C 1
ATOM 1410 O O . ARG A 1 183 ? 10.438 -14.883 1.733 1 98.62 183 ARG A O 1
ATOM 1417 N N . ALA A 1 184 ? 10.883 -12.812 1.049 1 98.75 184 ALA A N 1
ATOM 1418 C CA . ALA A 1 184 ? 9.938 -12.891 -0.061 1 98.75 184 ALA A CA 1
ATOM 1419 C C . ALA A 1 184 ? 10.344 -13.977 -1.049 1 98.75 184 ALA A C 1
ATOM 1421 O O . ALA A 1 184 ? 9.5 -14.734 -1.536 1 98.75 184 ALA A O 1
ATOM 1422 N N . LYS A 1 185 ? 11.625 -14.023 -1.335 1 97.81 185 LYS A N 1
ATOM 1423 C CA . LYS A 1 185 ? 12.117 -15.062 -2.23 1 97.81 185 LYS A CA 1
ATOM 1424 C C . LYS A 1 185 ? 11.852 -16.453 -1.656 1 97.81 185 LYS A C 1
ATOM 1426 O O . LYS A 1 185 ? 11.352 -17.328 -2.357 1 97.81 185 LYS A O 1
ATOM 1431 N N . ALA A 1 186 ? 12.164 -16.641 -0.458 1 97.75 186 ALA A N 1
ATOM 1432 C CA . ALA A 1 186 ? 11.961 -17.922 0.202 1 97.75 186 ALA A CA 1
ATOM 1433 C C . ALA A 1 186 ? 10.484 -18.312 0.214 1 97.75 186 ALA A C 1
ATOM 1435 O O . ALA A 1 186 ? 10.133 -19.453 -0.078 1 97.75 186 ALA A O 1
ATOM 1436 N N . ASN A 1 187 ? 9.648 -17.344 0.545 1 98.06 187 ASN A N 1
ATOM 1437 C CA . ASN A 1 187 ? 8.219 -17.609 0.593 1 98.06 187 ASN A CA 1
ATOM 1438 C C . ASN A 1 187 ? 7.664 -17.938 -0.791 1 98.06 187 ASN A C 1
ATOM 1440 O O . ASN A 1 187 ? 6.766 -18.766 -0.925 1 98.06 187 ASN A O 1
ATOM 1444 N N . THR A 1 188 ? 8.172 -17.25 -1.747 1 96.88 188 THR A N 1
ATOM 1445 C CA . THR A 1 188 ? 7.742 -17.531 -3.115 1 96.88 188 THR A CA 1
ATOM 1446 C C . THR A 1 188 ? 8.141 -18.938 -3.531 1 96.88 188 THR A C 1
ATOM 1448 O O . THR A 1 188 ? 7.336 -19.672 -4.105 1 96.88 188 THR A O 1
ATOM 1451 N N . LYS A 1 189 ? 9.359 -19.297 -3.238 1 96.44 189 LYS A N 1
ATOM 1452 C CA . LYS A 1 189 ? 9.82 -20.656 -3.537 1 96.44 189 LYS A CA 1
ATOM 1453 C C . LYS A 1 189 ? 8.938 -21.688 -2.85 1 96.44 189 LYS A C 1
ATOM 1455 O O . LYS A 1 189 ? 8.555 -22.688 -3.463 1 96.44 189 LYS A O 1
ATOM 1460 N N . SER A 1 190 ? 8.711 -21.438 -1.65 1 96.25 190 SER A N 1
ATOM 1461 C CA . SER A 1 190 ? 7.879 -22.359 -0.888 1 96.25 190 SER A CA 1
ATOM 1462 C C . SER A 1 190 ? 6.496 -22.516 -1.519 1 96.25 190 SER A C 1
ATOM 1464 O O . SER A 1 190 ? 6 -23.625 -1.685 1 96.25 190 SER A O 1
ATOM 1466 N N . MET A 1 191 ? 5.914 -21.422 -1.859 1 95.81 191 MET A N 1
ATOM 1467 C CA . MET A 1 191 ? 4.586 -21.438 -2.469 1 95.81 191 MET A CA 1
ATOM 1468 C C . MET A 1 191 ? 4.617 -22.172 -3.809 1 95.81 191 MET A C 1
ATOM 1470 O O . MET A 1 191 ? 3.773 -23.031 -4.07 1 95.81 191 MET A O 1
ATOM 1474 N N . LEU A 1 192 ? 5.531 -21.844 -4.648 1 95.06 192 LEU A N 1
ATOM 1475 C CA . LEU A 1 192 ? 5.621 -22.469 -5.965 1 95.06 192 LEU A CA 1
ATOM 1476 C C . LEU A 1 192 ? 5.93 -23.953 -5.84 1 95.06 192 LEU A C 1
ATOM 1478 O O . LEU A 1 192 ? 5.387 -24.766 -6.59 1 95.06 192 LEU A O 1
ATOM 1482 N N . THR A 1 193 ? 6.82 -24.281 -4.93 1 95.44 193 THR A N 1
ATOM 1483 C CA . THR A 1 193 ? 7.121 -25.688 -4.691 1 95.44 193 THR A CA 1
ATOM 1484 C C . THR A 1 193 ? 5.863 -26.453 -4.277 1 95.44 193 THR A C 1
ATOM 1486 O O . THR A 1 193 ? 5.57 -27.516 -4.82 1 95.44 193 THR A O 1
ATOM 1489 N N . GLY A 1 194 ? 5.156 -25.891 -3.34 1 94.12 194 GLY A N 1
ATOM 1490 C CA . GLY A 1 194 ? 3.918 -26.531 -2.922 1 94.12 194 GLY A CA 1
ATOM 1491 C C . GLY A 1 194 ? 2.926 -26.703 -4.059 1 94.12 194 GLY A C 1
ATOM 1492 O O . GLY A 1 194 ? 2.352 -27.781 -4.223 1 94.12 194 GLY A O 1
ATOM 1493 N N . MET A 1 195 ? 2.705 -25.719 -4.797 1 94.06 195 MET A N 1
ATOM 1494 C CA . MET A 1 195 ? 1.758 -25.75 -5.906 1 94.06 195 MET A CA 1
ATOM 1495 C C . MET A 1 195 ? 2.191 -26.781 -6.957 1 94.06 195 MET A C 1
ATOM 1497 O O . MET A 1 195 ? 1.385 -27.594 -7.406 1 94.06 195 MET A O 1
ATOM 1501 N N . LEU A 1 196 ? 3.441 -26.75 -7.328 1 94.19 196 LEU A N 1
ATOM 1502 C CA . LEU A 1 196 ? 3.938 -27.625 -8.391 1 94.19 196 LEU A CA 1
ATOM 1503 C C . LEU A 1 196 ? 3.99 -29.078 -7.918 1 94.19 196 LEU A C 1
ATOM 1505 O O . LEU A 1 196 ? 3.746 -29.984 -8.703 1 94.19 196 LEU A O 1
ATOM 1509 N N . ARG A 1 197 ? 4.297 -29.25 -6.68 1 93.81 197 ARG A N 1
ATOM 1510 C CA . ARG A 1 197 ? 4.242 -30.609 -6.133 1 93.81 197 ARG A CA 1
ATOM 1511 C C . ARG A 1 197 ? 2.816 -31.141 -6.164 1 93.81 197 ARG A C 1
ATOM 1513 O O . ARG A 1 197 ? 2.604 -32.312 -6.457 1 93.81 197 ARG A O 1
ATOM 1520 N N . ALA A 1 198 ? 1.92 -30.281 -5.844 1 91.75 198 ALA A N 1
ATOM 1521 C CA . ALA A 1 198 ? 0.52 -30.688 -5.914 1 91.75 198 ALA A CA 1
ATOM 1522 C C . ALA A 1 198 ? 0.146 -31.125 -7.328 1 91.75 198 ALA A C 1
ATOM 1524 O O . ALA A 1 198 ? -0.723 -31.984 -7.516 1 91.75 198 ALA A O 1
ATOM 1525 N N . LEU A 1 199 ? 0.8 -30.656 -8.242 1 92.75 199 LEU A N 1
ATOM 1526 C CA . LEU A 1 199 ? 0.543 -30.984 -9.641 1 92.75 199 LEU A CA 1
ATOM 1527 C C . LEU A 1 199 ? 1.344 -32.219 -10.062 1 92.75 199 LEU A C 1
ATOM 1529 O O . LEU A 1 199 ? 1.202 -32.688 -11.195 1 92.75 199 LEU A O 1
ATOM 1533 N N . GLY A 1 200 ? 2.217 -32.625 -9.18 1 91.38 200 GLY A N 1
ATOM 1534 C CA . GLY A 1 200 ? 2.932 -33.875 -9.43 1 91.38 200 GLY A CA 1
ATOM 1535 C C . GLY A 1 200 ? 4.355 -33.656 -9.906 1 91.38 200 GLY A C 1
ATOM 1536 O O . GLY A 1 200 ? 4.996 -34.594 -10.406 1 91.38 200 GLY A O 1
ATOM 1537 N N . PHE A 1 201 ? 4.828 -32.469 -9.742 1 94.56 201 PHE A N 1
ATOM 1538 C CA . PHE A 1 201 ? 6.164 -32.188 -10.25 1 94.56 201 PHE A CA 1
ATOM 1539 C C . PHE A 1 201 ? 7.188 -32.219 -9.125 1 94.56 201 PHE A C 1
ATOM 1541 O O . PHE A 1 201 ? 6.875 -31.859 -7.984 1 94.56 201 PHE A O 1
ATOM 1548 N N . GLN A 1 202 ? 8.391 -32.625 -9.492 1 95.88 202 GLN A N 1
ATOM 1549 C CA . GLN A 1 202 ? 9.562 -32.25 -8.703 1 95.88 202 GLN A CA 1
ATOM 1550 C C . GLN A 1 202 ? 10.094 -30.875 -9.094 1 95.88 202 GLN A C 1
ATOM 1552 O O . GLN A 1 202 ? 10.18 -30.547 -10.281 1 95.88 202 GLN A O 1
ATOM 1557 N N . VAL A 1 203 ? 10.414 -30.094 -8.094 1 96.06 203 VAL A N 1
ATOM 1558 C CA . VAL A 1 203 ? 10.719 -28.688 -8.367 1 96.06 203 VAL A CA 1
ATOM 1559 C C . VAL A 1 203 ? 12.195 -28.422 -8.07 1 96.06 203 VAL A C 1
ATOM 1561 O O . VAL A 1 203 ? 12.719 -28.844 -7.035 1 96.06 203 VAL A O 1
ATOM 1564 N N . THR A 1 204 ? 12.805 -27.75 -8.992 1 95.31 204 THR A N 1
ATOM 1565 C CA . THR A 1 204 ? 14.172 -27.281 -8.758 1 95.31 204 THR A CA 1
ATOM 1566 C C . THR A 1 204 ? 14.297 -25.797 -9.094 1 95.31 204 THR A C 1
ATOM 1568 O O . THR A 1 204 ? 13.539 -25.266 -9.906 1 95.31 204 THR A O 1
ATOM 1571 N N . PHE A 1 205 ? 15.102 -25.125 -8.352 1 95.19 205 PHE A N 1
ATOM 1572 C CA . PHE A 1 205 ? 15.461 -23.734 -8.617 1 95.19 205 PHE A CA 1
ATOM 1573 C C . PHE A 1 205 ? 16.938 -23.625 -9 1 95.19 205 PHE A C 1
ATOM 1575 O O . PHE A 1 205 ? 17.797 -24.266 -8.383 1 95.19 205 PHE A O 1
ATOM 1582 N N . PRO A 1 206 ? 17.141 -22.844 -10.102 1 87.12 206 PRO A N 1
ATOM 1583 C CA . PRO A 1 206 ? 18.547 -22.781 -10.492 1 87.12 206 PRO A CA 1
ATOM 1584 C C . PRO A 1 206 ? 19.453 -22.344 -9.336 1 87.12 206 PRO A C 1
ATOM 1586 O O . PRO A 1 206 ? 19.078 -21.469 -8.555 1 87.12 206 PRO A O 1
ATOM 1589 N N . GLY A 1 207 ? 20.703 -22.875 -9.312 1 76.88 207 GLY A N 1
ATOM 1590 C CA . GLY A 1 207 ? 21.703 -22.609 -8.297 1 76.88 207 GLY A CA 1
ATOM 1591 C C . GLY A 1 207 ? 21.469 -23.375 -7.008 1 76.88 207 GLY A C 1
ATOM 1592 O O . GLY A 1 207 ? 22.25 -23.266 -6.059 1 76.88 207 GLY A O 1
ATOM 1593 N N . GLU A 1 208 ? 20.297 -23.859 -6.695 1 65.81 208 GLU A N 1
ATOM 1594 C CA . GLU A 1 208 ? 20 -24.672 -5.52 1 65.81 208 GLU A CA 1
ATOM 1595 C C . GLU A 1 208 ? 19.75 -26.125 -5.91 1 65.81 208 GLU A C 1
ATOM 1597 O O . GLU A 1 208 ? 19.234 -26.406 -6.988 1 65.81 208 GLU A O 1
ATOM 1602 N N . PRO A 1 209 ? 20.531 -27.016 -5.207 1 52.03 209 PRO A N 1
ATOM 1603 C CA . PRO A 1 209 ? 20.312 -28.422 -5.574 1 52.03 209 PRO A CA 1
ATOM 1604 C C . PRO A 1 209 ? 18.875 -28.875 -5.344 1 52.03 209 PRO A C 1
ATOM 1606 O O . PRO A 1 209 ? 18.156 -28.281 -4.539 1 52.03 209 PRO A O 1
ATOM 1609 N N . THR A 1 210 ? 18.234 -29.719 -6.281 1 50.84 210 THR A N 1
ATOM 1610 C CA . THR A 1 210 ? 16.922 -30.359 -6.242 1 50.84 210 THR A CA 1
ATOM 1611 C C . THR A 1 210 ? 16.75 -31.125 -4.93 1 50.84 210 THR A C 1
ATOM 1613 O O . THR A 1 210 ? 17.609 -31.906 -4.535 1 50.84 210 THR A O 1
ATOM 1616 N N . THR A 1 211 ? 16.188 -30.516 -3.793 1 39.16 211 THR A N 1
ATOM 1617 C CA . THR A 1 211 ? 15.953 -31.484 -2.725 1 39.16 211 THR A CA 1
ATOM 1618 C C . THR A 1 211 ? 14.797 -32.406 -3.078 1 39.16 211 THR A C 1
ATOM 1620 O O . THR A 1 211 ? 13.805 -31.984 -3.666 1 39.16 211 THR A O 1
ATOM 1623 N N . MET B 1 1 ? 0.797 64.875 34.5 1 33.44 1 MET B N 1
ATOM 1624 C CA . MET B 1 1 ? 0.37 63.469 34.344 1 33.44 1 MET B CA 1
ATOM 1625 C C . MET B 1 1 ? 0.268 63.094 32.875 1 33.44 1 MET B C 1
ATOM 1627 O O . MET B 1 1 ? -0.1 61.969 32.531 1 33.44 1 MET B O 1
ATOM 1631 N N . GLY B 1 2 ? 0.223 64.062 31.953 1 45.25 2 GLY B N 1
ATOM 1632 C CA . GLY B 1 2 ? -0.023 64.188 30.516 1 45.25 2 GLY B CA 1
ATOM 1633 C C . GLY B 1 2 ? 1.103 63.594 29.672 1 45.25 2 GLY B C 1
ATOM 1634 O O . GLY B 1 2 ? 0.983 63.531 28.453 1 45.25 2 GLY B O 1
ATOM 1635 N N . VAL B 1 3 ? 2.289 63.625 30.188 1 52.56 3 VAL B N 1
ATOM 1636 C CA . VAL B 1 3 ? 3.521 63.406 29.438 1 52.56 3 VAL B CA 1
ATOM 1637 C C . VAL B 1 3 ? 3.666 61.906 29.094 1 52.56 3 VAL B C 1
ATOM 1639 O O . VAL B 1 3 ? 4.41 61.562 28.188 1 52.56 3 VAL B O 1
ATOM 1642 N N . LYS B 1 4 ? 3.061 61.125 29.906 1 58.12 4 LYS B N 1
ATOM 1643 C CA . LYS B 1 4 ? 3.344 59.688 29.734 1 58.12 4 LYS B CA 1
ATOM 1644 C C . LYS B 1 4 ? 2.588 59.125 28.531 1 58.12 4 LYS B C 1
ATOM 1646 O O . LYS B 1 4 ? 3.02 58.156 27.922 1 58.12 4 LYS B O 1
ATOM 1651 N N . LYS B 1 5 ? 1.539 59.688 28.172 1 61.72 5 LYS B N 1
ATOM 1652 C CA . LYS B 1 5 ? 0.742 59.156 27.047 1 61.72 5 LYS B CA 1
ATOM 1653 C C . LYS B 1 5 ? 1.406 59.469 25.719 1 61.72 5 LYS B C 1
ATOM 1655 O O . LYS B 1 5 ? 1.312 58.688 24.766 1 61.72 5 LYS B O 1
ATOM 1660 N N . ARG B 1 6 ? 2.096 60.594 25.672 1 59.44 6 ARG B N 1
ATOM 1661 C CA . ARG B 1 6 ? 2.729 61 24.422 1 59.44 6 ARG B CA 1
ATOM 1662 C C . ARG B 1 6 ? 3.926 60.125 24.094 1 59.44 6 ARG B C 1
ATOM 1664 O O . ARG B 1 6 ? 4.172 59.781 22.922 1 59.44 6 ARG B O 1
ATOM 1671 N N . TRP B 1 7 ? 4.59 59.688 25.125 1 55.84 7 TRP B N 1
ATOM 1672 C CA . TRP B 1 7 ? 5.758 58.844 24.891 1 55.84 7 TRP B CA 1
ATOM 1673 C C . TRP B 1 7 ? 5.344 57.438 24.438 1 55.84 7 TRP B C 1
ATOM 1675 O O . TRP B 1 7 ? 5.992 56.844 23.562 1 55.84 7 TRP B O 1
ATOM 1685 N N . VAL B 1 8 ? 4.227 56.938 24.906 1 56.81 8 VAL B N 1
ATOM 1686 C CA . VAL B 1 8 ? 3.736 55.625 24.516 1 56.81 8 VAL B CA 1
ATOM 1687 C C . VAL B 1 8 ? 3.221 55.656 23.078 1 56.81 8 VAL B C 1
ATOM 1689 O O . VAL B 1 8 ? 3.463 54.719 22.312 1 56.81 8 VAL B O 1
ATOM 1692 N N . ARG B 1 9 ? 2.572 56.688 22.641 1 58.44 9 ARG B N 1
ATOM 1693 C CA . ARG B 1 9 ? 2.137 56.844 21.25 1 58.44 9 ARG B CA 1
ATOM 1694 C C . ARG B 1 9 ? 3.33 57.031 20.328 1 58.44 9 ARG B C 1
ATOM 1696 O O . ARG B 1 9 ? 3.361 56.469 19.219 1 58.44 9 ARG B O 1
ATOM 1703 N N . LEU B 1 10 ? 4.312 57.781 20.812 1 59.12 10 LEU B N 1
ATOM 1704 C CA . LEU B 1 10 ? 5.508 57.969 20 1 59.12 10 LEU B CA 1
ATOM 1705 C C . LEU B 1 10 ? 6.273 56.656 19.859 1 59.12 10 LEU B C 1
ATOM 1707 O O . LEU B 1 10 ? 6.805 56.344 18.781 1 59.12 10 LEU B O 1
ATOM 1711 N N . GLY B 1 11 ? 6.18 55.875 20.922 1 57.22 11 GLY B N 1
ATOM 1712 C CA . GLY B 1 11 ? 6.797 54.562 20.844 1 57.22 11 GLY B CA 1
ATOM 1713 C C . GLY B 1 11 ? 6.051 53.594 19.938 1 57.22 11 GLY B C 1
ATOM 1714 O O . GLY B 1 11 ? 6.668 52.875 19.156 1 57.22 11 GLY B O 1
ATOM 1715 N N . ALA B 1 12 ? 4.75 53.625 20.016 1 58.41 12 ALA B N 1
ATOM 1716 C CA . ALA B 1 12 ? 3.932 52.812 19.125 1 58.41 12 ALA B CA 1
ATOM 1717 C C . ALA B 1 12 ? 4.121 53.25 17.672 1 58.41 12 ALA B C 1
ATOM 1719 O O . ALA B 1 12 ? 4.223 52.406 16.781 1 58.41 12 ALA B O 1
ATOM 1720 N N . PHE B 1 13 ? 4.207 54.531 17.422 1 59.09 13 PHE B N 1
ATOM 1721 C CA . PHE B 1 13 ? 4.465 55 16.078 1 59.09 13 PHE B CA 1
ATOM 1722 C C . PHE B 1 13 ? 5.867 54.625 15.617 1 59.09 13 PHE B C 1
ATOM 1724 O O . PHE B 1 13 ? 6.066 54.281 14.461 1 59.09 13 PHE B O 1
ATOM 1731 N N . ALA B 1 14 ? 6.793 54.594 16.578 1 57.59 14 ALA B N 1
ATOM 1732 C CA . ALA B 1 14 ? 8.148 54.188 16.234 1 57.59 14 ALA B CA 1
ATOM 1733 C C . ALA B 1 14 ? 8.195 52.719 15.883 1 57.59 14 ALA B C 1
ATOM 1735 O O . ALA B 1 14 ? 8.852 52.312 14.914 1 57.59 14 ALA B O 1
ATOM 1736 N N . VAL B 1 15 ? 7.441 51.938 16.641 1 56.91 15 VAL B N 1
ATOM 1737 C CA . VAL B 1 15 ? 7.398 50.5 16.344 1 56.91 15 VAL B CA 1
ATOM 1738 C C . VAL B 1 15 ? 6.68 50.25 15.023 1 56.91 15 VAL B C 1
ATOM 1740 O O . VAL B 1 15 ? 7.145 49.469 14.195 1 56.91 15 VAL B O 1
ATOM 1743 N N . ILE B 1 16 ? 5.645 50.969 14.766 1 58.91 16 ILE B N 1
ATOM 1744 C CA . ILE B 1 16 ? 4.941 50.875 13.484 1 58.91 16 ILE B CA 1
ATOM 1745 C C . ILE B 1 16 ? 5.84 51.406 12.367 1 58.91 16 ILE B C 1
ATOM 1747 O O . ILE B 1 16 ? 5.914 50.781 11.297 1 58.91 16 ILE B O 1
ATOM 1751 N N . GLY B 1 17 ? 6.488 52.5 12.609 1 58.06 17 GLY B N 1
ATOM 1752 C CA . GLY B 1 17 ? 7.441 53 11.625 1 58.06 17 GLY B CA 1
ATOM 1753 C C . GLY B 1 17 ? 8.539 52 11.305 1 58.06 17 GLY B C 1
ATOM 1754 O O . GLY B 1 17 ? 8.883 51.812 10.141 1 58.06 17 GLY B O 1
ATOM 1755 N N . LEU B 1 18 ? 9.055 51.344 12.375 1 57.19 18 LEU B N 1
ATOM 1756 C CA . LEU B 1 18 ? 10.102 50.344 12.188 1 57.19 18 LEU B CA 1
ATOM 1757 C C . LEU B 1 18 ? 9.562 49.156 11.406 1 57.19 18 LEU B C 1
ATOM 1759 O O . LEU B 1 18 ? 10.242 48.625 10.523 1 57.19 18 LEU B O 1
ATOM 1763 N N . LEU B 1 19 ? 8.305 48.812 11.648 1 55.75 19 LEU B N 1
ATOM 1764 C CA . LEU B 1 19 ? 7.676 47.719 10.906 1 55.75 19 LEU B CA 1
ATOM 1765 C C . LEU B 1 19 ? 7.445 48.094 9.453 1 55.75 19 LEU B C 1
ATOM 1767 O O . LEU B 1 19 ? 7.668 47.312 8.547 1 55.75 19 LEU B O 1
ATOM 1771 N N . ILE B 1 20 ? 7.121 49.312 9.195 1 55.62 20 ILE B N 1
ATOM 1772 C CA . ILE B 1 20 ? 6.91 49.812 7.84 1 55.62 20 ILE B CA 1
ATOM 1773 C C . ILE B 1 20 ? 8.25 49.906 7.113 1 55.62 20 ILE B C 1
ATOM 1775 O O . ILE B 1 20 ? 8.367 49.531 5.953 1 55.62 20 ILE B O 1
ATOM 1779 N N . VAL B 1 21 ? 9.25 50.438 7.785 1 58.28 21 VAL B N 1
ATOM 1780 C CA . VAL B 1 21 ? 10.562 50.531 7.16 1 58.28 21 VAL B CA 1
ATOM 1781 C C . VAL B 1 21 ? 11.094 49.125 6.848 1 58.28 21 VAL B C 1
ATOM 1783 O O . VAL B 1 21 ? 11.625 48.906 5.766 1 58.28 21 VAL B O 1
ATOM 1786 N N . ALA B 1 22 ? 10.844 48.219 7.766 1 53.06 22 ALA B N 1
ATOM 1787 C CA . ALA B 1 22 ? 11.281 46.844 7.543 1 53.06 22 ALA B CA 1
ATOM 1788 C C . ALA B 1 22 ? 10.523 46.188 6.379 1 53.06 22 ALA B C 1
ATOM 1790 O O . ALA B 1 22 ? 11.125 45.531 5.535 1 53.06 22 ALA B O 1
ATOM 1791 N N . ALA B 1 23 ? 9.258 46.469 6.227 1 53.72 23 ALA B N 1
ATOM 1792 C CA . ALA B 1 23 ? 8.453 46.031 5.09 1 53.72 23 ALA B CA 1
ATOM 1793 C C . ALA B 1 23 ? 8.906 46.719 3.799 1 53.72 23 ALA B C 1
ATOM 1795 O O . ALA B 1 23 ? 9.023 46.062 2.756 1 53.72 23 ALA B O 1
ATOM 1796 N N . ALA B 1 24 ? 9.172 47.969 3.852 1 53 24 ALA B N 1
ATOM 1797 C CA . ALA B 1 24 ? 9.633 48.719 2.697 1 53 24 ALA B CA 1
ATOM 1798 C C . ALA B 1 24 ? 11.016 48.25 2.24 1 53 24 ALA B C 1
ATOM 1800 O O . ALA B 1 24 ? 11.266 48.125 1.04 1 53 24 ALA B O 1
ATOM 1801 N N . LEU B 1 25 ? 11.938 48.062 3.15 1 50.94 25 LEU B N 1
ATOM 1802 C CA . LEU B 1 25 ? 13.266 47.562 2.783 1 50.94 25 LEU B CA 1
ATOM 1803 C C . LEU B 1 25 ? 13.188 46.188 2.15 1 50.94 25 LEU B C 1
ATOM 1805 O O . LEU B 1 25 ? 13.969 45.875 1.26 1 50.94 25 LEU B O 1
ATOM 1809 N N . GLN B 1 26 ? 12.219 45.375 2.545 1 45.25 26 GLN B N 1
ATOM 1810 C CA . GLN B 1 26 ? 12 44.094 1.921 1 45.25 26 GLN B CA 1
ATOM 1811 C C . GLN B 1 26 ? 11.516 44.25 0.482 1 45.25 26 GLN B C 1
ATOM 1813 O O . GLN B 1 26 ? 11.914 43.469 -0.4 1 45.25 26 GLN B O 1
ATOM 1818 N N . ILE B 1 27 ? 10.781 45.188 0.195 1 46.47 27 ILE B N 1
ATOM 1819 C CA . ILE B 1 27 ? 10.273 45.406 -1.152 1 46.47 27 ILE B CA 1
ATOM 1820 C C . ILE B 1 27 ? 11.383 46 -2.031 1 46.47 27 ILE B C 1
ATOM 1822 O O . ILE B 1 27 ? 11.484 45.656 -3.215 1 46.47 27 ILE B O 1
ATOM 1826 N N . THR B 1 28 ? 12.141 46.969 -1.478 1 49.75 28 THR B N 1
ATOM 1827 C CA . THR B 1 28 ? 13.094 47.625 -2.359 1 49.75 28 THR B CA 1
ATOM 1828 C C . THR B 1 28 ? 14.344 46.781 -2.545 1 49.75 28 THR B C 1
ATOM 1830 O O . THR B 1 28 ? 15.281 47.188 -3.234 1 49.75 28 THR B O 1
ATOM 1833 N N . GLY B 1 29 ? 14.484 45.5 -2.316 1 45.03 29 GLY B N 1
ATOM 1834 C CA . GLY B 1 29 ? 15.531 44.531 -2.627 1 45.03 29 GLY B CA 1
ATOM 1835 C C . GLY B 1 29 ? 16.844 44.844 -1.941 1 45.03 29 GLY B C 1
ATOM 1836 O O . GLY B 1 29 ? 17.891 44.281 -2.287 1 45.03 29 GLY B O 1
ATOM 1837 N N . LEU B 1 30 ? 17.062 45.969 -1.463 1 42.19 30 LEU B N 1
ATOM 1838 C CA . LEU B 1 30 ? 18.375 46.406 -0.956 1 42.19 30 LEU B CA 1
ATOM 1839 C C . LEU B 1 30 ? 18.766 45.562 0.261 1 42.19 30 LEU B C 1
ATOM 1841 O O . LEU B 1 30 ? 19.906 45.656 0.729 1 42.19 30 LEU B O 1
ATOM 1845 N N . LEU B 1 31 ? 17.922 45.188 1.204 1 39.91 31 LEU B N 1
ATOM 1846 C CA . LEU B 1 31 ? 18.375 44.281 2.238 1 39.91 31 LEU B CA 1
ATOM 1847 C C . LEU B 1 31 ? 18.734 42.938 1.643 1 39.91 31 LEU B C 1
ATOM 1849 O O . LEU B 1 31 ? 18.016 42.406 0.787 1 39.91 31 LEU B O 1
ATOM 1853 N N . PRO B 1 32 ? 20.016 42.562 1.652 1 40.72 32 PRO B N 1
ATOM 1854 C CA . PRO B 1 32 ? 20.281 41.219 1.15 1 40.72 32 PRO B CA 1
ATOM 1855 C C . PRO B 1 32 ? 19.172 40.219 1.495 1 40.72 32 PRO B C 1
ATOM 1857 O O . PRO B 1 32 ? 18.453 40.406 2.48 1 40.72 32 PRO B O 1
ATOM 1860 N N . LYS B 1 33 ? 18.562 39.562 0.579 1 41.81 33 LYS B N 1
ATOM 1861 C CA . LYS B 1 33 ? 17.641 38.469 0.84 1 41.81 33 LYS B CA 1
ATOM 1862 C C . LYS B 1 33 ? 17.969 37.781 2.15 1 41.81 33 LYS B C 1
ATOM 1864 O O . LYS B 1 33 ? 18.672 36.75 2.156 1 41.81 33 LYS B O 1
ATOM 1869 N N . LEU B 1 34 ? 18.469 38.469 3.205 1 35.06 34 LEU B N 1
ATOM 1870 C CA . LEU B 1 34 ? 18.625 37.844 4.512 1 35.06 34 LEU B CA 1
ATOM 1871 C C . LEU B 1 34 ? 17.328 37.156 4.945 1 35.06 34 LEU B C 1
ATOM 1873 O O . LEU B 1 34 ? 16.328 37.844 5.215 1 35.06 34 LEU B O 1
ATOM 1877 N N . ASP B 1 35 ? 16.938 36.312 4.215 1 36.38 35 ASP B N 1
ATOM 1878 C CA . ASP B 1 35 ? 15.805 35.531 4.711 1 36.38 35 ASP B CA 1
ATOM 1879 C C . ASP B 1 35 ? 15.977 35.188 6.191 1 36.38 35 ASP B C 1
ATOM 1881 O O . ASP B 1 35 ? 16.531 34.156 6.539 1 36.38 35 ASP B O 1
ATOM 1885 N N . PRO B 1 36 ? 16.281 36.156 6.992 1 38.88 36 PRO B N 1
ATOM 1886 C CA . PRO B 1 36 ? 16.516 35.938 8.422 1 38.88 36 PRO B CA 1
ATOM 1887 C C . PRO B 1 36 ? 15.531 34.938 9.031 1 38.88 36 PRO B C 1
ATOM 1889 O O . PRO B 1 36 ? 15.742 34.469 10.156 1 38.88 36 PRO B O 1
ATOM 1892 N N . PHE B 1 37 ? 14.43 34.812 8.539 1 38.72 37 PHE B N 1
ATOM 1893 C CA . PHE B 1 37 ? 13.391 33.875 8.977 1 38.72 37 PHE B CA 1
ATOM 1894 C C . PHE B 1 37 ? 13.484 32.562 8.219 1 38.72 37 PHE B C 1
ATOM 1896 O O . PHE B 1 37 ? 12.5 31.828 8.109 1 38.72 37 PHE B O 1
ATOM 1903 N N . GLY B 1 38 ? 14.586 32.469 7.613 1 40.84 38 GLY B N 1
ATOM 1904 C CA . GLY B 1 38 ? 14.688 31.156 6.957 1 40.84 38 GLY B CA 1
ATOM 1905 C C . GLY B 1 38 ? 14.547 30 7.914 1 40.84 38 GLY B C 1
ATOM 1906 O O . GLY B 1 38 ? 14.969 30.078 9.07 1 40.84 38 GLY B O 1
ATOM 1907 N N . THR B 1 39 ? 13.547 29.281 7.934 1 46 39 THR B N 1
ATOM 1908 C CA . THR B 1 39 ? 13.281 28.062 8.688 1 46 39 THR B CA 1
ATOM 1909 C C . THR B 1 39 ? 14.156 26.922 8.188 1 46 39 THR B C 1
ATOM 1911 O O . THR B 1 39 ? 14.25 26.688 6.977 1 46 39 THR B O 1
ATOM 1914 N N . SER B 1 40 ? 15.344 26.797 8.891 1 48.38 40 SER B N 1
ATOM 1915 C CA . SER B 1 40 ? 16.078 25.562 8.578 1 48.38 40 SER B CA 1
ATOM 1916 C C . SER B 1 40 ? 15.391 24.344 9.172 1 48.38 40 SER B C 1
ATOM 1918 O O . SER B 1 40 ? 14.984 24.359 10.336 1 48.38 40 SER B O 1
ATOM 1920 N N . THR B 1 41 ? 14.773 23.625 8.367 1 52.22 41 THR B N 1
ATOM 1921 C CA . THR B 1 41 ? 14.211 22.344 8.766 1 52.22 41 THR B CA 1
ATOM 1922 C C . THR B 1 41 ? 15.312 21.328 9.055 1 52.22 41 THR B C 1
ATOM 1924 O O . THR B 1 41 ? 16.141 21.047 8.188 1 52.22 41 THR B O 1
ATOM 1927 N N . VAL B 1 42 ? 15.797 21.25 10.258 1 53.38 42 VAL B N 1
ATOM 1928 C CA . VAL B 1 42 ? 16.75 20.203 10.609 1 53.38 42 VAL B CA 1
ATOM 1929 C C . VAL B 1 42 ? 16.016 18.875 10.828 1 53.38 42 VAL B C 1
ATOM 1931 O O . VAL B 1 42 ? 15.102 18.812 11.656 1 53.38 42 VAL B O 1
ATOM 1934 N N . ASP B 1 43 ? 16.156 17.922 9.93 1 57.81 43 ASP B N 1
ATOM 1935 C CA . ASP B 1 43 ? 15.586 16.578 10 1 57.81 43 ASP B CA 1
ATOM 1936 C C . ASP B 1 43 ? 16.359 15.703 10.992 1 57.81 43 ASP B C 1
ATOM 1938 O O . ASP B 1 43 ? 17.469 15.266 10.703 1 57.81 43 ASP B O 1
ATOM 1942 N N . ARG B 1 44 ? 16.141 15.805 12.219 1 65.5 44 ARG B N 1
ATOM 1943 C CA . ARG B 1 44 ? 16.719 14.906 13.211 1 65.5 44 ARG B CA 1
ATOM 1944 C C . ARG B 1 44 ? 15.922 13.609 13.312 1 65.5 44 ARG B C 1
ATOM 1946 O O . ARG B 1 44 ? 15.703 13.086 14.414 1 65.5 44 ARG B O 1
ATOM 1953 N N . SER B 1 45 ? 15.523 13.117 12.203 1 70.44 45 SER B N 1
ATOM 1954 C CA . SER B 1 45 ? 14.695 11.922 12.18 1 70.44 45 SER B CA 1
ATOM 1955 C C . SER B 1 45 ? 15.516 10.672 12.5 1 70.44 45 SER B C 1
ATOM 1957 O O . SER B 1 45 ? 16.703 10.594 12.148 1 70.44 45 SER B O 1
ATOM 1959 N N . GLN B 1 46 ? 15.047 9.852 13.422 1 81.12 46 GLN B N 1
ATOM 1960 C CA . GLN B 1 46 ? 15.617 8.547 13.742 1 81.12 46 GLN B CA 1
ATOM 1961 C C . GLN B 1 46 ? 15.312 7.527 12.648 1 81.12 46 GLN B C 1
ATOM 1963 O O . GLN B 1 46 ? 14.359 7.688 11.891 1 81.12 46 GLN B O 1
ATOM 1968 N N . PRO B 1 47 ? 16.234 6.566 12.594 1 88.12 47 PRO B N 1
ATOM 1969 C CA . PRO B 1 47 ? 15.922 5.48 11.664 1 88.12 47 PRO B CA 1
ATOM 1970 C C . PRO B 1 47 ? 14.633 4.754 12.016 1 88.12 47 PRO B C 1
ATOM 1972 O O . PRO B 1 47 ? 14.258 4.684 13.188 1 88.12 47 PRO B O 1
ATOM 1975 N N . ALA B 1 48 ? 13.891 4.391 10.953 1 95 48 ALA B N 1
ATOM 1976 C CA . ALA B 1 48 ? 12.68 3.607 11.195 1 95 48 ALA B CA 1
ATOM 1977 C C . ALA B 1 48 ? 13.023 2.254 11.812 1 95 48 ALA B C 1
ATOM 1979 O O . ALA B 1 48 ? 14.023 1.632 11.445 1 95 48 ALA B O 1
ATOM 1980 N N . VAL B 1 49 ? 12.195 1.818 12.695 1 95.38 49 VAL B N 1
ATOM 1981 C CA . VAL B 1 49 ? 12.406 0.561 13.406 1 95.38 49 VAL B CA 1
ATOM 1982 C C . VAL B 1 49 ? 11.445 -0.501 12.867 1 95.38 49 VAL B C 1
ATOM 1984 O O . VAL B 1 49 ? 10.242 -0.261 12.766 1 95.38 49 VAL B O 1
ATOM 1987 N N . LEU B 1 50 ? 12.023 -1.673 12.523 1 97 50 LEU B N 1
ATOM 1988 C CA . LEU B 1 50 ? 11.203 -2.82 12.148 1 97 50 LEU B CA 1
ATOM 1989 C C . LEU B 1 50 ? 10.477 -3.393 13.359 1 97 50 LEU B C 1
ATOM 1991 O O . LEU B 1 50 ? 11.117 -3.795 14.336 1 97 50 LEU B O 1
ATOM 1995 N N . GLN B 1 51 ? 9.195 -3.42 13.242 1 97.25 51 GLN B N 1
ATOM 1996 C CA . GLN B 1 51 ? 8.398 -3.9 14.367 1 97.25 51 GLN B CA 1
ATOM 1997 C C . GLN B 1 51 ? 8.07 -5.383 14.219 1 97.25 51 GLN B C 1
ATOM 1999 O O . GLN B 1 51 ? 8.055 -6.125 15.195 1 97.25 51 GLN B O 1
ATOM 2004 N N . ALA B 1 52 ? 7.746 -5.789 12.961 1 98.06 52 ALA B N 1
ATOM 2005 C CA . ALA B 1 52 ? 7.367 -7.176 12.703 1 98.06 52 ALA B CA 1
ATOM 2006 C C . ALA B 1 52 ? 7.535 -7.523 11.227 1 98.06 52 ALA B C 1
ATOM 2008 O O . ALA B 1 52 ? 7.445 -6.648 10.359 1 98.06 52 ALA B O 1
ATOM 2009 N N . VAL B 1 53 ? 7.816 -8.75 10.992 1 98.06 53 VAL B N 1
ATOM 2010 C CA . VAL B 1 53 ? 7.812 -9.32 9.648 1 98.06 53 VAL B CA 1
ATOM 2011 C C . VAL B 1 53 ? 6.672 -10.32 9.516 1 98.06 53 VAL B C 1
ATOM 2013 O O . VAL B 1 53 ? 6.461 -11.156 10.398 1 98.06 53 VAL B O 1
ATOM 2016 N N . ARG B 1 54 ? 5.945 -10.203 8.453 1 98.31 54 ARG B N 1
ATOM 2017 C CA . ARG B 1 54 ? 4.848 -11.125 8.18 1 98.31 54 ARG B CA 1
ATOM 2018 C C . ARG B 1 54 ? 5.059 -11.859 6.863 1 98.31 54 ARG B C 1
ATOM 2020 O O . ARG B 1 54 ? 5.516 -11.273 5.883 1 98.31 54 ARG B O 1
ATOM 2027 N N . ASP B 1 55 ? 4.734 -13.148 6.883 1 98.12 55 ASP B N 1
ATOM 2028 C CA . ASP B 1 55 ? 4.672 -13.914 5.645 1 98.12 55 ASP B CA 1
ATOM 2029 C C . ASP B 1 55 ? 3.352 -13.68 4.914 1 98.12 55 ASP B C 1
ATOM 2031 O O . ASP B 1 55 ? 2.279 -13.773 5.512 1 98.12 55 ASP B O 1
ATOM 2035 N N . LEU B 1 56 ? 3.5 -13.398 3.676 1 98.19 56 LEU B N 1
ATOM 2036 C CA . LEU B 1 56 ? 2.312 -13.203 2.85 1 98.19 56 LEU B CA 1
ATOM 2037 C C . LEU B 1 56 ? 2.24 -14.258 1.75 1 98.19 56 LEU B C 1
ATOM 2039 O O . LEU B 1 56 ? 3.229 -14.938 1.468 1 98.19 56 LEU B O 1
ATOM 2043 N N . SER B 1 57 ? 1.069 -14.422 1.213 1 97.69 57 SER B N 1
ATOM 2044 C CA . SER B 1 57 ? 0.793 -15.211 0.016 1 97.69 57 SER B CA 1
ATOM 2045 C C . SER B 1 57 ? -0.311 -14.578 -0.822 1 97.69 57 SER B C 1
ATOM 2047 O O . SER B 1 57 ? -1.329 -15.211 -1.102 1 97.69 57 SER B O 1
ATOM 2049 N N . GLN B 1 58 ? -0.027 -13.367 -1.22 1 98.44 58 GLN B N 1
ATOM 2050 C CA . GLN B 1 58 ? -1.054 -12.602 -1.915 1 98.44 58 GLN B CA 1
ATOM 2051 C C . GLN B 1 58 ? -0.656 -12.336 -3.365 1 98.44 58 GLN B C 1
ATOM 2053 O O . GLN B 1 58 ? 0.444 -11.844 -3.633 1 98.44 58 GLN B O 1
ATOM 2058 N N . TYR B 1 59 ? -1.51 -12.703 -4.246 1 98 59 TYR B N 1
ATOM 2059 C CA . TYR B 1 59 ? -1.319 -12.344 -5.648 1 98 59 TYR B CA 1
ATOM 2060 C C . TYR B 1 59 ? -2.09 -11.07 -5.988 1 98 59 TYR B C 1
ATOM 2062 O O . TYR B 1 59 ? -3.314 -11.102 -6.129 1 98 59 TYR B O 1
ATOM 2070 N N . HIS B 1 60 ? -1.4 -9.969 -6.078 1 98.81 60 HIS B N 1
ATOM 2071 C CA . HIS B 1 60 ? -1.986 -8.703 -6.504 1 98.81 60 HIS B CA 1
ATOM 2072 C C . HIS B 1 60 ? -2.139 -8.648 -8.016 1 98.81 60 HIS B C 1
ATOM 2074 O O . HIS B 1 60 ? -1.145 -8.664 -8.75 1 98.81 60 HIS B O 1
ATOM 2080 N N . ALA B 1 61 ? -3.398 -8.492 -8.477 1 98.75 61 ALA B N 1
ATOM 2081 C CA . ALA B 1 61 ? -3.684 -8.766 -9.883 1 98.75 61 ALA B CA 1
ATOM 2082 C C . ALA B 1 61 ? -4.215 -7.527 -10.594 1 98.75 61 ALA B C 1
ATOM 2084 O O . ALA B 1 61 ? -4.219 -7.461 -11.828 1 98.75 61 ALA B O 1
ATOM 2085 N N . ALA B 1 62 ? -4.688 -6.609 -9.875 1 98.88 62 ALA B N 1
ATOM 2086 C CA . ALA B 1 62 ? -5.168 -5.348 -10.43 1 98.88 62 ALA B CA 1
ATOM 2087 C C . ALA B 1 62 ? -5.012 -4.207 -9.43 1 98.88 62 ALA B C 1
ATOM 2089 O O . ALA B 1 62 ? -4.988 -4.438 -8.219 1 98.88 62 ALA B O 1
ATOM 2090 N N . ALA B 1 63 ? -4.922 -2.99 -9.992 1 98.88 63 ALA B N 1
ATOM 2091 C CA . ALA B 1 63 ? -4.852 -1.798 -9.148 1 98.88 63 ALA B CA 1
ATOM 2092 C C . ALA B 1 63 ? -5.668 -0.657 -9.75 1 98.88 63 ALA B C 1
ATOM 2094 O O . ALA B 1 63 ? -5.707 -0.489 -10.969 1 98.88 63 ALA B O 1
ATOM 2095 N N . GLY B 1 64 ? -6.258 0.052 -8.852 1 98.88 64 GLY B N 1
ATOM 2096 C CA . GLY B 1 64 ? -6.918 1.289 -9.234 1 98.88 64 GLY B CA 1
ATOM 2097 C C . GLY B 1 64 ? -6.242 2.525 -8.672 1 98.88 64 GLY B C 1
ATOM 2098 O O . GLY B 1 64 ? -5.824 2.539 -7.512 1 98.88 64 GLY B O 1
ATOM 2099 N N . ASP B 1 65 ? -6.156 3.543 -9.562 1 98.62 65 ASP B N 1
ATOM 2100 C CA . ASP B 1 65 ? -5.699 4.863 -9.141 1 98.62 65 ASP B CA 1
ATOM 2101 C C . ASP B 1 65 ? -6.879 5.812 -8.938 1 98.62 65 ASP B C 1
ATOM 2103 O O . ASP B 1 65 ? -7.742 5.934 -9.812 1 98.62 65 ASP B O 1
ATOM 2107 N N . TYR B 1 66 ? -6.824 6.488 -7.805 1 98.5 66 TYR B N 1
ATOM 2108 C CA . TYR B 1 66 ? -7.961 7.332 -7.453 1 98.5 66 TYR B CA 1
ATOM 2109 C C . TYR B 1 66 ? -7.5 8.734 -7.07 1 98.5 66 TYR B C 1
ATOM 2111 O O . TYR B 1 66 ? -6.352 8.93 -6.672 1 98.5 66 TYR B O 1
ATOM 2119 N N . GLN B 1 67 ? -8.445 9.641 -7.191 1 97.12 67 GLN B N 1
ATOM 2120 C CA . GLN B 1 67 ? -8.297 11 -6.672 1 97.12 67 GLN B CA 1
ATOM 2121 C C . GLN B 1 67 ? -9.562 11.445 -5.934 1 97.12 67 GLN B C 1
ATOM 2123 O O . GLN B 1 67 ? -10.672 11.141 -6.363 1 97.12 67 GLN B O 1
ATOM 2128 N N . VAL B 1 68 ? -9.32 12.141 -4.789 1 95.81 68 VAL B N 1
ATOM 2129 C CA . VAL B 1 68 ? -10.461 12.633 -4.027 1 95.81 68 VAL B CA 1
ATOM 2130 C C . VAL B 1 68 ? -10.156 14.023 -3.475 1 95.81 68 VAL B C 1
ATOM 2132 O O . VAL B 1 68 ? -9 14.328 -3.16 1 95.81 68 VAL B O 1
ATOM 2135 N N . VAL B 1 69 ? -11.172 14.812 -3.449 1 91.81 69 VAL B N 1
ATOM 2136 C CA . VAL B 1 69 ? -11.078 16.125 -2.799 1 91.81 69 VAL B CA 1
ATOM 2137 C C . VAL B 1 69 ? -11.883 16.109 -1.501 1 91.81 69 VAL B C 1
ATOM 2139 O O . VAL B 1 69 ? -13.102 15.898 -1.52 1 91.81 69 VAL B O 1
ATOM 2142 N N . VAL B 1 70 ? -11.117 16.25 -0.436 1 87.19 70 VAL B N 1
ATOM 2143 C CA . VAL B 1 70 ? -11.758 16.281 0.877 1 87.19 70 VAL B CA 1
ATOM 2144 C C . VAL B 1 70 ? -11.867 17.734 1.365 1 87.19 70 VAL B C 1
ATOM 2146 O O . VAL B 1 70 ? -10.883 18.469 1.354 1 87.19 70 VAL B O 1
ATOM 2149 N N . ASP B 1 71 ? -13.047 18.125 1.645 1 80.5 71 ASP B N 1
ATOM 2150 C CA . ASP B 1 71 ? -13.328 19.453 2.178 1 80.5 71 ASP B CA 1
ATOM 2151 C C . ASP B 1 71 ? -13.75 19.375 3.645 1 80.5 71 ASP B C 1
ATOM 2153 O O . ASP B 1 71 ? -14.844 18.906 3.963 1 80.5 71 ASP B O 1
ATOM 2157 N N . ILE B 1 72 ? -12.758 19.766 4.43 1 64.44 72 ILE B N 1
ATOM 2158 C CA . ILE B 1 72 ? -13.102 19.734 5.848 1 64.44 72 ILE B CA 1
ATOM 2159 C C . ILE B 1 72 ? -13.297 21.156 6.359 1 64.44 72 ILE B C 1
ATOM 2161 O O . ILE B 1 72 ? -12.398 22 6.246 1 64.44 72 ILE B O 1
ATOM 2165 N N . GLU B 1 73 ? -1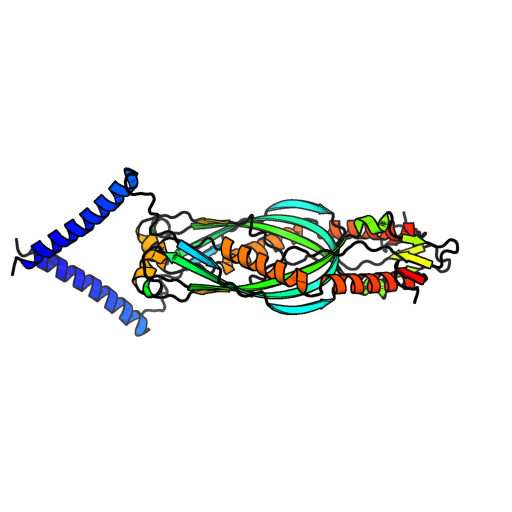4.43 21.5 6.539 1 63.56 73 GLU B N 1
ATOM 2166 C CA . GLU B 1 73 ? -14.742 22.812 7.109 1 63.56 73 GLU B CA 1
ATOM 2167 C C . GLU B 1 73 ? -14.812 22.75 8.633 1 63.56 73 GLU B C 1
ATOM 2169 O O . GLU B 1 73 ? -15.484 21.875 9.195 1 63.56 73 GLU B O 1
ATOM 2174 N N . LYS B 1 74 ? -13.805 23.422 9.203 1 55.06 74 LYS B N 1
ATOM 2175 C CA . LYS B 1 74 ? -13.969 23.562 10.641 1 55.06 74 LYS B CA 1
ATOM 2176 C C . LYS B 1 74 ? -14.758 24.828 10.977 1 55.06 74 LYS B C 1
ATOM 2178 O O . LYS B 1 74 ? -14.32 25.938 10.672 1 55.06 74 LYS B O 1
ATOM 2183 N N . ASP B 1 75 ? -15.961 24.656 11.219 1 52.78 75 ASP B N 1
ATOM 2184 C CA . ASP B 1 75 ? -16.781 25.797 11.602 1 52.78 75 ASP B CA 1
ATOM 2185 C C . ASP B 1 75 ? -16.688 26.078 13.102 1 52.78 75 ASP B C 1
ATOM 2187 O O . ASP B 1 75 ? -16.75 25.141 13.906 1 52.78 75 ASP B O 1
ATOM 2191 N N . VAL B 1 76 ? -15.992 27.25 13.375 1 49.88 76 VAL B N 1
ATOM 2192 C CA . VAL B 1 76 ? -16.062 27.688 14.766 1 49.88 76 VAL B CA 1
ATOM 2193 C C . VAL B 1 76 ? -17.484 28.125 15.102 1 49.88 76 VAL B C 1
ATOM 2195 O O . VAL B 1 76 ? -18.094 28.891 14.359 1 49.88 76 VAL B O 1
ATOM 2198 N N . LYS B 1 77 ? -17.844 27.594 16.156 1 50.59 77 LYS B N 1
ATOM 2199 C CA . LYS B 1 77 ? -19.172 27.969 16.609 1 50.59 77 LYS B CA 1
ATOM 2200 C C . LYS B 1 77 ? -19.281 29.469 16.812 1 50.59 77 LYS B C 1
ATOM 2202 O O . LYS B 1 77 ? -18.375 30.094 17.344 1 50.59 77 LYS B O 1
ATOM 2207 N N . TRP B 1 78 ? -20.406 30.078 16.219 1 49.9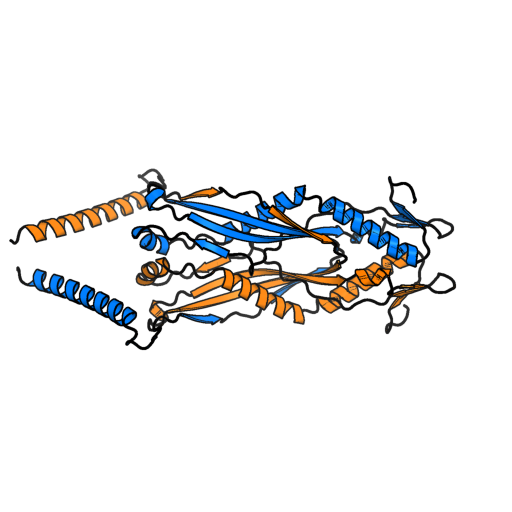7 78 TRP B N 1
ATOM 2208 C CA . TRP B 1 78 ? -20.906 31.438 16.438 1 49.97 78 TRP B CA 1
ATOM 2209 C C . TRP B 1 78 ? -20.266 32.406 15.469 1 49.97 78 TRP B C 1
ATOM 2211 O O . TRP B 1 78 ? -20.594 33.625 15.484 1 49.97 78 TRP B O 1
ATOM 2221 N N . VAL B 1 79 ? -19.156 32 14.914 1 50.91 79 VAL B N 1
ATOM 2222 C CA . VAL B 1 79 ? -18.594 32.969 13.961 1 50.91 79 VAL B CA 1
ATOM 2223 C C . VAL B 1 79 ? -19.094 32.656 12.555 1 50.91 79 VAL B C 1
ATOM 2225 O O . VAL B 1 79 ? -19 31.5 12.094 1 50.91 79 VAL B O 1
ATOM 2228 N N . PRO B 1 80 ? -19.859 33.625 12.125 1 53.12 80 PRO B N 1
ATOM 2229 C CA . PRO B 1 80 ? -20.359 33.406 10.766 1 53.12 80 PRO B CA 1
ATOM 2230 C C . PRO B 1 80 ? -19.281 32.875 9.82 1 53.12 80 PRO B C 1
ATOM 2232 O O . PRO B 1 80 ? -18.125 33.281 9.914 1 53.12 80 PRO B O 1
ATOM 2235 N N . ALA B 1 81 ? -19.578 31.828 9.062 1 52.09 81 ALA B N 1
ATOM 2236 C CA . ALA B 1 81 ? -18.688 31.141 8.117 1 52.09 81 ALA B CA 1
ATOM 2237 C C . ALA B 1 81 ? -17.938 32.156 7.238 1 52.09 81 ALA B C 1
ATOM 2239 O O . ALA B 1 81 ? -16.812 31.906 6.812 1 52.09 81 ALA B O 1
ATOM 2240 N N . SER B 1 82 ? -18.641 33.156 6.941 1 51.84 82 SER B N 1
ATOM 2241 C CA . SER B 1 82 ? -18.109 34.188 6.043 1 51.84 82 SER B CA 1
ATOM 2242 C C . SER B 1 82 ? -16.859 34.844 6.625 1 51.84 82 SER B C 1
ATOM 2244 O O . SER B 1 82 ? -16.078 35.438 5.891 1 51.84 82 SER B O 1
ATOM 2246 N N . ILE B 1 83 ? -16.75 34.75 7.848 1 49.53 83 ILE B N 1
ATOM 2247 C CA . ILE B 1 83 ? -15.633 35.438 8.492 1 49.53 83 ILE B CA 1
ATOM 2248 C C . ILE B 1 83 ? -14.578 34.406 8.914 1 49.53 83 ILE B C 1
ATOM 2250 O O . ILE B 1 83 ? -13.375 34.656 8.766 1 49.53 83 ILE B O 1
ATOM 2254 N N . ALA B 1 84 ? -15.047 33.375 9.633 1 49.06 84 ALA B N 1
ATOM 2255 C CA . ALA B 1 84 ? -14.117 32.5 10.328 1 49.06 84 ALA B CA 1
ATOM 2256 C C . ALA B 1 84 ? -13.938 31.172 9.586 1 49.06 84 ALA B C 1
ATOM 2258 O O . ALA B 1 84 ? -13.164 30.312 10.008 1 49.06 84 ALA B O 1
ATOM 2259 N N . GLY B 1 85 ? -14.586 31.094 8.43 1 50.47 85 GLY B N 1
ATOM 2260 C CA . GLY B 1 85 ? -14.617 29.75 7.883 1 50.47 85 GLY B CA 1
ATOM 2261 C C . GLY B 1 85 ? -13.344 29.375 7.137 1 50.47 85 GLY B C 1
ATOM 2262 O O . GLY B 1 85 ? -12.891 30.109 6.27 1 50.47 85 GLY B O 1
ATOM 2263 N N . GLU B 1 86 ? -12.398 28.766 7.82 1 56.88 86 GLU B N 1
ATOM 2264 C CA . GLU B 1 86 ? -11.273 28.203 7.07 1 56.88 86 GLU B CA 1
ATOM 2265 C C . GLU B 1 86 ? -11.672 26.938 6.328 1 56.88 86 GLU B C 1
ATOM 2267 O O . GLU B 1 86 ? -12.258 26.031 6.918 1 56.88 86 GLU B O 1
ATOM 2272 N N . ARG B 1 87 ? -11.875 27.234 4.969 1 63.59 87 ARG B N 1
ATOM 2273 C CA . ARG B 1 87 ? -12.094 26.047 4.152 1 63.59 87 ARG B CA 1
ATOM 2274 C C . ARG B 1 87 ? -10.773 25.422 3.729 1 63.59 87 ARG B C 1
ATOM 2276 O O . ARG B 1 87 ? -9.891 26.109 3.201 1 63.59 87 ARG B O 1
ATOM 2283 N N . THR B 1 88 ? -10.531 24.312 4.344 1 71.44 88 THR B N 1
ATOM 2284 C CA . THR B 1 88 ? -9.352 23.562 3.93 1 71.44 88 THR B CA 1
ATOM 2285 C C . THR B 1 88 ? -9.734 22.422 2.986 1 71.44 88 THR B C 1
ATOM 2287 O O . THR B 1 88 ? -10.641 21.641 3.283 1 71.44 88 THR B O 1
ATOM 2290 N N . LEU B 1 89 ? -9.156 22.531 1.786 1 79.69 89 LEU B N 1
ATOM 2291 C CA . LEU B 1 89 ? -9.328 21.469 0.797 1 79.69 89 LEU B CA 1
ATOM 2292 C C . LEU B 1 89 ? -8.094 20.562 0.748 1 79.69 89 LEU B C 1
ATOM 2294 O O . LEU B 1 89 ? -6.965 21.047 0.806 1 79.69 89 LEU B O 1
ATOM 2298 N N . PHE B 1 90 ? -8.406 19.344 0.85 1 84.31 90 PHE B N 1
ATOM 2299 C CA . PHE B 1 90 ? -7.344 18.359 0.723 1 84.31 90 PHE B CA 1
ATOM 2300 C C . PHE B 1 90 ? -7.547 17.5 -0.526 1 84.31 90 PHE B C 1
ATOM 2302 O O . PHE B 1 90 ? -8.523 16.75 -0.624 1 84.31 90 PHE B O 1
ATOM 2309 N N . VAL B 1 91 ? -6.645 17.688 -1.456 1 90.5 91 VAL B N 1
ATOM 2310 C CA . VAL B 1 91 ? -6.637 16.828 -2.643 1 90.5 91 VAL B CA 1
ATOM 2311 C C . VAL B 1 91 ? -5.719 15.633 -2.414 1 90.5 91 VAL B C 1
ATOM 2313 O O . VAL B 1 91 ? -4.52 15.797 -2.176 1 90.5 91 VAL B O 1
ATOM 2316 N N . ALA B 1 92 ? -6.32 14.492 -2.506 1 93.5 92 ALA B N 1
ATOM 2317 C CA . ALA B 1 92 ? -5.555 13.289 -2.201 1 93.5 92 ALA B CA 1
ATOM 2318 C C . ALA B 1 92 ? -5.594 12.305 -3.365 1 93.5 92 ALA B C 1
ATOM 2320 O O . ALA B 1 92 ? -6.645 12.102 -3.98 1 93.5 92 ALA B O 1
ATOM 2321 N N . ALA B 1 93 ? -4.426 11.789 -3.688 1 96.88 93 ALA B N 1
ATOM 2322 C CA . ALA B 1 93 ? -4.289 10.672 -4.621 1 96.88 93 ALA B CA 1
ATOM 2323 C C . ALA B 1 93 ? -3.943 9.383 -3.883 1 96.88 93 ALA B C 1
ATOM 2325 O O . ALA B 1 93 ? -3.283 9.414 -2.842 1 96.88 93 ALA B O 1
ATOM 2326 N N . GLY B 1 94 ? -4.441 8.242 -4.426 1 98.12 94 GLY B N 1
ATOM 2327 C CA . GLY B 1 94 ? -4.125 6.965 -3.816 1 98.12 94 GLY B CA 1
ATOM 2328 C C . GLY B 1 94 ? -4.406 5.781 -4.727 1 98.12 94 GLY B C 1
ATOM 2329 O O . GLY B 1 94 ? -5.023 5.938 -5.781 1 98.12 94 GLY B O 1
ATOM 2330 N N . THR B 1 95 ? -3.924 4.676 -4.297 1 98.75 95 THR B N 1
ATOM 2331 C CA . THR B 1 95 ? -4.098 3.434 -5.043 1 98.75 95 THR B CA 1
ATOM 2332 C C . THR B 1 95 ? -4.738 2.361 -4.168 1 98.75 95 THR B C 1
ATOM 2334 O O . THR B 1 95 ? -4.578 2.369 -2.947 1 98.75 95 THR B O 1
ATOM 2337 N N . VAL B 1 96 ? -5.504 1.54 -4.785 1 98.88 96 VAL B N 1
ATOM 2338 C CA . VAL B 1 96 ? -6.047 0.341 -4.152 1 98.88 96 VAL B CA 1
ATOM 2339 C C . VAL B 1 96 ? -5.734 -0.882 -5.016 1 98.88 96 VAL B C 1
ATOM 2341 O O . VAL B 1 96 ? -6.082 -0.92 -6.199 1 98.88 96 VAL B O 1
ATOM 2344 N N . ASP B 1 97 ? -5.109 -1.838 -4.398 1 98.88 97 ASP B N 1
ATOM 2345 C CA . ASP B 1 97 ? -4.883 -3.105 -5.082 1 98.88 97 ASP B CA 1
ATOM 2346 C C . ASP B 1 97 ? -6.047 -4.066 -4.855 1 98.88 97 ASP B C 1
ATOM 2348 O O . ASP B 1 97 ? -6.688 -4.039 -3.803 1 98.88 97 ASP B O 1
ATOM 2352 N N . ALA B 1 98 ? -6.332 -4.863 -5.812 1 98.94 98 ALA B N 1
ATOM 2353 C CA . ALA B 1 98 ? -7.16 -6.055 -5.672 1 98.94 98 ALA B CA 1
ATOM 2354 C C . ALA B 1 98 ? -6.32 -7.324 -5.785 1 98.94 98 ALA B C 1
ATOM 2356 O O . ALA B 1 98 ? -5.496 -7.453 -6.691 1 98.94 98 ALA B O 1
ATOM 2357 N N . TYR B 1 99 ? -6.539 -8.25 -4.824 1 98.75 99 TYR B N 1
ATOM 2358 C CA . TYR B 1 99 ? -5.656 -9.414 -4.77 1 98.75 99 TYR B CA 1
ATOM 2359 C C . TYR B 1 99 ? -6.418 -10.664 -4.359 1 98.75 99 TYR B C 1
ATOM 2361 O O . TYR B 1 99 ? -7.559 -10.578 -3.893 1 98.75 99 TYR B O 1
ATOM 2369 N N . LEU B 1 100 ? -5.832 -11.75 -4.668 1 97.94 100 LEU B N 1
ATOM 2370 C CA . LEU B 1 100 ? -6.305 -13.047 -4.188 1 97.94 100 LEU B CA 1
ATOM 2371 C C . LEU B 1 100 ? -5.281 -13.688 -3.26 1 97.94 100 LEU B C 1
ATOM 2373 O O . LEU B 1 100 ? -4.078 -13.625 -3.516 1 97.94 100 LEU B O 1
ATOM 2377 N N . ASP B 1 101 ? -5.766 -14.289 -2.199 1 96.81 101 ASP B N 1
ATOM 2378 C CA . ASP B 1 101 ? -4.906 -15.031 -1.283 1 96.81 101 ASP B CA 1
ATOM 2379 C C . ASP B 1 101 ? -4.566 -16.406 -1.844 1 96.81 101 ASP B C 1
ATOM 2381 O O . ASP B 1 101 ? -5.453 -17.234 -2.051 1 96.81 101 ASP B O 1
ATOM 2385 N N . PHE B 1 102 ? -3.273 -16.703 -1.989 1 95.94 102 PHE B N 1
ATOM 2386 C CA . PHE B 1 102 ? -2.859 -17.969 -2.582 1 95.94 102 PHE B CA 1
ATOM 2387 C C . PHE B 1 102 ? -2.525 -19 -1.501 1 95.94 102 PHE B C 1
ATOM 2389 O O . PHE B 1 102 ? -2.189 -20.141 -1.805 1 95.94 102 PHE B O 1
ATOM 2396 N N . GLY B 1 103 ? -2.625 -18.594 -0.32 1 89.75 103 GLY B N 1
ATOM 2397 C CA . GLY B 1 103 ? -2.416 -19.562 0.747 1 89.75 103 GLY B CA 1
ATOM 2398 C C . GLY B 1 103 ? -3.205 -20.844 0.553 1 89.75 103 GLY B C 1
ATOM 2399 O O . GLY B 1 103 ? -2.627 -21.938 0.507 1 89.75 103 GLY B O 1
ATOM 2400 N N . PRO B 1 104 ? -4.461 -20.75 0.302 1 80.19 104 PRO B N 1
ATOM 2401 C CA . PRO B 1 104 ? -5.312 -21.938 0.109 1 80.19 104 PRO B CA 1
ATOM 2402 C C . PRO B 1 104 ? -5.027 -22.656 -1.205 1 80.19 104 PRO B C 1
ATOM 2404 O O . PRO B 1 104 ? -5.441 -23.812 -1.383 1 80.19 104 PRO B O 1
ATOM 2407 N N . LEU B 1 105 ? -4.465 -22 -2.197 1 78.81 105 LEU B N 1
ATOM 2408 C CA . LEU B 1 105 ? -4.277 -22.578 -3.523 1 78.81 105 LEU B CA 1
ATOM 2409 C C . LEU B 1 105 ? -3.418 -23.844 -3.447 1 78.81 105 LEU B C 1
ATOM 2411 O O . LEU B 1 105 ? -3.68 -24.828 -4.152 1 78.81 105 LEU B O 1
ATOM 2415 N N . VAL B 1 106 ? -2.449 -23.875 -2.668 1 73.94 106 VAL B N 1
ATOM 2416 C CA . VAL B 1 106 ? -1.521 -25 -2.521 1 73.94 106 VAL B CA 1
ATOM 2417 C C . VAL B 1 106 ? -2.225 -26.172 -1.844 1 73.94 106 VAL B C 1
ATOM 2419 O O . VAL B 1 106 ? -1.952 -27.328 -2.158 1 73.94 106 VAL B O 1
ATOM 2422 N N . GLU B 1 107 ? -3.193 -25.922 -1.104 1 73.69 107 GLU B N 1
ATOM 2423 C CA . GLU B 1 107 ? -3.738 -26.984 -0.26 1 73.69 107 GLU B CA 1
ATOM 2424 C C . GLU B 1 107 ? -4.938 -27.656 -0.922 1 73.69 107 GLU B C 1
ATOM 2426 O O . GLU B 1 107 ? -5.031 -28.891 -0.946 1 73.69 107 GLU B O 1
ATOM 2431 N N . ASN B 1 108 ? -5.789 -26.906 -1.444 1 78.88 108 ASN B N 1
ATOM 2432 C CA . ASN B 1 108 ? -7.07 -27.516 -1.757 1 78.88 108 ASN B CA 1
ATOM 2433 C C . ASN B 1 108 ? -7.691 -26.922 -3.016 1 78.88 108 ASN B C 1
ATOM 2435 O O . ASN B 1 108 ? -8.852 -27.188 -3.328 1 78.88 108 ASN B O 1
ATOM 2439 N N . SER B 1 109 ? -6.852 -26.312 -3.721 1 88.81 109 SER B N 1
ATOM 2440 C CA . SER B 1 109 ? -7.523 -25.547 -4.77 1 88.81 109 SER B CA 1
ATOM 2441 C C . SER B 1 109 ? -7.16 -26.078 -6.152 1 88.81 109 SER B C 1
ATOM 2443 O O . SER B 1 109 ? -7.664 -25.594 -7.164 1 88.81 109 SER B O 1
ATOM 2445 N N . LEU B 1 110 ? -6.336 -27.047 -6.18 1 93 110 LEU B N 1
ATOM 2446 C CA . LEU B 1 110 ? -5.945 -27.641 -7.453 1 93 110 LEU B CA 1
ATOM 2447 C C . LEU B 1 110 ? -6.348 -29.109 -7.508 1 93 110 LEU B C 1
ATOM 2449 O O . LEU B 1 110 ? -5.992 -29.891 -6.621 1 93 110 LEU B O 1
ATOM 2453 N N . THR B 1 111 ? -7.148 -29.5 -8.461 1 93.5 111 THR B N 1
ATOM 2454 C CA . THR B 1 111 ? -7.5 -30.891 -8.695 1 93.5 111 THR B CA 1
ATOM 2455 C C . THR B 1 111 ? -6.961 -31.359 -10.047 1 93.5 111 THR B C 1
ATOM 2457 O O . THR B 1 111 ? -7.367 -30.844 -11.094 1 93.5 111 THR B O 1
ATOM 2460 N N . VAL B 1 112 ? -6.109 -32.312 -9.977 1 93 112 VAL B N 1
ATOM 2461 C CA . VAL B 1 112 ? -5.477 -32.844 -11.188 1 93 112 VAL B CA 1
ATOM 2462 C C . VAL B 1 112 ? -6.195 -34.094 -11.648 1 93 112 VAL B C 1
ATOM 2464 O O . VAL B 1 112 ? -6.555 -34.969 -10.836 1 93 112 VAL B O 1
ATOM 2467 N N . SER B 1 113 ? -6.355 -34.156 -12.93 1 92.75 113 SER B N 1
ATOM 2468 C CA . SER B 1 113 ? -6.988 -35.344 -13.492 1 92.75 113 SER B CA 1
ATOM 2469 C C . SER B 1 113 ? -6.109 -36.562 -13.32 1 92.75 113 SER B C 1
ATOM 2471 O O . SER B 1 113 ? -4.906 -36.469 -13.086 1 92.75 113 SER B O 1
ATOM 2473 N N . GLU B 1 114 ? -6.766 -37.719 -13.461 1 91.38 114 GLU B N 1
ATOM 2474 C CA . GLU B 1 114 ? -6.059 -39 -13.289 1 91.38 114 GLU B CA 1
ATOM 2475 C C . GLU B 1 114 ? -4.953 -39.156 -14.328 1 91.38 114 GLU B C 1
ATOM 2477 O O . GLU B 1 114 ? -3.885 -39.688 -14.023 1 91.38 114 GLU B O 1
ATOM 2482 N N . ASP B 1 115 ? -5.277 -38.719 -15.562 1 88.38 115 ASP B N 1
ATOM 2483 C CA . ASP B 1 115 ? -4.305 -38.875 -16.641 1 88.38 115 ASP B CA 1
ATOM 2484 C C . ASP B 1 115 ? -3.271 -37.75 -16.609 1 88.38 115 ASP B C 1
ATOM 2486 O O . ASP B 1 115 ? -2.408 -37.688 -17.484 1 88.38 115 ASP B O 1
ATOM 2490 N N . ARG B 1 116 ? -3.383 -36.812 -15.648 1 87.88 116 ARG B N 1
ATOM 2491 C CA . ARG B 1 116 ? -2.453 -35.719 -15.422 1 87.88 116 ARG B CA 1
ATOM 2492 C C . ARG B 1 116 ? -2.412 -34.781 -16.625 1 87.88 116 ARG B C 1
ATOM 2494 O O . ARG B 1 116 ? -1.352 -34.25 -16.984 1 87.88 116 ARG B O 1
ATOM 2501 N N . ARG B 1 117 ? -3.559 -34.562 -17.234 1 91.5 117 ARG B N 1
ATOM 2502 C CA . ARG B 1 117 ? -3.59 -33.688 -18.406 1 91.5 117 ARG B CA 1
ATOM 2503 C C . ARG B 1 117 ? -4.43 -32.469 -18.156 1 91.5 117 ARG B C 1
ATOM 2505 O O . ARG B 1 117 ? -4.352 -31.484 -18.906 1 91.5 117 ARG B O 1
ATOM 2512 N N . SER B 1 118 ? -5.203 -32.562 -17.094 1 95.31 118 SER B N 1
ATOM 2513 C CA . SER B 1 118 ? -6.082 -31.438 -16.828 1 95.31 118 SER B CA 1
ATOM 2514 C C . SER B 1 118 ? -6.051 -31.062 -15.344 1 95.31 118 SER B C 1
ATOM 2516 O O . SER B 1 118 ? -5.812 -31.922 -14.484 1 95.31 118 SER B O 1
ATOM 2518 N N . VAL B 1 119 ? -6.207 -29.797 -15.141 1 95.75 119 VAL B N 1
ATOM 2519 C CA . VAL B 1 119 ? -6.273 -29.297 -13.773 1 95.75 119 VAL B CA 1
ATOM 2520 C C . VAL B 1 119 ? -7.504 -28.406 -13.609 1 95.75 119 VAL B C 1
ATOM 2522 O O . VAL B 1 119 ? -7.777 -27.547 -14.453 1 95.75 119 VAL B O 1
ATOM 2525 N N . GLU B 1 120 ? -8.273 -28.625 -12.602 1 95.94 120 GLU B N 1
ATOM 2526 C CA . GLU B 1 120 ? -9.336 -27.734 -12.172 1 95.94 120 GLU B CA 1
ATOM 2527 C C . GLU B 1 120 ? -8.867 -26.828 -11.039 1 95.94 120 GLU B C 1
ATOM 2529 O O . GLU B 1 120 ? -8.375 -27.297 -10.016 1 95.94 120 GLU B O 1
ATOM 2534 N N . VAL B 1 121 ? -9.062 -25.547 -11.273 1 95.62 121 VAL B N 1
ATOM 2535 C CA . VAL B 1 121 ? -8.586 -24.578 -10.289 1 95.62 121 VAL B CA 1
ATOM 2536 C C . VAL B 1 121 ? -9.781 -23.891 -9.633 1 95.62 121 VAL B C 1
ATOM 2538 O O . VAL B 1 121 ? -10.602 -23.266 -10.32 1 95.62 121 VAL B O 1
ATOM 2541 N N . ARG B 1 122 ? -9.828 -23.938 -8.336 1 94.69 122 ARG B N 1
ATOM 2542 C CA . ARG B 1 122 ? -10.805 -23.172 -7.578 1 94.69 122 ARG B CA 1
ATOM 2543 C C . ARG B 1 122 ? -10.172 -21.922 -6.973 1 94.69 122 ARG B C 1
ATOM 2545 O O . ARG B 1 122 ? -9.32 -22.016 -6.086 1 94.69 122 ARG B O 1
ATOM 2552 N N . LEU B 1 123 ? -10.625 -20.828 -7.418 1 94.69 123 LEU B N 1
ATOM 2553 C CA . LEU B 1 123 ? -10.031 -19.578 -6.965 1 94.69 123 LEU B CA 1
ATOM 2554 C C . LEU B 1 123 ? -10.773 -19.031 -5.746 1 94.69 123 LEU B C 1
ATOM 2556 O O . LEU B 1 123 ? -12 -19.109 -5.676 1 94.69 123 LEU B O 1
ATOM 2560 N N . PRO B 1 124 ? -10.039 -18.562 -4.758 1 94.44 124 PRO B N 1
ATOM 2561 C CA . PRO B 1 124 ? -10.719 -17.797 -3.705 1 94.44 124 PRO B CA 1
ATOM 2562 C C . PRO B 1 124 ? -11.281 -16.469 -4.207 1 94.44 124 PRO B C 1
ATOM 2564 O O . PRO B 1 124 ? -11 -16.062 -5.336 1 94.44 124 PRO B O 1
ATOM 2567 N N . GLU B 1 125 ? -12.078 -15.836 -3.361 1 95.25 125 GLU B N 1
ATOM 2568 C CA . GLU B 1 125 ? -12.633 -14.531 -3.727 1 95.25 125 GLU B CA 1
ATOM 2569 C C . GLU B 1 125 ? -11.562 -13.438 -3.643 1 95.25 125 GLU B C 1
ATOM 2571 O O . GLU B 1 125 ? -10.75 -13.438 -2.721 1 95.25 125 GLU B O 1
ATOM 2576 N N . PRO B 1 126 ? -11.531 -12.648 -4.617 1 98.06 126 PRO B N 1
ATOM 2577 C CA . PRO B 1 126 ? -10.609 -11.508 -4.531 1 98.06 126 PRO B CA 1
ATOM 2578 C C . PRO B 1 126 ? -10.984 -10.531 -3.42 1 98.06 126 PRO B C 1
ATOM 2580 O O . PRO B 1 126 ? -12.141 -10.492 -2.988 1 98.06 126 PRO B O 1
ATOM 2583 N N . ARG B 1 127 ? -10.008 -9.781 -2.969 1 98.5 127 ARG B N 1
ATOM 2584 C CA . ARG B 1 127 ? -10.188 -8.781 -1.923 1 98.5 127 ARG B CA 1
ATOM 2585 C C . ARG B 1 127 ? -9.508 -7.465 -2.301 1 98.5 127 ARG B C 1
ATOM 2587 O O . ARG B 1 127 ? -8.625 -7.441 -3.16 1 98.5 127 ARG B O 1
ATOM 2594 N N . LEU B 1 128 ? -9.969 -6.434 -1.673 1 98.88 128 LEU B N 1
ATOM 2595 C CA . LEU B 1 128 ? -9.344 -5.129 -1.845 1 98.88 128 LEU B CA 1
ATOM 2596 C C . LEU B 1 128 ? -8.344 -4.852 -0.724 1 98.88 128 LEU B C 1
ATOM 2598 O O . LEU B 1 128 ? -8.625 -5.137 0.443 1 98.88 128 LEU B O 1
ATOM 2602 N N . ALA B 1 129 ? -7.172 -4.391 -1.131 1 98.69 129 ALA B N 1
ATOM 2603 C CA . ALA B 1 129 ? -6.191 -3.961 -0.137 1 98.69 129 ALA B CA 1
ATOM 2604 C C . ALA B 1 129 ? -6.562 -2.6 0.447 1 98.69 129 ALA B C 1
ATOM 2606 O O . ALA B 1 129 ? -7.43 -1.904 -0.085 1 98.69 129 ALA B O 1
ATOM 2607 N N . LYS B 1 130 ? -5.906 -2.26 1.581 1 97.75 130 LYS B N 1
ATOM 2608 C CA . LYS B 1 130 ? -6.043 -0.912 2.129 1 97.75 130 LYS B CA 1
ATOM 2609 C C . LYS B 1 130 ? -5.512 0.134 1.152 1 97.75 130 LYS B C 1
ATOM 2611 O O . LYS B 1 130 ? -4.473 -0.067 0.522 1 97.75 130 LYS B O 1
ATOM 2616 N N . PRO B 1 131 ? -6.215 1.217 1.068 1 98.69 131 PRO B N 1
ATOM 2617 C CA . PRO B 1 131 ? -5.699 2.281 0.205 1 98.69 131 PRO B CA 1
ATOM 2618 C C . PRO B 1 131 ? -4.309 2.752 0.619 1 98.69 131 PRO B C 1
ATOM 2620 O O . PRO B 1 131 ? -4.012 2.848 1.812 1 98.69 131 PRO B O 1
ATOM 2623 N N . ASN B 1 132 ? -3.508 3.023 -0.328 1 98.62 132 ASN B N 1
ATOM 2624 C CA . ASN B 1 132 ? -2.207 3.656 -0.138 1 98.62 132 ASN B CA 1
ATOM 2625 C C . ASN B 1 132 ? -2.188 5.074 -0.701 1 98.62 132 ASN B C 1
ATOM 2627 O O . ASN B 1 132 ? -2.203 5.266 -1.918 1 98.62 132 ASN B O 1
ATOM 2631 N N . LEU B 1 133 ? -2.143 6.039 0.199 1 97.44 133 LEU B N 1
ATOM 2632 C CA . LEU B 1 133 ? -2.133 7.43 -0.25 1 97.44 133 LEU B CA 1
ATOM 2633 C C . LEU B 1 133 ? -0.771 7.805 -0.825 1 97.44 133 LEU B C 1
ATOM 2635 O O . LEU B 1 133 ? 0.266 7.43 -0.273 1 97.44 133 LEU B O 1
ATOM 2639 N N . ASP B 1 134 ? -0.785 8.469 -1.952 1 96.75 134 ASP B N 1
ATOM 2640 C CA . ASP B 1 134 ? 0.416 9.031 -2.562 1 96.75 134 ASP B CA 1
ATOM 2641 C C . ASP B 1 134 ? 0.678 10.453 -2.057 1 96.75 134 ASP B C 1
ATOM 2643 O O . ASP B 1 134 ? 0.106 11.414 -2.568 1 96.75 134 ASP B O 1
ATOM 2647 N N . HIS B 1 135 ? 1.586 10.578 -1.188 1 93.44 135 HIS B N 1
ATOM 2648 C CA . HIS B 1 135 ? 1.786 11.859 -0.526 1 93.44 135 HIS B CA 1
ATOM 2649 C C . HIS B 1 135 ? 2.502 12.844 -1.443 1 93.44 135 HIS B C 1
ATOM 2651 O O . HIS B 1 135 ? 2.48 14.055 -1.201 1 93.44 135 HIS B O 1
ATOM 2657 N N . GLU B 1 136 ? 3.162 12.367 -2.508 1 92.5 136 GLU B N 1
ATOM 2658 C CA . GLU B 1 136 ? 3.752 13.266 -3.502 1 92.5 136 GLU B CA 1
ATOM 2659 C C . GLU B 1 136 ? 2.674 13.961 -4.324 1 92.5 136 GLU B C 1
ATOM 2661 O O . GLU B 1 136 ? 2.877 15.07 -4.809 1 92.5 136 GLU B O 1
ATOM 2666 N N . ARG B 1 137 ? 1.588 13.312 -4.395 1 93.75 137 ARG B N 1
ATOM 2667 C CA . ARG B 1 137 ? 0.533 13.82 -5.262 1 93.75 137 ARG B CA 1
ATOM 2668 C C . ARG B 1 137 ? -0.65 14.336 -4.445 1 93.75 137 ARG B C 1
ATOM 2670 O O . ARG B 1 137 ? -1.71 14.633 -5 1 93.75 137 ARG B O 1
ATOM 2677 N N . SER B 1 138 ? -0.498 14.367 -3.188 1 91.75 138 SER B N 1
ATOM 2678 C CA . SER B 1 138 ? -1.535 14.875 -2.295 1 91.75 138 SER B CA 1
ATOM 2679 C C . SER B 1 138 ? -1.124 16.203 -1.668 1 91.75 138 SER B C 1
ATOM 2681 O O . SER B 1 138 ? 0.039 16.391 -1.302 1 91.75 138 SER B O 1
ATOM 2683 N N . TYR B 1 139 ? -2.084 17.094 -1.588 1 83.12 139 TYR B N 1
ATOM 2684 C CA . TYR B 1 139 ? -1.726 18.406 -1.034 1 83.12 139 TYR B CA 1
ATOM 2685 C C . TYR B 1 139 ? -2.951 19.109 -0.469 1 83.12 139 TYR B C 1
ATOM 2687 O O . TYR B 1 139 ? -4.078 18.859 -0.9 1 83.12 139 TYR B O 1
ATOM 2695 N N . VAL B 1 140 ? -2.633 19.938 0.58 1 77.88 140 VAL B N 1
ATOM 2696 C CA . VAL B 1 140 ? -3.67 20.719 1.241 1 77.88 140 VAL B CA 1
ATOM 2697 C C . VAL B 1 140 ? -3.725 22.125 0.635 1 77.88 140 VAL B C 1
ATOM 2699 O O . VAL B 1 140 ? -2.688 22.766 0.442 1 77.88 140 VAL B O 1
ATOM 2702 N N . PHE B 1 141 ? -4.914 22.438 0.136 1 70.38 141 PHE B N 1
ATOM 2703 C CA . PHE B 1 141 ? -5.164 23.812 -0.304 1 70.38 141 PHE B CA 1
ATOM 2704 C C . PHE B 1 141 ? -5.949 24.578 0.748 1 70.38 141 PHE B C 1
ATOM 2706 O O . PHE B 1 141 ? -7.004 24.125 1.2 1 70.38 141 PHE B O 1
ATOM 2713 N N . GLY B 1 142 ? -5.184 25.469 1.506 1 62.25 142 GLY B N 1
ATOM 2714 C CA . GLY B 1 142 ? -5.895 26.297 2.461 1 62.25 142 GLY B CA 1
ATOM 2715 C C . GLY B 1 142 ? -6.246 27.672 1.916 1 62.25 142 GLY B C 1
ATOM 2716 O O . GLY B 1 142 ? -5.434 28.297 1.231 1 62.25 142 GLY B O 1
ATOM 2717 N N . GLN B 1 143 ? -7.5 27.953 1.736 1 52.03 143 GLN B N 1
ATOM 2718 C CA . GLN B 1 143 ? -7.895 29.328 1.443 1 52.03 143 GLN B CA 1
ATOM 2719 C C . GLN B 1 143 ? -7.844 30.188 2.699 1 52.03 143 GLN B C 1
ATOM 2721 O O . GLN B 1 143 ? -8.422 29.828 3.727 1 52.03 143 GLN B O 1
ATOM 2726 N N . GLU B 1 144 ? -6.645 30.906 2.852 1 47.91 144 GLU B N 1
ATOM 2727 C CA . GLU B 1 144 ? -6.441 31.859 3.945 1 47.91 144 GLU B CA 1
ATOM 2728 C C . GLU B 1 144 ? -7.559 32.906 3.99 1 47.91 144 GLU B C 1
ATOM 2730 O O . GLU B 1 144 ? -7.805 33.594 3.004 1 47.91 144 GLU B O 1
ATOM 2735 N N . ARG B 1 145 ? -8.586 32.719 4.516 1 47.22 145 ARG B N 1
ATOM 2736 C CA . ARG B 1 145 ? -9.398 33.906 4.629 1 47.22 145 ARG B CA 1
ATOM 2737 C C . ARG B 1 145 ? -8.727 34.938 5.535 1 47.22 145 ARG B C 1
ATOM 2739 O O . ARG B 1 145 ? -7.625 34.719 6.031 1 47.22 145 ARG B O 1
ATOM 2746 N N . GLY B 1 146 ? -9.773 35.719 6.383 1 41.12 146 GLY B N 1
ATOM 2747 C CA . GLY B 1 146 ? -9.703 37 7.031 1 41.12 146 GLY B CA 1
ATOM 2748 C C . GLY B 1 146 ? -8.648 37.094 8.117 1 41.12 146 GLY B C 1
ATOM 2749 O O . GLY B 1 146 ? -8.086 36.062 8.516 1 41.12 146 GLY B O 1
ATOM 2750 N N . LEU B 1 147 ? -8.258 38.344 8.57 1 37.66 147 LEU B N 1
ATOM 2751 C CA . LEU B 1 147 ? -7.301 38.812 9.555 1 37.66 147 LEU B CA 1
ATOM 2752 C C . LEU B 1 147 ? -7.41 38.031 10.852 1 37.66 147 LEU B C 1
ATOM 2754 O O . LEU B 1 147 ? -6.402 37.812 11.523 1 37.66 147 LEU B O 1
ATO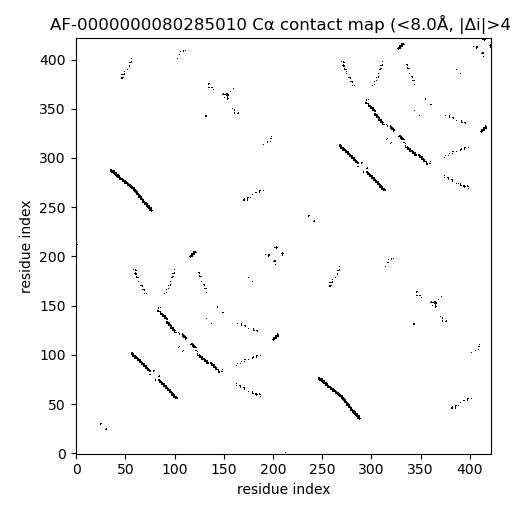M 2758 N N . ILE B 1 148 ? -8.531 37.875 11.344 1 37.75 148 ILE B N 1
ATOM 2759 C CA . ILE B 1 148 ? -8.766 37.312 12.664 1 37.75 148 ILE B CA 1
ATOM 2760 C C . ILE B 1 148 ? -8.359 35.844 12.68 1 37.75 148 ILE B C 1
ATOM 2762 O O . ILE B 1 148 ? -7.902 35.312 13.711 1 37.75 148 ILE B O 1
ATOM 2766 N N . ASP B 1 149 ? -8.516 35.188 11.633 1 44 149 ASP B N 1
ATOM 2767 C CA . ASP B 1 149 ? -8.273 33.75 11.477 1 44 149 ASP B CA 1
ATOM 2768 C C . ASP B 1 149 ? -6.785 33.438 11.547 1 44 149 ASP B C 1
ATOM 2770 O O . ASP B 1 149 ? -6.395 32.375 11.992 1 44 149 ASP B O 1
ATOM 2774 N N . ARG B 1 150 ? -6.199 34.406 11.039 1 41.78 150 ARG B N 1
ATOM 2775 C CA . ARG B 1 150 ? -4.758 34.312 11.242 1 41.78 150 ARG B CA 1
ATOM 2776 C C . ARG B 1 150 ? -4.418 34.125 12.719 1 41.78 150 ARG B C 1
ATOM 2778 O O . ARG B 1 150 ? -3.473 33.406 13.055 1 41.78 150 ARG B O 1
ATOM 2785 N N . LEU B 1 151 ? -5.195 34.938 13.492 1 38.69 151 LEU B N 1
ATOM 2786 C CA . LEU B 1 151 ? -4.957 34.812 14.93 1 38.69 151 LEU B CA 1
ATOM 2787 C C . LEU B 1 151 ? -5.418 33.469 15.453 1 38.69 151 LEU B C 1
ATOM 2789 O O . LEU B 1 151 ? -4.801 32.906 16.375 1 38.69 151 LEU B O 1
ATOM 2793 N N . GLY B 1 152 ? -6.594 33.031 15.07 1 37.75 152 GLY B N 1
ATOM 2794 C CA . GLY B 1 152 ? -7.145 31.75 15.492 1 37.75 152 GLY B CA 1
ATOM 2795 C C . GLY B 1 152 ? -6.422 30.562 14.891 1 37.75 152 GLY B C 1
ATOM 2796 O O . GLY B 1 152 ? -6.523 29.438 15.391 1 37.75 152 GLY B O 1
ATOM 2797 N N . ALA B 1 153 ? -5.953 30.766 13.75 1 40.84 153 ALA B N 1
ATOM 2798 C CA . ALA B 1 153 ? -5.18 29.75 13.039 1 40.84 153 ALA B CA 1
ATOM 2799 C C . ALA B 1 153 ? -3.992 29.281 13.875 1 40.84 153 ALA B C 1
ATOM 2801 O O . ALA B 1 153 ? -3.383 28.25 13.57 1 40.84 153 ALA B O 1
ATOM 2802 N N . LEU B 1 154 ? -3.621 30.156 14.75 1 35.38 154 LEU B N 1
ATOM 2803 C CA . LEU B 1 154 ? -2.551 29.812 15.672 1 35.38 154 LEU B CA 1
ATOM 2804 C C . LEU B 1 154 ? -2.811 28.438 16.297 1 35.38 154 LEU B C 1
ATOM 2806 O O . LEU B 1 154 ? -1.869 27.734 16.656 1 35.38 154 LEU B O 1
ATOM 2810 N N . VAL B 1 155 ? -3.99 28.312 16.719 1 35.03 155 VAL B N 1
ATOM 2811 C CA . VAL B 1 155 ? -4.258 27.25 17.688 1 35.03 155 VAL B CA 1
ATOM 2812 C C . VAL B 1 155 ? -4.297 25.906 16.969 1 35.03 155 VAL B C 1
ATOM 2814 O O . VAL B 1 155 ? -3.789 24.906 17.484 1 35.03 155 VAL B O 1
ATOM 2817 N N . SER B 1 156 ? -5.34 25.547 15.984 1 39.16 156 SER B N 1
ATOM 2818 C CA . SER B 1 156 ? -5.664 24.141 15.852 1 39.16 156 SER B CA 1
ATOM 2819 C C . SER B 1 156 ? -5.016 23.531 14.609 1 39.16 156 SER B C 1
ATOM 2821 O O . SER B 1 156 ? -5.34 23.938 13.484 1 39.16 156 SER B O 1
ATOM 2823 N N . VAL B 1 157 ? -3.709 23.359 14.547 1 43.31 157 VAL B N 1
ATOM 2824 C CA . VAL B 1 157 ? -3.242 22.438 13.523 1 43.31 157 VAL B CA 1
ATOM 2825 C C . VAL B 1 157 ? -4.254 21.312 13.352 1 43.31 157 VAL B C 1
ATOM 2827 O O . VAL B 1 157 ? -4.461 20.5 14.266 1 43.31 157 VAL B O 1
ATOM 2830 N N . PRO B 1 158 ? -5.344 21.609 12.586 1 46.56 158 PRO B N 1
ATOM 2831 C CA . PRO B 1 158 ? -6.297 20.5 12.484 1 46.56 158 PRO B CA 1
ATOM 2832 C C . PRO B 1 158 ? -5.613 19.156 12.297 1 46.56 158 PRO B C 1
ATOM 2834 O O . PRO B 1 158 ? -4.512 19.078 11.742 1 46.56 158 PRO B O 1
ATOM 2837 N N . ASP B 1 159 ? -6.004 18.203 13.141 1 55.59 159 ASP B N 1
ATOM 2838 C CA . ASP B 1 159 ? -5.605 16.812 13.125 1 55.59 159 ASP B CA 1
ATOM 2839 C C . ASP B 1 159 ? -5.539 16.266 11.695 1 55.59 159 ASP B C 1
ATOM 2841 O O . ASP B 1 159 ? -6.57 16.016 11.078 1 55.59 159 ASP B O 1
ATOM 2845 N N . GLN B 1 160 ? -4.543 16.672 10.922 1 68.25 160 GLN B N 1
ATOM 2846 C CA . GLN B 1 160 ? -4.223 16.203 9.57 1 68.25 160 GLN B CA 1
ATOM 2847 C C . GLN B 1 160 ? -4.539 14.727 9.414 1 68.25 160 GLN B C 1
ATOM 2849 O O . GLN B 1 160 ? -4.809 14.258 8.305 1 68.25 160 GLN B O 1
ATOM 2854 N N . ARG B 1 161 ? -4.711 14.086 10.5 1 78.5 161 ARG B N 1
ATOM 2855 C CA . ARG B 1 161 ? -5.043 12.664 10.469 1 78.5 161 ARG B CA 1
ATOM 2856 C C . ARG B 1 161 ? -6.453 12.445 9.922 1 78.5 161 ARG B C 1
ATOM 2858 O O . ARG B 1 161 ? -6.684 11.516 9.148 1 78.5 161 ARG B O 1
ATOM 2865 N N . GLN B 1 162 ? -7.199 13.375 10.227 1 79.56 162 GLN B N 1
ATOM 2866 C CA . GLN B 1 162 ? -8.594 13.211 9.828 1 79.56 162 GLN B CA 1
ATOM 2867 C C . GLN B 1 162 ? -8.75 13.344 8.32 1 79.56 162 GLN B C 1
ATOM 2869 O O . GLN B 1 162 ? -9.57 12.656 7.711 1 79.56 162 GLN B O 1
ATOM 2874 N N . PHE B 1 163 ? -7.961 14.188 7.75 1 83.12 163 PHE B N 1
ATOM 2875 C CA . PHE B 1 163 ? -8.023 14.375 6.305 1 83.12 163 PHE B CA 1
ATOM 2876 C C . PHE B 1 163 ? -7.57 13.117 5.574 1 83.12 163 PHE B C 1
ATOM 2878 O O . PHE B 1 163 ? -8.227 12.672 4.629 1 83.12 163 PHE B O 1
ATOM 2885 N N . HIS B 1 164 ? -6.531 12.562 6.102 1 90.44 164 HIS B N 1
ATOM 2886 C CA . HIS B 1 164 ? -5.996 11.375 5.453 1 90.44 164 HIS B CA 1
ATOM 2887 C C . HIS B 1 164 ? -6.93 10.18 5.633 1 90.44 164 HIS B C 1
ATOM 2889 O O . HIS B 1 164 ? -7.152 9.414 4.691 1 90.44 164 HIS B O 1
ATOM 2895 N N . LEU B 1 165 ? -7.469 10.141 6.801 1 92.5 165 LEU B N 1
ATOM 2896 C CA . LEU B 1 165 ? -8.398 9.047 7.047 1 92.5 165 LEU B CA 1
ATOM 2897 C C . LEU B 1 165 ? -9.656 9.195 6.191 1 92.5 165 LEU B C 1
ATOM 2899 O O . LEU B 1 165 ? -10.18 8.203 5.676 1 92.5 165 LEU B O 1
ATOM 2903 N N . ALA B 1 166 ? -10.117 10.422 6.117 1 90.5 166 ALA B N 1
ATOM 2904 C CA . ALA B 1 166 ? -11.289 10.664 5.277 1 90.5 166 ALA B CA 1
ATOM 2905 C C . ALA B 1 166 ? -11 10.32 3.818 1 90.5 166 ALA B C 1
ATOM 2907 O O . ALA B 1 166 ? -11.836 9.719 3.137 1 90.5 166 ALA B O 1
ATOM 2908 N N . ALA B 1 167 ? -9.867 10.68 3.336 1 93.94 167 ALA B N 1
ATOM 2909 C CA . ALA B 1 167 ? -9.469 10.375 1.965 1 93.94 167 ALA B CA 1
ATOM 2910 C C . ALA B 1 167 ? -9.391 8.867 1.742 1 93.94 167 ALA B C 1
ATOM 2912 O O . ALA B 1 167 ? -9.914 8.352 0.748 1 93.94 167 ALA B O 1
ATOM 2913 N N . GLU B 1 168 ? -8.742 8.156 2.672 1 96.81 168 GLU B N 1
ATOM 2914 C CA . GLU B 1 168 ? -8.641 6.707 2.572 1 96.81 168 GLU B CA 1
ATOM 2915 C C . GLU B 1 168 ? -10.016 6.055 2.531 1 96.81 168 GLU B C 1
ATOM 2917 O O . GLU B 1 168 ? -10.25 5.121 1.758 1 96.81 168 GLU B O 1
ATOM 2922 N N . LYS B 1 169 ? -10.867 6.555 3.355 1 96.12 169 LYS B N 1
ATOM 2923 C CA . LYS B 1 169 ? -12.211 5.996 3.412 1 96.12 169 LYS B CA 1
ATOM 2924 C C . LYS B 1 169 ? -12.945 6.188 2.088 1 96.12 169 LYS B C 1
ATOM 2926 O O . LYS B 1 169 ? -13.57 5.258 1.573 1 96.12 169 LYS B O 1
ATOM 2931 N N . ARG B 1 170 ? -12.867 7.344 1.534 1 96.19 170 ARG B N 1
ATOM 2932 C CA . ARG B 1 170 ? -13.555 7.641 0.279 1 96.19 170 ARG B CA 1
ATOM 2933 C C . ARG B 1 170 ? -12.969 6.824 -0.869 1 96.19 170 ARG B C 1
ATOM 2935 O O . ARG B 1 170 ? -13.703 6.348 -1.734 1 96.19 170 ARG B O 1
ATOM 2942 N N . ILE B 1 171 ? -11.703 6.688 -0.883 1 98.06 171 ILE B N 1
ATOM 2943 C CA . ILE B 1 171 ? -11.047 5.898 -1.917 1 98.06 171 ILE B CA 1
ATOM 2944 C C . ILE B 1 171 ? -11.438 4.43 -1.778 1 98.06 171 ILE B C 1
ATOM 2946 O O . ILE B 1 171 ? -11.734 3.766 -2.771 1 98.06 171 ILE B O 1
ATOM 2950 N N . ALA B 1 172 ? -11.43 3.938 -0.566 1 98.25 172 ALA B N 1
ATOM 2951 C CA . ALA B 1 172 ? -11.844 2.559 -0.327 1 98.25 172 ALA B CA 1
ATOM 2952 C C . ALA B 1 172 ? -13.273 2.322 -0.812 1 98.25 172 ALA B C 1
ATOM 2954 O O . ALA B 1 172 ? -13.562 1.293 -1.428 1 98.25 172 ALA B O 1
ATOM 2955 N N . GLU B 1 173 ? -14.109 3.242 -0.525 1 97.38 173 GLU B N 1
ATOM 2956 C CA . GLU B 1 173 ? -15.5 3.125 -0.945 1 97.38 173 GLU B CA 1
ATOM 2957 C C . GLU B 1 173 ? -15.617 3.109 -2.467 1 97.38 173 GLU B C 1
ATOM 2959 O O . GLU B 1 173 ? -16.359 2.297 -3.029 1 97.38 173 GLU B O 1
ATOM 2964 N N . ALA B 1 174 ? -14.938 3.969 -3.094 1 97.62 174 ALA B N 1
ATOM 2965 C CA . ALA B 1 174 ? -14.961 4.008 -4.555 1 97.62 174 ALA B CA 1
ATOM 2966 C C . ALA B 1 174 ? -14.43 2.705 -5.145 1 97.62 174 ALA B C 1
ATOM 2968 O O . ALA B 1 174 ? -14.938 2.227 -6.16 1 97.62 174 ALA B O 1
ATOM 2969 N N . ALA B 1 175 ? -13.391 2.152 -4.539 1 98.62 175 ALA B N 1
ATOM 2970 C CA . ALA B 1 175 ? -12.766 0.933 -5.039 1 98.62 175 ALA B CA 1
ATOM 2971 C C . ALA B 1 175 ? -13.742 -0.239 -5.02 1 98.62 175 ALA B C 1
ATOM 2973 O O . ALA B 1 175 ? -13.656 -1.139 -5.855 1 98.62 175 ALA B O 1
ATOM 2974 N N . GLN B 1 176 ? -14.648 -0.24 -4.074 1 97.88 176 GLN B N 1
ATOM 2975 C CA . GLN B 1 176 ? -15.625 -1.313 -3.955 1 97.88 176 GLN B CA 1
ATOM 2976 C C . GLN B 1 176 ? -16.531 -1.375 -5.188 1 97.88 176 GLN B C 1
ATOM 2978 O O . GLN B 1 176 ? -17.094 -2.426 -5.5 1 97.88 176 GLN B O 1
ATOM 2983 N N . HIS B 1 177 ? -16.578 -0.298 -5.918 1 95.81 177 HIS B N 1
ATOM 2984 C CA . HIS B 1 177 ? -17.516 -0.234 -7.027 1 95.81 177 HIS B CA 1
ATOM 2985 C C . HIS B 1 177 ? -16.812 0.04 -8.344 1 95.81 177 HIS B C 1
ATOM 2987 O O . HIS B 1 177 ? -17.406 0.549 -9.289 1 95.81 177 HIS B O 1
ATOM 2993 N N . SER B 1 178 ? -15.594 -0.247 -8.453 1 96.94 178 SER B N 1
ATOM 2994 C CA . SER B 1 178 ? -14.82 0.155 -9.625 1 96.94 178 SER B CA 1
ATOM 2995 C C . SER B 1 178 ? -14.562 -1.028 -10.547 1 96.94 178 SER B C 1
ATOM 2997 O O . SER B 1 178 ? -13.922 -0.878 -11.594 1 96.94 178 SER B O 1
ATOM 2999 N N . GLY B 1 179 ? -14.977 -2.277 -10.234 1 97.31 179 GLY B N 1
ATOM 3000 C CA . GLY B 1 179 ? -14.734 -3.455 -11.055 1 97.31 179 GLY B CA 1
ATOM 3001 C C . GLY B 1 179 ? -13.359 -4.059 -10.836 1 97.31 179 GLY B C 1
ATOM 3002 O O . GLY B 1 179 ? -12.922 -4.922 -11.602 1 97.31 179 GLY B O 1
ATOM 3003 N N . LEU B 1 180 ? -12.672 -3.559 -9.859 1 98.5 180 LEU B N 1
ATOM 3004 C CA . LEU B 1 180 ? -11.32 -4.031 -9.586 1 98.5 180 LEU B CA 1
ATOM 3005 C C . LEU B 1 180 ? -11.328 -5.512 -9.211 1 98.5 180 LEU B C 1
ATOM 3007 O O . LEU B 1 180 ? -10.422 -6.254 -9.594 1 98.5 180 LEU B O 1
ATOM 3011 N N . LEU B 1 181 ? -12.297 -5.902 -8.461 1 98.5 181 LEU B N 1
ATOM 3012 C CA . LEU B 1 181 ? -12.359 -7.285 -8 1 98.5 181 LEU B CA 1
ATOM 3013 C C . LEU B 1 181 ? -12.539 -8.242 -9.172 1 98.5 181 LEU B C 1
ATOM 3015 O O . LEU B 1 181 ? -11.867 -9.266 -9.258 1 98.5 181 LEU B O 1
ATOM 3019 N N . GLU B 1 182 ? -13.422 -7.93 -10.078 1 98.06 182 GLU B N 1
ATOM 3020 C CA . GLU B 1 182 ? -13.633 -8.742 -11.266 1 98.06 182 GLU B CA 1
ATOM 3021 C C . GLU B 1 182 ? -12.383 -8.789 -12.141 1 98.06 182 GLU B C 1
ATOM 3023 O O . GLU B 1 182 ? -12.023 -9.836 -12.68 1 98.06 182 GLU B O 1
ATOM 3028 N N . ARG B 1 183 ? -11.789 -7.66 -12.227 1 98.62 183 ARG B N 1
ATOM 3029 C CA . ARG B 1 183 ? -10.562 -7.586 -13.023 1 98.62 183 ARG B CA 1
ATOM 3030 C C . ARG B 1 183 ? -9.461 -8.438 -12.406 1 98.62 183 ARG B C 1
ATOM 3032 O O . ARG B 1 183 ? -8.719 -9.109 -13.125 1 98.62 183 ARG B O 1
ATOM 3039 N N . ALA B 1 184 ? -9.336 -8.359 -11.125 1 98.75 184 ALA B N 1
ATOM 3040 C CA . ALA B 1 184 ? -8.336 -9.164 -10.43 1 98.75 184 ALA B CA 1
ATOM 3041 C C . ALA B 1 184 ? -8.578 -10.656 -10.648 1 98.75 184 ALA B C 1
ATOM 3043 O O . ALA B 1 184 ? -7.637 -11.422 -10.875 1 98.75 184 ALA B O 1
ATOM 3044 N N . LYS B 1 185 ? -9.836 -11.039 -10.562 1 97.81 185 LYS B N 1
ATOM 3045 C CA . LYS B 1 185 ? -10.172 -12.438 -10.805 1 97.81 185 LYS B CA 1
ATOM 3046 C C . LYS B 1 185 ? -9.789 -12.844 -12.227 1 97.81 185 LYS B C 1
ATOM 3048 O O . LYS B 1 185 ? -9.172 -13.891 -12.43 1 97.81 185 LYS B O 1
ATOM 3053 N N . ALA B 1 186 ? -10.141 -12.078 -13.156 1 97.75 186 ALA B N 1
ATOM 3054 C CA . ALA B 1 186 ? -9.844 -12.367 -14.555 1 97.75 186 ALA B CA 1
ATOM 3055 C C . ALA B 1 186 ? -8.336 -12.453 -14.789 1 97.75 186 ALA B C 1
ATOM 3057 O O . ALA B 1 186 ? -7.855 -13.367 -15.461 1 97.75 186 ALA B O 1
ATOM 3058 N N . ASN B 1 187 ? -7.621 -11.492 -14.211 1 98 187 ASN B N 1
ATOM 3059 C CA . ASN B 1 187 ? -6.172 -11.477 -14.383 1 98 187 ASN B CA 1
ATOM 3060 C C . ASN B 1 187 ? -5.52 -12.688 -13.711 1 98 187 ASN B C 1
ATOM 3062 O O . ASN B 1 187 ? -4.539 -13.227 -14.227 1 98 187 ASN B O 1
ATOM 3066 N N . THR B 1 188 ? -6.051 -13.055 -12.617 1 96.88 188 THR B N 1
ATOM 3067 C CA . THR B 1 188 ? -5.531 -14.234 -11.93 1 96.88 188 THR B CA 1
ATOM 306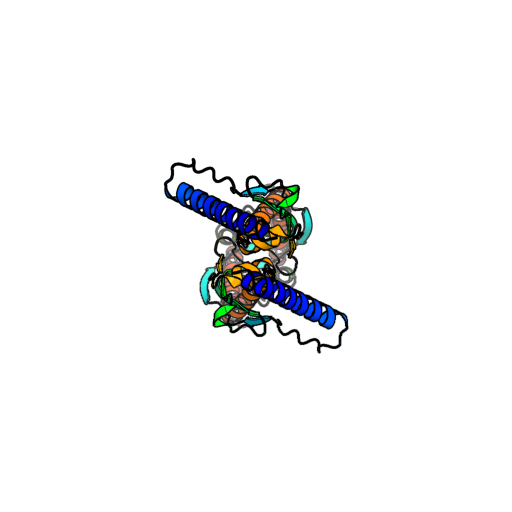8 C C . THR B 1 188 ? -5.762 -15.484 -12.766 1 96.88 188 THR B C 1
ATOM 3070 O O . THR B 1 188 ? -4.855 -16.312 -12.922 1 96.88 188 THR B O 1
ATOM 3073 N N . LYS B 1 189 ? -6.953 -15.609 -13.281 1 96.44 189 LYS B N 1
ATOM 3074 C CA . LYS B 1 189 ? -7.254 -16.734 -14.148 1 96.44 189 LYS B CA 1
ATOM 3075 C C . LYS B 1 189 ? -6.305 -16.781 -15.344 1 96.44 189 LYS B C 1
ATOM 3077 O O . LYS B 1 189 ? -5.789 -17.844 -15.695 1 96.44 189 LYS B O 1
ATOM 3082 N N . SER B 1 190 ? -6.16 -15.68 -15.914 1 96.25 190 SER B N 1
ATOM 3083 C CA . SER B 1 190 ? -5.273 -15.594 -17.062 1 96.25 190 SER B CA 1
ATOM 3084 C C . SER B 1 190 ? -3.857 -16.031 -16.703 1 96.25 190 SER B C 1
ATOM 3086 O O . SER B 1 190 ? -3.242 -16.812 -17.438 1 96.25 190 SER B O 1
ATOM 3088 N N . MET B 1 191 ? -3.367 -15.539 -15.633 1 95.81 191 MET B N 1
ATOM 3089 C CA . MET B 1 191 ? -2.02 -15.891 -15.195 1 95.81 191 MET B CA 1
ATOM 3090 C C . MET B 1 191 ? -1.911 -17.375 -14.898 1 95.81 191 MET B C 1
ATOM 3092 O O . MET B 1 191 ? -0.974 -18.047 -15.344 1 95.81 191 MET B O 1
ATOM 3096 N N . LEU B 1 192 ? -2.816 -17.906 -14.148 1 95.06 192 LEU B N 1
ATOM 3097 C CA . LEU B 1 192 ? -2.777 -19.328 -13.789 1 95.06 192 LEU B CA 1
ATOM 3098 C C . LEU B 1 192 ? -2.936 -20.203 -15.023 1 95.06 192 LEU B C 1
ATOM 3100 O O . LEU B 1 192 ? -2.281 -21.234 -15.148 1 95.06 192 LEU B O 1
ATOM 3104 N N . THR B 1 193 ? -3.83 -19.797 -15.898 1 95.38 193 THR B N 1
ATOM 3105 C CA . THR B 1 193 ? -3.994 -20.547 -17.156 1 95.38 193 THR B CA 1
ATOM 3106 C C . THR B 1 193 ? -2.686 -20.578 -17.938 1 95.38 193 THR B C 1
ATOM 3108 O O . THR B 1 193 ? -2.26 -21.641 -18.391 1 95.38 193 THR B O 1
ATOM 3111 N N . GLY B 1 194 ? -2.088 -19.438 -18.062 1 94.06 194 GLY B N 1
ATOM 3112 C CA . GLY B 1 194 ? -0.811 -19.391 -18.766 1 94.06 194 GLY B CA 1
ATOM 3113 C C . GLY B 1 194 ? 0.245 -20.266 -18.125 1 94.06 194 GLY B C 1
ATOM 3114 O O . GLY B 1 194 ? 0.935 -21.031 -18.812 1 94.06 194 GLY B O 1
ATOM 3115 N N . MET B 1 195 ? 0.401 -20.188 -16.875 1 94 195 MET B N 1
ATOM 3116 C CA . MET B 1 195 ? 1.398 -20.969 -16.141 1 94 195 MET B CA 1
ATOM 3117 C C . MET B 1 195 ? 1.121 -22.469 -16.281 1 94 195 MET B C 1
ATOM 3119 O O . MET B 1 195 ? 2.027 -23.25 -16.578 1 94 195 MET B O 1
ATOM 3123 N N . LEU B 1 196 ? -0.107 -22.859 -16.094 1 94.19 196 LEU B N 1
ATOM 3124 C CA . LEU B 1 196 ? -0.461 -24.281 -16.109 1 94.19 196 LEU B CA 1
ATOM 3125 C C . LEU B 1 196 ? -0.386 -24.844 -17.516 1 94.19 196 LEU B C 1
ATOM 3127 O O . LEU B 1 196 ? -0.014 -26 -17.703 1 94.19 196 LEU B O 1
ATOM 3131 N N . ARG B 1 197 ? -0.728 -24.031 -18.453 1 93.75 197 ARG B N 1
ATOM 3132 C CA . ARG B 1 197 ? -0.557 -24.469 -19.844 1 93.75 197 ARG B CA 1
ATOM 3133 C C . ARG B 1 197 ? 0.916 -24.688 -20.172 1 93.75 197 ARG B C 1
ATOM 3135 O O . ARG B 1 197 ? 1.264 -25.641 -20.875 1 93.75 197 ARG B O 1
ATOM 3142 N N . ALA B 1 198 ? 1.693 -23.797 -19.672 1 91.75 198 ALA B N 1
ATOM 3143 C CA . ALA B 1 198 ? 3.131 -23.969 -19.875 1 91.75 198 ALA B CA 1
ATOM 3144 C C . ALA B 1 198 ? 3.613 -25.297 -19.281 1 91.75 198 ALA B C 1
ATOM 3146 O O . ALA B 1 198 ? 4.578 -25.891 -19.781 1 91.75 198 ALA B O 1
ATOM 3147 N N . LEU B 1 199 ? 2.957 -25.766 -18.375 1 92.75 199 LEU B N 1
ATOM 3148 C CA . LEU B 1 199 ? 3.311 -27.016 -17.719 1 92.75 199 LEU B CA 1
ATOM 3149 C C . LEU B 1 199 ? 2.66 -28.203 -18.422 1 92.75 199 LEU B C 1
ATOM 3151 O O . LEU B 1 199 ? 2.9 -29.359 -18.062 1 92.75 199 LEU B O 1
ATOM 3155 N N . GLY B 1 200 ? 1.805 -27.875 -19.359 1 91.31 200 GLY B N 1
ATOM 3156 C CA . GLY B 1 200 ? 1.232 -28.938 -20.188 1 91.31 200 GLY B CA 1
ATOM 3157 C C . GLY B 1 200 ? -0.183 -29.297 -19.781 1 91.31 200 GLY B C 1
ATOM 3158 O O . GLY B 1 200 ? -0.702 -30.344 -20.203 1 91.31 200 GLY B O 1
ATOM 3159 N N . PHE B 1 201 ? -0.787 -28.469 -19.016 1 94.5 201 PHE B N 1
ATOM 3160 C CA . PHE B 1 201 ? -2.119 -28.812 -18.531 1 94.5 201 PHE B CA 1
ATOM 3161 C C . PHE B 1 201 ? -3.188 -28.062 -19.312 1 94.5 201 PHE B C 1
ATOM 3163 O O . PHE B 1 201 ? -2.965 -26.938 -19.75 1 94.5 201 PHE B O 1
ATOM 3170 N N . GLN B 1 202 ? -4.324 -28.719 -19.438 1 95.88 202 GLN B N 1
ATOM 3171 C CA . GLN B 1 202 ? -5.562 -28 -19.719 1 95.88 202 GLN B CA 1
ATOM 3172 C C . GLN B 1 202 ? -6.207 -27.5 -18.438 1 95.88 202 GLN B C 1
ATOM 3174 O O . GLN B 1 202 ? -6.27 -28.203 -17.438 1 95.88 202 GLN B O 1
ATOM 3179 N N . VAL B 1 203 ? -6.66 -26.266 -18.5 1 96 203 VAL B N 1
ATOM 3180 C CA . VAL B 1 203 ? -7.094 -25.625 -17.266 1 96 203 VAL B CA 1
ATOM 3181 C C . VAL B 1 203 ? -8.602 -25.375 -17.312 1 96 203 VAL B C 1
ATOM 3183 O O . VAL B 1 203 ? -9.117 -24.891 -18.328 1 96 203 VAL B O 1
ATOM 3186 N N . THR B 1 204 ? -9.242 -25.719 -16.25 1 95.31 204 THR B N 1
ATOM 3187 C CA . THR B 1 204 ? -10.656 -25.375 -16.109 1 95.31 204 THR B CA 1
ATOM 3188 C C . THR B 1 204 ? -10.914 -24.719 -14.758 1 95.31 204 THR B C 1
ATOM 3190 O O . THR B 1 204 ? -10.18 -24.938 -13.797 1 95.31 204 THR B O 1
ATOM 3193 N N . PHE B 1 205 ? -11.812 -23.797 -14.75 1 95.19 205 PHE B N 1
ATOM 3194 C CA . PHE B 1 205 ? -12.305 -23.156 -13.539 1 95.19 205 PHE B CA 1
ATOM 3195 C C . PHE B 1 205 ? -13.758 -23.531 -13.273 1 95.19 205 PHE B C 1
ATOM 3197 O O . PHE B 1 205 ? -14.578 -23.547 -14.203 1 95.19 205 PHE B O 1
ATOM 3204 N N . PRO B 1 206 ? -13.977 -23.922 -11.977 1 87.25 206 PRO B N 1
ATOM 3205 C CA . PRO B 1 206 ? -15.375 -24.312 -11.742 1 87.25 206 PRO B CA 1
ATOM 3206 C C . PRO B 1 206 ? -16.375 -23.25 -12.195 1 87.25 206 PRO B C 1
ATOM 3208 O O . PRO B 1 206 ? -16.125 -22.047 -12.016 1 87.25 206 PRO B O 1
ATOM 3211 N N . GLY B 1 207 ? -17.547 -23.703 -12.672 1 76.94 207 GLY B N 1
ATOM 3212 C CA . GLY B 1 207 ? -18.625 -22.859 -13.172 1 76.94 207 GLY B CA 1
ATOM 3213 C C . GLY B 1 207 ? -18.359 -22.328 -14.57 1 76.94 207 GLY B C 1
ATOM 3214 O O . GLY B 1 207 ? -19.203 -21.625 -15.141 1 76.94 207 GLY B O 1
ATOM 3215 N N . GLU B 1 208 ? -17.156 -22.281 -15.086 1 66.38 208 GLU B N 1
ATOM 3216 C CA . GLU B 1 208 ? -16.828 -21.875 -16.453 1 66.38 208 GLU B CA 1
ATOM 3217 C C . GLU B 1 208 ? -16.391 -23.078 -17.297 1 66.38 208 GLU B C 1
ATOM 3219 O O . GLU B 1 208 ? -15.773 -24 -16.781 1 66.38 208 GLU B O 1
ATOM 3224 N N . PRO B 1 209 ? -17.094 -23.203 -18.453 1 53.03 209 PRO B N 1
ATOM 3225 C CA . PRO B 1 209 ? -16.688 -24.359 -19.266 1 53.03 209 PRO B CA 1
ATOM 3226 C C . PRO B 1 209 ? -15.227 -24.297 -19.688 1 53.03 209 PRO B C 1
ATOM 3228 O O . PRO B 1 209 ? -14.625 -23.234 -19.703 1 53.03 209 PRO B O 1
ATOM 3231 N N . THR B 1 210 ? -14.438 -25.469 -19.734 1 51.78 210 THR B N 1
ATOM 3232 C CA . THR B 1 210 ? -13.062 -25.703 -20.172 1 51.78 210 THR B CA 1
ATOM 3233 C C . THR B 1 210 ? -12.844 -25.125 -21.578 1 51.78 210 THR B C 1
ATOM 3235 O O . THR B 1 210 ? -13.617 -25.391 -22.5 1 51.78 210 THR B O 1
ATOM 3238 N N . THR B 1 211 ? -12.383 -23.828 -21.797 1 39.94 211 THR B N 1
ATOM 3239 C CA . THR B 1 211 ? -12.07 -23.562 -23.188 1 39.94 211 THR B CA 1
ATOM 3240 C C . THR B 1 211 ? -10.805 -24.297 -23.625 1 39.94 211 THR B C 1
ATOM 3242 O O . THR B 1 211 ? -9.859 -24.406 -22.844 1 39.94 211 THR B O 1
#

Secondary structure (DSSP, 8-state):
--HHHHHHHHHHHHHHHHHHHHHHHHHTT-S----TT--EEEE-PPPPEEEEEEEEEEEEEEEEEEEEEEEEEEE-TTS-HHHH-EEEEEEEEEEEEEEEE-HHHHHHSEEE-TTSSEEEE-PPPPEEPPPEE-TTS-EEEEE---HHHHHHTTT----HHHHHHHHHHHHHHHHHTTTHHHHHHHHHHHHHHHHHHHTT-EEE-TTS---/--HHHHHHHHHHHHHHHHHHHHHHHHHTT-S----TT--EEEE-PPPPEEEEEEEEEEEEEEEEEEEEEEEEEEE-TTS-HHHH-EEEEEEEEEEEEEEEE-HHHHHHSEEE-TTSSEEEE-PPPPEEPPPEE-TTS-EEEEE---HHHHHHTTT----HHHHHHHHHHHHHHHHHTTTHHHHHHHHHHHHHHHHHHHTT-EEE-TTS---

Foldseek 3Di:
DPPVVVVVVVVVVVVVVVVVVVVVCVVVCPPPVCVVVPDDPDCPDDDDDDDDDDDAQKAFQFKDKDKDKDWDWDDDPPDPCVAQTWTKIKIWIKMKTKIFGCPCQVPPAWDADPVRAAIEGETDFIDIDQIDIDPVPMDMDIDDDDPVNVVVVVPPPDPVVVVVVVRRVVVVVVVVPPCNRVSSVVRVVVVVCVVVVVVRHQYDYPPDDRD/DPPVVVVVVVVVVVVVVVVVVVVVCVVVCPPPVCVVVPDDPDCPDDDDDDDDDDDAQKAFQFKDKDKDKDWDWDDDPPDPCVAQTWTKIKIWIKMKTKIFGCPCQVPPAWDADPVRAAIEGETDFIDIDQIDIDPVPMDMDIDDDDDVNVVVVVPPPDPVVVVVVVRRVVVVVVVVPPCNRVSSVVRVVVVVCVVVVVVRHQYDYPPDDRD

InterPro domains:
  IPR025324 Protein of unknown function DUF4230 [PF14014] (51-203)